Protein AF-A0A7S0GJZ2-F1 (afdb_monomer_lite)

Structure (mmCIF, N/CA/C/O backbone):
data_AF-A0A7S0GJZ2-F1
#
_entry.id   AF-A0A7S0GJZ2-F1
#
loop_
_atom_site.group_PDB
_atom_site.id
_atom_site.type_symbol
_atom_site.label_atom_id
_atom_site.label_alt_id
_atom_site.label_comp_id
_atom_site.label_asym_id
_atom_site.label_entity_id
_atom_site.label_seq_id
_atom_site.pdbx_PDB_ins_code
_atom_site.Cartn_x
_atom_site.Cartn_y
_atom_site.Cartn_z
_atom_site.occupancy
_atom_site.B_iso_or_equiv
_atom_site.auth_seq_id
_atom_site.auth_comp_id
_atom_site.auth_asym_id
_atom_site.auth_atom_id
_atom_site.pdbx_PDB_model_num
ATOM 1 N N . ILE A 1 1 ? 11.679 -18.699 -9.864 1.00 27.39 1 ILE A N 1
ATOM 2 C CA . ILE A 1 1 ? 11.528 -19.003 -11.312 1.00 27.39 1 ILE A CA 1
ATOM 3 C C . ILE A 1 1 ? 11.348 -17.720 -12.129 1.00 27.39 1 ILE A C 1
ATOM 5 O O . ILE A 1 1 ? 12.250 -17.417 -12.893 1.00 27.39 1 ILE A O 1
ATOM 9 N N . ALA A 1 2 ? 10.296 -16.912 -11.924 1.00 28.22 2 ALA A N 1
ATOM 10 C CA . ALA A 1 2 ? 10.096 -15.659 -12.678 1.00 28.22 2 ALA A CA 1
ATOM 11 C C . ALA A 1 2 ? 11.229 -14.620 -12.501 1.00 28.22 2 ALA A C 1
ATOM 13 O O . ALA A 1 2 ? 11.722 -14.099 -13.492 1.00 28.22 2 ALA A O 1
ATOM 14 N N . SER A 1 3 ? 11.705 -14.381 -11.270 1.00 40.72 3 SER A N 1
ATOM 15 C CA . SER A 1 3 ? 12.833 -13.460 -11.005 1.00 40.72 3 SER A CA 1
ATOM 16 C C . SER A 1 3 ? 14.144 -13.915 -11.678 1.00 40.72 3 SER A C 1
ATOM 18 O O . SER A 1 3 ? 14.825 -13.123 -12.326 1.00 40.72 3 SER A O 1
ATOM 20 N N . CYS A 1 4 ? 14.447 -15.220 -11.635 1.00 43.69 4 CYS A N 1
ATOM 21 C CA . CYS A 1 4 ? 15.608 -15.805 -12.319 1.00 43.69 4 CYS A CA 1
ATOM 22 C C . CYS A 1 4 ? 15.482 -15.740 -13.853 1.00 43.69 4 CYS A C 1
ATOM 24 O O . CYS A 1 4 ? 16.463 -15.453 -14.529 1.00 43.69 4 CYS A O 1
ATOM 26 N N . LEU A 1 5 ? 14.279 -15.959 -14.402 1.00 47.44 5 LEU A N 1
ATOM 27 C CA . LEU A 1 5 ? 14.010 -15.838 -15.840 1.00 47.44 5 LEU A CA 1
ATOM 28 C C . LEU A 1 5 ? 14.144 -14.386 -16.319 1.00 47.44 5 LEU A C 1
ATOM 30 O O . LEU A 1 5 ? 14.812 -14.137 -17.317 1.00 47.44 5 LEU A O 1
ATOM 34 N N . LEU A 1 6 ? 13.587 -13.423 -15.577 1.00 56.12 6 LEU A N 1
ATOM 35 C CA . LEU A 1 6 ? 13.753 -11.991 -15.843 1.00 56.12 6 LEU A CA 1
ATOM 36 C C . LEU A 1 6 ? 15.234 -11.598 -15.842 1.00 56.12 6 LEU A C 1
ATOM 38 O O . LEU A 1 6 ? 15.686 -10.960 -16.787 1.00 56.12 6 LEU A O 1
ATOM 42 N N . SER A 1 7 ? 16.002 -12.039 -14.840 1.00 63.12 7 SER A N 1
ATOM 43 C CA . SER A 1 7 ? 17.455 -11.831 -14.787 1.00 63.12 7 SER A CA 1
ATOM 44 C C . SER A 1 7 ? 18.175 -12.436 -16.003 1.00 63.12 7 SER A C 1
ATOM 46 O O . SER A 1 7 ? 18.986 -11.751 -16.621 1.00 63.12 7 SER A O 1
ATOM 48 N N . SER A 1 8 ? 17.813 -13.658 -16.417 1.00 69.19 8 SER A N 1
ATOM 49 C CA . SER A 1 8 ? 18.418 -14.323 -17.582 1.00 69.19 8 SER A CA 1
ATOM 50 C C . SER A 1 8 ? 18.108 -13.649 -18.925 1.00 69.19 8 SER A C 1
ATOM 52 O O . SER A 1 8 ? 18.917 -13.709 -19.847 1.00 69.19 8 SER A O 1
ATOM 54 N N . THR A 1 9 ? 16.966 -12.962 -19.045 1.00 79.56 9 THR A N 1
ATOM 55 C CA . THR A 1 9 ? 16.623 -12.201 -20.256 1.00 79.56 9 THR A CA 1
ATOM 56 C C . THR A 1 9 ? 17.532 -10.985 -20.420 1.00 79.56 9 THR A C 1
ATOM 58 O O . THR A 1 9 ? 18.008 -10.719 -21.521 1.00 79.56 9 THR A O 1
ATOM 61 N N . TYR A 1 10 ? 17.818 -10.261 -19.333 1.00 80.81 10 TYR A N 1
ATOM 62 C CA . TYR A 1 10 ? 18.692 -9.082 -19.376 1.00 80.81 10 TYR A CA 1
ATOM 63 C C . TYR A 1 10 ? 20.159 -9.427 -19.655 1.00 80.81 10 TYR A C 1
ATOM 65 O O . TYR A 1 10 ? 20.909 -8.578 -20.138 1.00 80.81 10 TYR A O 1
ATOM 73 N N . THR A 1 11 ? 20.562 -10.668 -19.380 1.00 79.00 11 THR A N 1
ATOM 74 C CA . THR A 1 11 ? 21.920 -11.172 -19.612 1.00 79.00 11 THR A CA 1
ATOM 75 C C . THR A 1 11 ? 22.045 -12.031 -20.871 1.00 79.00 11 THR A C 1
ATOM 77 O O . THR A 1 11 ? 23.131 -12.545 -21.137 1.00 79.00 11 THR A O 1
ATOM 80 N N . LEU A 1 12 ? 20.981 -12.166 -21.679 1.00 86.00 12 LEU A N 1
ATOM 81 C CA . LEU A 1 12 ? 21.013 -12.968 -22.901 1.00 86.00 12 LEU A CA 1
ATOM 82 C C . LEU A 1 12 ? 22.071 -12.418 -23.885 1.00 86.00 12 LEU A C 1
ATOM 84 O O . LEU A 1 12 ? 21.949 -11.266 -24.322 1.00 86.00 12 LEU A O 1
ATOM 88 N N . PRO A 1 13 ? 23.082 -13.219 -24.281 1.00 84.44 13 PRO A N 1
ATOM 89 C CA . PRO A 1 13 ? 24.155 -12.747 -25.153 1.00 84.44 13 PRO A CA 1
ATOM 90 C C . PRO A 1 13 ? 23.635 -12.207 -26.490 1.00 84.44 13 PRO A C 1
ATOM 92 O O . PRO A 1 13 ? 22.809 -12.842 -27.150 1.00 84.44 13 PRO A O 1
ATOM 95 N N . GLY A 1 14 ? 24.125 -11.040 -26.914 1.00 89.25 14 GLY A N 1
ATOM 96 C CA . GLY A 1 14 ? 23.752 -10.432 -28.194 1.00 89.25 14 GLY A CA 1
ATOM 97 C C . GLY A 1 14 ? 22.392 -9.723 -28.204 1.00 89.25 14 GLY A C 1
ATOM 98 O O . GLY A 1 14 ? 22.043 -9.102 -29.213 1.00 89.25 14 GLY A O 1
ATOM 99 N N . LEU A 1 15 ? 21.578 -9.840 -27.144 1.00 92.88 15 LEU A N 1
ATOM 100 C CA . LEU A 1 15 ? 20.251 -9.219 -27.100 1.00 92.88 15 LEU A CA 1
ATOM 101 C C . LEU A 1 15 ? 20.345 -7.715 -26.843 1.00 92.88 15 LEU A C 1
ATOM 103 O O . LEU A 1 15 ? 19.700 -6.935 -27.545 1.00 92.88 15 LEU A O 1
ATOM 107 N N . PHE A 1 16 ? 21.151 -7.302 -25.863 1.00 93.88 16 PHE A N 1
ATOM 108 C CA . PHE A 1 16 ? 21.280 -5.887 -25.532 1.00 93.88 16 PHE A CA 1
ATOM 109 C C . PHE A 1 16 ? 21.906 -5.091 -26.679 1.00 93.88 16 PHE A C 1
ATOM 111 O O . PHE A 1 16 ? 21.451 -3.990 -26.952 1.00 93.88 16 PHE A O 1
ATOM 118 N N . GLU A 1 17 ? 22.863 -5.655 -27.417 1.00 95.12 17 GLU A N 1
ATOM 119 C CA . GLU A 1 17 ? 23.469 -5.012 -28.587 1.00 95.12 17 GLU A CA 1
ATOM 120 C C . GLU A 1 17 ? 22.424 -4.704 -29.667 1.00 95.12 17 GLU A C 1
ATOM 122 O O . GLU A 1 17 ? 22.461 -3.644 -30.291 1.00 95.12 17 GLU A O 1
ATOM 127 N N . LYS A 1 18 ? 21.443 -5.596 -29.861 1.00 95.94 18 LYS A N 1
ATOM 128 C CA . LYS A 1 18 ? 20.320 -5.363 -30.782 1.00 95.94 18 LYS A CA 1
ATOM 129 C C . LYS A 1 18 ? 19.383 -4.275 -30.263 1.00 95.94 18 LYS A C 1
ATOM 131 O O . LYS A 1 18 ? 18.969 -3.415 -31.035 1.00 95.94 18 LYS A O 1
ATOM 136 N N . ILE A 1 19 ? 19.056 -4.302 -28.970 1.00 95.44 19 ILE A N 1
ATOM 137 C CA . ILE A 1 19 ? 18.199 -3.290 -28.332 1.00 95.44 19 ILE A CA 1
ATOM 138 C C . ILE A 1 19 ? 18.867 -1.913 -28.381 1.00 95.44 19 ILE A C 1
ATOM 140 O O . ILE A 1 19 ? 18.214 -0.930 -28.725 1.00 95.44 19 ILE A O 1
ATOM 144 N N . ASP A 1 20 ? 20.165 -1.836 -28.088 1.00 96.31 20 ASP A N 1
ATOM 145 C CA . ASP A 1 20 ? 20.947 -0.608 -28.177 1.00 96.31 20 ASP A CA 1
ATOM 146 C C . ASP A 1 20 ? 21.003 -0.106 -29.620 1.00 96.31 20 ASP A C 1
ATOM 148 O O . ASP A 1 20 ? 20.694 1.056 -29.857 1.00 96.31 20 ASP A O 1
ATOM 152 N N . ALA A 1 21 ? 21.252 -0.975 -30.605 1.00 96.06 21 ALA A N 1
ATOM 153 C CA . ALA A 1 21 ? 21.222 -0.585 -32.014 1.00 96.06 21 ALA A CA 1
ATOM 154 C C . ALA A 1 21 ? 19.867 0.016 -32.434 1.00 96.06 21 ALA A C 1
ATOM 156 O O . ALA A 1 21 ? 19.842 1.062 -33.086 1.00 96.06 21 ALA A O 1
ATOM 157 N N . VAL A 1 22 ? 18.741 -0.590 -32.035 1.00 95.56 22 VAL A N 1
ATOM 158 C CA . VAL A 1 22 ? 17.398 -0.033 -32.291 1.00 95.56 22 VAL A CA 1
ATOM 159 C C . VAL A 1 22 ? 17.226 1.310 -31.582 1.00 95.56 22 VAL A C 1
ATOM 161 O O . VAL A 1 22 ? 16.775 2.279 -32.193 1.00 95.56 22 VAL A O 1
ATOM 164 N N . HIS A 1 23 ? 17.639 1.406 -30.318 1.00 96.69 23 HIS A N 1
ATOM 165 C CA . HIS A 1 23 ? 17.558 2.640 -29.547 1.00 96.69 23 HIS A CA 1
ATOM 166 C C . HIS A 1 23 ? 18.382 3.775 -30.171 1.00 96.69 23 HIS A C 1
ATOM 168 O O . HIS A 1 23 ? 17.850 4.871 -30.344 1.00 96.69 23 HIS A O 1
ATOM 174 N N . GLN A 1 24 ? 19.636 3.542 -30.572 1.00 96.00 24 GLN A N 1
ATOM 175 C CA . GLN A 1 24 ? 20.480 4.563 -31.208 1.00 96.00 24 GLN A CA 1
ATOM 176 C C . GLN A 1 24 ? 19.895 5.055 -32.540 1.00 96.00 24 GLN A C 1
ATOM 178 O O . GLN A 1 24 ? 20.015 6.232 -32.876 1.00 96.00 24 GLN A O 1
ATOM 183 N N . ASN A 1 25 ? 19.213 4.177 -33.280 1.00 95.50 25 ASN A N 1
ATOM 184 C CA . ASN A 1 25 ? 18.658 4.484 -34.598 1.00 95.50 25 ASN A CA 1
ATOM 185 C C . ASN A 1 25 ? 17.196 4.962 -34.578 1.00 95.50 25 ASN A C 1
ATOM 187 O O . ASN A 1 25 ? 16.652 5.280 -35.636 1.00 95.50 25 ASN A O 1
ATOM 191 N N . ARG A 1 26 ? 16.550 5.061 -33.408 1.00 95.25 26 ARG A N 1
ATOM 192 C CA . ARG A 1 26 ? 15.098 5.319 -33.279 1.00 95.25 26 ARG A CA 1
ATOM 193 C C . ARG A 1 26 ? 14.591 6.632 -33.896 1.00 95.25 26 ARG A C 1
ATOM 195 O O . ARG A 1 26 ? 13.393 6.777 -34.101 1.00 95.25 26 ARG A O 1
ATOM 202 N N . HIS A 1 27 ? 15.479 7.586 -34.182 1.00 93.62 27 HIS A N 1
ATOM 203 C CA . HIS A 1 27 ? 15.147 8.887 -34.786 1.00 93.62 27 HIS A CA 1
ATOM 204 C C . HIS A 1 27 ? 15.766 9.106 -36.177 1.00 93.62 27 HIS A C 1
ATOM 206 O O . HIS A 1 27 ? 15.764 10.231 -36.677 1.00 93.62 27 HIS A O 1
ATOM 212 N N . ASN A 1 28 ? 16.339 8.071 -36.798 1.00 93.75 28 ASN A N 1
ATOM 213 C CA . ASN A 1 28 ? 16.921 8.199 -38.133 1.00 93.75 28 ASN A CA 1
ATOM 214 C C . ASN A 1 28 ? 15.828 8.295 -39.224 1.00 93.75 28 ASN A C 1
ATOM 216 O O . ASN A 1 28 ? 14.640 8.091 -38.967 1.00 93.75 28 ASN A O 1
ATOM 220 N N . SER A 1 29 ? 16.224 8.611 -40.462 1.00 86.88 29 SER A N 1
ATOM 221 C CA . SER A 1 29 ? 15.281 8.774 -41.580 1.00 86.88 29 SER A CA 1
ATOM 222 C C . SER A 1 29 ? 14.486 7.502 -41.894 1.00 86.88 29 SER A C 1
ATOM 224 O O . SER A 1 29 ? 13.317 7.593 -42.265 1.00 86.88 29 SER A O 1
ATOM 226 N N . GLU A 1 30 ? 15.090 6.326 -41.710 1.00 87.50 30 GLU A N 1
ATOM 227 C CA . GLU A 1 30 ? 14.461 5.020 -41.951 1.00 87.50 30 GLU A CA 1
ATOM 228 C C . GLU A 1 30 ? 13.364 4.704 -40.919 1.00 87.50 30 GLU A C 1
ATOM 230 O O . GLU A 1 30 ? 12.332 4.131 -41.263 1.00 87.50 30 GLU A O 1
ATOM 235 N N . ASN A 1 31 ? 13.526 5.171 -39.678 1.00 89.50 31 ASN A N 1
ATOM 236 C CA . ASN A 1 31 ? 12.592 4.976 -38.566 1.00 89.50 31 ASN A CA 1
ATOM 237 C C . ASN A 1 31 ? 11.628 6.155 -38.355 1.00 89.50 31 ASN A C 1
ATOM 239 O O . ASN A 1 31 ? 10.929 6.223 -37.347 1.00 89.50 31 ASN A O 1
ATOM 243 N N . SER A 1 32 ? 11.532 7.071 -39.323 1.00 88.31 32 SER A N 1
ATOM 244 C CA . SER A 1 32 ? 10.600 8.211 -39.276 1.00 88.31 32 SER A CA 1
ATOM 245 C C . SER A 1 32 ? 9.115 7.811 -39.276 1.00 88.31 32 SER A C 1
ATOM 247 O O . SER A 1 32 ? 8.258 8.637 -38.967 1.00 88.31 32 SER A O 1
ATOM 249 N N . HIS A 1 33 ? 8.813 6.549 -39.596 1.00 92.88 33 HIS A N 1
ATOM 250 C CA . HIS A 1 33 ? 7.471 5.970 -39.566 1.00 92.88 33 HIS A CA 1
ATOM 251 C C . HIS A 1 33 ? 7.019 5.525 -38.164 1.00 92.88 33 HIS A C 1
ATOM 253 O O . HIS A 1 33 ? 5.828 5.274 -37.979 1.00 92.88 33 HIS A O 1
ATOM 259 N N . LEU A 1 34 ? 7.938 5.425 -37.192 1.00 94.19 34 LEU A N 1
ATOM 260 C CA . LEU A 1 34 ? 7.604 5.014 -35.831 1.00 94.19 34 LEU A CA 1
ATOM 261 C C . LEU A 1 34 ? 6.692 6.043 -35.159 1.00 94.19 34 LEU A C 1
ATOM 263 O O . LEU A 1 34 ? 6.930 7.254 -35.170 1.00 94.19 34 LEU A O 1
ATOM 267 N N . THR A 1 35 ? 5.650 5.544 -34.513 1.00 94.38 35 THR A N 1
ATOM 268 C CA . THR A 1 35 ? 4.758 6.337 -33.677 1.00 94.38 35 THR A CA 1
ATOM 269 C C . THR A 1 35 ? 5.446 6.759 -32.376 1.00 94.38 35 THR A C 1
ATOM 271 O O . THR A 1 35 ? 6.449 6.193 -31.939 1.00 94.38 35 THR A O 1
ATOM 274 N N . LYS A 1 36 ? 4.865 7.750 -31.688 1.00 94.94 36 LYS A N 1
ATOM 275 C CA . LYS A 1 36 ? 5.356 8.189 -30.370 1.00 94.94 36 LYS A CA 1
ATOM 276 C C . LYS A 1 36 ? 5.325 7.067 -29.325 1.00 94.94 36 LYS A C 1
ATOM 278 O O . LYS A 1 36 ? 6.192 7.032 -28.458 1.00 94.94 36 LYS A O 1
ATOM 283 N N . GLU A 1 37 ? 4.332 6.181 -29.401 1.00 93.94 37 GLU A N 1
ATOM 284 C CA . GLU A 1 37 ? 4.198 5.025 -28.507 1.00 93.94 37 GLU A CA 1
ATOM 285 C C . GLU A 1 37 ? 5.334 4.021 -28.738 1.00 93.94 37 GLU A C 1
ATOM 287 O O . GLU A 1 37 ? 5.993 3.617 -27.784 1.00 93.94 37 GLU A O 1
ATOM 292 N N . GLU A 1 38 ? 5.637 3.698 -29.997 1.00 94.12 38 GLU A N 1
ATOM 293 C CA . GLU A 1 38 ? 6.728 2.780 -30.355 1.00 94.12 38 GLU A CA 1
ATOM 294 C C . GLU A 1 38 ? 8.100 3.337 -29.959 1.00 94.12 38 GLU A C 1
ATOM 296 O O . GLU A 1 38 ? 8.909 2.625 -29.366 1.00 94.12 38 GLU A O 1
ATOM 301 N N . VAL A 1 39 ? 8.350 4.629 -30.197 1.00 96.06 39 VAL A N 1
ATOM 302 C CA . VAL A 1 39 ? 9.581 5.291 -29.731 1.00 96.06 39 VAL A CA 1
ATOM 303 C C . VAL A 1 39 ? 9.689 5.219 -28.208 1.00 96.06 39 VAL A C 1
ATOM 305 O O . VAL A 1 39 ? 10.748 4.878 -27.677 1.00 96.06 39 VAL A O 1
ATOM 308 N N . ARG A 1 40 ? 8.592 5.488 -27.488 1.00 95.31 40 ARG A N 1
ATOM 309 C CA . ARG A 1 40 ? 8.582 5.413 -26.025 1.00 95.31 40 ARG A CA 1
ATOM 310 C C . ARG A 1 40 ? 8.833 3.990 -25.524 1.00 95.31 40 ARG A C 1
ATOM 312 O O . ARG A 1 40 ? 9.531 3.832 -24.524 1.00 95.31 40 ARG A O 1
ATOM 319 N N . LEU A 1 41 ? 8.297 2.975 -26.202 1.00 94.81 41 LEU A N 1
ATOM 320 C CA . LEU A 1 41 ? 8.551 1.569 -25.891 1.00 94.81 41 LEU A CA 1
ATOM 321 C C . LEU A 1 41 ? 10.038 1.228 -26.056 1.00 94.81 41 LEU A C 1
ATOM 323 O O . LEU A 1 41 ? 10.617 0.628 -25.155 1.00 94.81 41 LEU A O 1
ATOM 327 N N . ILE A 1 42 ? 10.672 1.669 -27.147 1.00 95.56 42 ILE A N 1
ATOM 328 C CA . ILE A 1 42 ? 12.114 1.478 -27.377 1.00 95.56 42 ILE A CA 1
ATOM 329 C C . ILE A 1 42 ? 12.932 2.096 -26.236 1.00 95.56 42 ILE A C 1
ATOM 331 O O . ILE A 1 42 ? 13.804 1.440 -25.668 1.00 95.56 42 ILE A O 1
ATOM 335 N N . GLU A 1 43 ? 12.634 3.341 -25.861 1.00 95.56 43 GLU A N 1
ATOM 336 C CA . GLU A 1 43 ? 13.314 4.028 -24.755 1.00 95.56 43 GLU A CA 1
ATOM 337 C C . GLU A 1 43 ? 13.090 3.337 -23.408 1.00 95.56 43 GLU A C 1
ATOM 339 O O . GLU A 1 43 ? 14.014 3.246 -22.599 1.00 95.56 43 GLU A O 1
ATOM 344 N N . ARG A 1 44 ? 11.871 2.840 -23.162 1.00 95.31 44 ARG A N 1
ATOM 345 C CA . ARG A 1 44 ? 11.531 2.109 -21.939 1.00 95.31 44 ARG A CA 1
ATOM 346 C C . ARG A 1 44 ? 12.320 0.809 -21.840 1.00 95.31 44 ARG A C 1
ATOM 348 O O . ARG A 1 44 ? 13.001 0.607 -20.841 1.00 95.31 44 ARG A O 1
ATOM 355 N N . VAL A 1 45 ? 12.274 -0.022 -22.881 1.00 94.12 45 VAL A N 1
ATOM 356 C CA . VAL A 1 45 ? 12.980 -1.310 -22.917 1.00 94.12 45 VAL A CA 1
ATOM 357 C C . VAL A 1 45 ? 14.486 -1.093 -22.775 1.00 94.12 45 VAL A C 1
ATOM 359 O O . VAL A 1 45 ? 15.127 -1.750 -21.962 1.00 94.12 45 VAL A O 1
ATOM 362 N N . TRP A 1 46 ? 15.066 -0.128 -23.492 1.00 95.94 46 TRP A N 1
ATOM 363 C CA . TRP A 1 46 ? 16.492 0.181 -23.364 1.00 95.94 46 TRP A CA 1
ATOM 364 C C . TRP A 1 46 ? 16.882 0.634 -21.946 1.00 95.94 46 TRP A C 1
ATOM 366 O O . TRP A 1 46 ? 17.913 0.205 -21.413 1.00 95.94 46 TRP A O 1
ATOM 376 N N . MET A 1 47 ? 16.049 1.468 -21.310 1.00 94.69 47 MET A N 1
ATOM 377 C CA . MET A 1 47 ? 16.245 1.903 -19.924 1.00 94.69 47 MET A CA 1
ATOM 378 C C . MET A 1 47 ? 16.164 0.722 -18.950 1.00 94.69 47 MET A C 1
ATOM 380 O O . MET A 1 47 ? 17.001 0.628 -18.054 1.00 94.69 47 MET A O 1
ATOM 384 N N . ASP A 1 48 ? 15.208 -0.190 -19.139 1.00 93.31 48 ASP A N 1
ATOM 385 C CA . ASP A 1 48 ? 15.056 -1.388 -18.308 1.00 93.31 48 ASP A CA 1
ATOM 386 C C . ASP A 1 48 ? 16.298 -2.275 -18.382 1.00 93.31 48 ASP A C 1
ATOM 388 O O . ASP A 1 48 ? 16.877 -2.599 -17.349 1.00 93.31 48 ASP A O 1
ATOM 392 N N . PHE A 1 49 ? 16.796 -2.570 -19.585 1.00 94.12 49 PHE A N 1
ATOM 393 C CA . PHE A 1 49 ? 18.043 -3.324 -19.748 1.00 94.12 49 PHE A CA 1
ATOM 394 C C . PHE A 1 49 ? 19.237 -2.614 -19.101 1.00 94.12 49 PHE A C 1
ATOM 396 O O . PHE A 1 49 ? 20.035 -3.239 -18.400 1.00 94.12 49 PHE A O 1
ATOM 403 N N . THR A 1 50 ? 19.353 -1.299 -19.290 1.00 93.50 50 THR A N 1
ATOM 404 C CA . THR A 1 50 ? 20.457 -0.518 -18.720 1.00 93.50 50 THR A CA 1
ATOM 405 C C . THR A 1 50 ? 20.435 -0.530 -17.190 1.00 93.50 50 THR A C 1
ATOM 407 O O . THR A 1 50 ? 21.481 -0.730 -16.576 1.00 93.50 50 THR A O 1
ATOM 410 N N . ARG A 1 51 ? 19.259 -0.364 -16.570 1.00 93.00 51 ARG A N 1
ATOM 411 C CA . ARG A 1 51 ? 19.075 -0.398 -15.106 1.00 93.00 51 ARG A CA 1
ATOM 412 C C . ARG A 1 51 ? 19.272 -1.786 -14.497 1.00 93.00 51 ARG A C 1
ATOM 414 O O . ARG A 1 51 ? 19.510 -1.882 -13.298 1.00 93.00 51 ARG A O 1
ATOM 421 N N . GLN A 1 52 ? 19.157 -2.828 -15.314 1.00 91.94 52 GLN A N 1
ATOM 422 C CA . GLN A 1 52 ? 19.405 -4.218 -14.935 1.00 91.94 52 GLN A CA 1
ATOM 423 C C . GLN A 1 52 ? 20.853 -4.647 -15.222 1.00 91.94 52 GLN A C 1
ATOM 425 O O . GLN A 1 52 ? 21.165 -5.834 -15.182 1.00 91.94 52 GLN A O 1
ATOM 430 N N . GLY A 1 53 ? 21.742 -3.693 -15.522 1.00 91.44 53 GLY A N 1
ATOM 431 C CA . GLY A 1 53 ? 23.168 -3.953 -15.679 1.00 91.44 53 GLY A CA 1
ATOM 432 C C . GLY A 1 53 ? 23.582 -4.512 -17.040 1.00 91.44 53 GLY A C 1
ATOM 433 O O . GLY A 1 53 ? 24.701 -5.001 -17.177 1.00 91.44 53 GLY A O 1
ATOM 434 N N . ALA A 1 54 ? 22.749 -4.426 -18.085 1.00 92.00 54 ALA A N 1
ATOM 435 C CA . ALA A 1 54 ? 23.095 -4.974 -19.405 1.00 92.00 54 ALA A CA 1
ATOM 436 C C . ALA A 1 54 ? 24.395 -4.383 -19.996 1.00 92.00 54 ALA A C 1
ATOM 438 O O . ALA A 1 54 ? 25.104 -5.059 -20.745 1.00 92.00 54 ALA A O 1
ATOM 439 N N . ARG A 1 55 ? 24.740 -3.148 -19.599 1.00 90.31 55 ARG A N 1
ATOM 440 C CA . ARG A 1 55 ? 25.962 -2.421 -19.995 1.00 90.31 55 ARG A CA 1
ATOM 441 C C . ARG A 1 55 ? 27.215 -2.804 -19.202 1.00 90.31 55 ARG A C 1
ATOM 443 O O . ARG A 1 55 ? 28.297 -2.315 -19.517 1.00 90.31 55 ARG A O 1
ATOM 450 N N . PHE A 1 56 ? 27.076 -3.606 -18.154 1.00 93.00 56 PHE A N 1
ATOM 451 C CA . PHE A 1 56 ? 28.199 -4.029 -17.331 1.00 93.00 56 PHE A CA 1
ATOM 452 C C . PHE A 1 56 ? 29.078 -5.048 -18.062 1.00 93.00 56 PHE A C 1
ATOM 454 O O . PHE A 1 56 ? 28.616 -5.779 -18.942 1.00 93.00 56 PHE A O 1
ATOM 461 N N . ASN A 1 57 ? 30.357 -5.092 -17.684 1.00 91.56 57 ASN A N 1
ATOM 462 C CA . ASN A 1 57 ? 31.235 -6.196 -18.063 1.00 91.56 57 ASN A CA 1
ATOM 463 C C . ASN A 1 57 ? 30.843 -7.472 -17.296 1.00 91.56 57 ASN A C 1
ATOM 465 O O . ASN A 1 57 ? 30.087 -7.406 -16.326 1.00 91.56 57 ASN A O 1
ATOM 469 N N . ASP A 1 58 ? 31.364 -8.621 -17.719 1.00 89.44 58 ASP A N 1
ATOM 470 C CA . ASP A 1 58 ? 30.933 -9.922 -17.195 1.00 89.44 58 ASP A CA 1
ATOM 471 C C . ASP A 1 58 ? 31.139 -10.063 -15.679 1.00 89.44 58 ASP A C 1
ATOM 473 O O . ASP A 1 58 ? 30.236 -10.526 -14.986 1.00 89.44 58 ASP A O 1
ATOM 477 N N . ALA A 1 59 ? 32.260 -9.568 -15.142 1.00 91.81 59 ALA A N 1
ATOM 478 C CA . ALA A 1 59 ? 32.538 -9.617 -13.705 1.00 91.81 59 ALA A CA 1
ATOM 479 C C . ALA A 1 59 ? 31.524 -8.800 -12.883 1.00 91.81 59 ALA A C 1
ATOM 481 O O . ALA A 1 59 ? 31.050 -9.244 -11.840 1.00 91.81 59 ALA A O 1
ATOM 482 N N . VAL A 1 60 ? 31.151 -7.610 -13.364 1.00 94.00 60 VAL A N 1
ATOM 483 C CA . VAL A 1 60 ? 30.154 -6.767 -12.690 1.00 94.00 60 VAL A CA 1
ATOM 484 C C . VAL A 1 60 ? 28.736 -7.325 -12.867 1.00 94.00 60 VAL A C 1
ATOM 486 O O . VAL A 1 60 ? 27.906 -7.163 -11.975 1.00 94.00 60 VAL A O 1
ATOM 489 N N . LYS A 1 61 ? 28.438 -8.007 -13.982 1.00 89.62 61 LYS A N 1
ATOM 490 C CA . LYS A 1 61 ? 27.154 -8.706 -14.174 1.00 89.62 61 LYS A CA 1
ATOM 491 C C . LYS A 1 61 ? 26.970 -9.843 -13.172 1.00 89.62 61 LYS A C 1
ATOM 493 O O . LYS A 1 61 ? 25.872 -9.978 -12.639 1.00 89.62 61 LYS A O 1
ATOM 498 N N . GLU A 1 62 ? 28.019 -10.623 -12.916 1.00 90.38 62 GLU A N 1
ATOM 499 C CA . GLU A 1 62 ? 28.010 -11.695 -11.913 1.00 90.38 62 GLU A CA 1
ATOM 500 C C . GLU A 1 62 ? 27.760 -11.128 -10.509 1.00 90.38 62 GLU A C 1
ATOM 502 O O . GLU A 1 62 ? 26.786 -11.507 -9.860 1.00 90.38 62 GLU A O 1
ATOM 507 N N . GLU A 1 63 ? 28.530 -10.110 -10.103 1.00 94.00 63 GLU A N 1
ATOM 508 C CA . GLU A 1 63 ? 28.327 -9.425 -8.818 1.00 94.00 63 GLU A CA 1
ATOM 509 C C . GLU A 1 63 ? 26.902 -8.857 -8.685 1.00 94.00 63 GLU A C 1
ATOM 511 O O . GLU A 1 63 ? 26.249 -8.990 -7.648 1.00 94.00 63 GLU A O 1
ATOM 516 N N . TYR A 1 64 ? 26.394 -8.219 -9.742 1.00 93.00 64 TYR A N 1
ATOM 517 C CA . TYR A 1 64 ? 25.052 -7.649 -9.741 1.00 93.00 64 TYR A CA 1
ATOM 518 C C . TYR A 1 64 ? 23.969 -8.729 -9.608 1.00 93.00 64 TYR A C 1
ATOM 520 O O . TYR A 1 64 ? 22.993 -8.524 -8.885 1.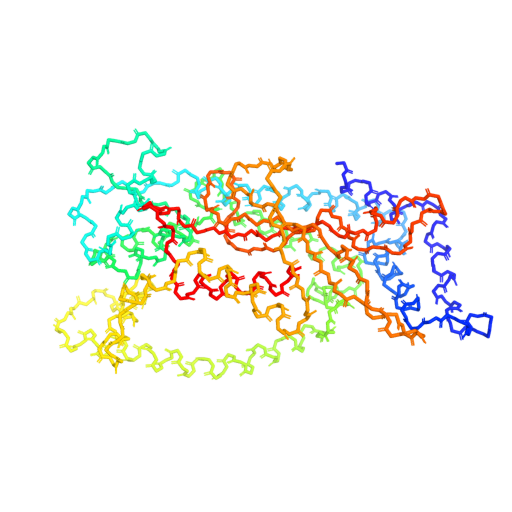00 93.00 64 TYR A O 1
ATOM 528 N N . ALA A 1 65 ? 24.132 -9.882 -10.261 1.00 90.19 65 ALA A N 1
ATOM 529 C CA . ALA A 1 65 ? 23.196 -10.998 -10.153 1.00 90.19 65 ALA A CA 1
ATOM 530 C C . ALA A 1 65 ? 23.127 -11.551 -8.719 1.00 90.19 65 ALA A C 1
ATOM 532 O O . ALA A 1 65 ? 22.022 -11.743 -8.201 1.00 90.19 65 ALA A O 1
ATOM 533 N N . ASP A 1 66 ? 24.277 -11.716 -8.059 1.00 92.31 66 ASP A N 1
ATOM 534 C CA . ASP A 1 66 ? 24.355 -12.165 -6.664 1.00 92.31 66 ASP A CA 1
ATOM 535 C C . ASP A 1 66 ? 23.665 -11.178 -5.714 1.00 92.31 66 ASP A C 1
ATOM 537 O O . ASP A 1 66 ? 22.823 -11.571 -4.901 1.00 92.31 66 ASP A O 1
ATOM 541 N N . ILE A 1 67 ? 23.929 -9.875 -5.882 1.00 94.94 67 ILE A N 1
ATOM 542 C CA . ILE A 1 67 ? 23.271 -8.810 -5.108 1.00 94.94 67 ILE A CA 1
ATOM 543 C C . ILE A 1 67 ? 21.750 -8.861 -5.279 1.00 94.94 67 ILE A C 1
ATOM 545 O O . ILE A 1 67 ? 21.007 -8.724 -4.304 1.00 94.94 67 ILE A O 1
ATOM 549 N N . MET A 1 68 ? 21.262 -9.037 -6.510 1.00 91.56 68 MET A N 1
ATOM 550 C CA . MET A 1 68 ? 19.825 -9.089 -6.786 1.00 91.56 68 MET A CA 1
ATOM 551 C C . MET A 1 68 ? 19.172 -10.342 -6.190 1.00 91.56 68 MET A C 1
ATOM 553 O O . MET A 1 68 ? 18.053 -10.252 -5.673 1.00 91.56 68 MET A O 1
ATOM 557 N N . ALA A 1 69 ? 19.861 -11.486 -6.213 1.00 91.44 69 ALA A N 1
ATOM 558 C CA . ALA A 1 69 ? 19.392 -12.721 -5.591 1.00 91.44 69 ALA A CA 1
ATOM 559 C C . ALA A 1 69 ? 19.296 -12.583 -4.062 1.00 91.44 69 ALA A C 1
ATOM 561 O O . ALA A 1 69 ? 18.247 -12.883 -3.480 1.00 91.44 69 ALA A O 1
ATOM 562 N N . GLU A 1 70 ? 20.343 -12.058 -3.420 1.00 95.62 70 GLU A N 1
ATOM 563 C CA . GLU A 1 70 ? 20.356 -11.800 -1.977 1.00 95.62 70 GLU A CA 1
ATOM 564 C C . GLU A 1 70 ? 19.264 -10.794 -1.588 1.00 95.62 70 GLU A C 1
ATOM 566 O O . GLU A 1 70 ? 18.453 -11.059 -0.699 1.00 95.62 70 GLU A O 1
ATOM 571 N N . MET A 1 71 ? 19.164 -9.672 -2.310 1.00 95.50 71 MET A N 1
ATOM 572 C CA . MET A 1 71 ? 18.156 -8.646 -2.049 1.00 95.50 71 MET A CA 1
ATOM 573 C C . MET A 1 71 ? 16.729 -9.197 -2.183 1.00 95.50 71 MET A C 1
ATOM 575 O O . MET A 1 71 ? 15.876 -8.867 -1.359 1.00 95.50 71 MET A O 1
ATOM 579 N N . SER A 1 72 ? 16.460 -10.049 -3.180 1.00 93.56 72 SER A N 1
ATOM 580 C CA . SER A 1 72 ? 15.152 -10.697 -3.355 1.00 93.56 72 SER A CA 1
ATOM 581 C C . SER A 1 72 ? 14.806 -11.620 -2.182 1.00 93.56 72 SER A C 1
ATOM 583 O O . SER A 1 72 ? 13.654 -11.640 -1.740 1.00 93.56 72 SER A O 1
ATOM 585 N N . SER A 1 73 ? 15.784 -12.377 -1.677 1.00 95.44 73 SER A N 1
ATOM 586 C CA . SER A 1 73 ? 15.610 -13.250 -0.511 1.00 95.44 73 SER A CA 1
ATOM 587 C C . SER A 1 73 ? 15.286 -12.431 0.743 1.00 95.44 73 SER A C 1
ATOM 589 O O . SER A 1 73 ? 14.258 -12.649 1.386 1.00 95.44 73 SER A O 1
ATOM 591 N N . LEU A 1 74 ? 16.091 -11.400 1.020 1.00 96.75 74 LEU A N 1
ATOM 592 C CA . LEU A 1 74 ? 15.924 -10.525 2.182 1.00 96.75 74 LEU A CA 1
ATOM 593 C C . LEU A 1 74 ? 14.600 -9.751 2.157 1.00 96.75 74 LEU A C 1
ATOM 595 O O . LEU A 1 74 ? 13.952 -9.612 3.190 1.00 96.75 74 LEU A O 1
ATOM 599 N N . GLN A 1 75 ? 14.160 -9.263 0.992 1.00 96.00 75 GLN A N 1
ATOM 600 C CA . GLN A 1 75 ? 12.861 -8.587 0.856 1.00 96.00 75 GLN A CA 1
ATOM 601 C C . GLN A 1 75 ? 11.687 -9.533 1.126 1.00 96.00 75 GLN A C 1
ATOM 603 O O . GLN A 1 75 ? 10.721 -9.137 1.780 1.00 96.00 75 GLN A O 1
ATOM 608 N N . THR A 1 76 ? 11.786 -10.780 0.658 1.00 94.69 76 THR A N 1
ATOM 609 C CA . THR A 1 76 ? 10.777 -11.815 0.925 1.00 94.69 76 THR A CA 1
ATOM 610 C C . THR A 1 76 ? 10.705 -12.111 2.421 1.00 94.69 76 THR A C 1
ATOM 612 O O . THR A 1 76 ? 9.619 -12.085 2.998 1.00 94.69 76 THR A O 1
ATOM 615 N N . GLN A 1 77 ? 11.859 -12.308 3.067 1.00 95.81 77 GLN A N 1
ATOM 616 C CA . GLN A 1 77 ? 11.937 -12.534 4.510 1.00 95.81 77 GLN A CA 1
ATOM 617 C C . GLN A 1 77 ? 11.385 -11.343 5.306 1.00 95.81 77 GLN A C 1
ATOM 619 O O . GLN A 1 77 ? 10.603 -11.535 6.233 1.00 95.81 77 GLN A O 1
ATOM 624 N N . PHE A 1 78 ? 11.717 -10.111 4.908 1.00 96.38 78 PHE A N 1
ATOM 625 C CA . PHE A 1 78 ? 11.216 -8.894 5.548 1.00 96.38 78 PHE A CA 1
ATOM 626 C C . PHE A 1 78 ? 9.682 -8.859 5.573 1.00 96.38 78 PHE A C 1
ATOM 628 O O . PHE A 1 78 ? 9.079 -8.612 6.620 1.00 96.38 78 PHE A O 1
ATOM 635 N N . GLN A 1 79 ? 9.039 -9.125 4.430 1.00 93.19 79 GLN A N 1
ATOM 636 C CA . GLN A 1 79 ? 7.576 -9.159 4.329 1.00 93.19 79 GLN A CA 1
ATOM 637 C C . GLN A 1 79 ? 6.968 -10.317 5.126 1.00 93.19 79 GLN A C 1
ATOM 639 O O . GLN A 1 79 ? 5.957 -10.130 5.800 1.00 93.19 79 GLN A O 1
ATOM 644 N N . GLN A 1 80 ? 7.588 -11.499 5.085 1.00 93.06 80 GLN A N 1
ATOM 645 C CA . GLN A 1 80 ? 7.140 -12.661 5.854 1.00 93.06 80 GLN A CA 1
ATOM 646 C C . GLN A 1 80 ? 7.181 -12.404 7.363 1.00 93.06 80 GLN A C 1
ATOM 648 O O . GLN A 1 80 ? 6.223 -12.754 8.047 1.00 93.06 80 GLN A O 1
ATOM 653 N N . ASN A 1 81 ? 8.222 -11.739 7.870 1.00 94.88 81 ASN A N 1
ATOM 654 C CA . ASN A 1 81 ? 8.325 -11.365 9.282 1.00 94.88 81 ASN A CA 1
ATOM 655 C C . ASN A 1 81 ? 7.180 -10.433 9.709 1.00 94.88 81 ASN A C 1
ATOM 657 O O . ASN A 1 81 ? 6.527 -10.693 10.718 1.00 94.88 81 ASN A O 1
ATOM 661 N N . VAL A 1 82 ? 6.876 -9.400 8.908 1.00 92.94 82 VAL A N 1
ATOM 662 C CA . VAL A 1 82 ? 5.744 -8.489 9.176 1.00 92.94 82 VAL A CA 1
ATOM 663 C C . VAL A 1 82 ? 4.418 -9.250 9.185 1.00 92.94 82 VAL A C 1
ATOM 665 O O . VAL A 1 82 ? 3.642 -9.108 10.127 1.00 92.94 82 VAL A O 1
ATOM 668 N N . MET A 1 83 ? 4.165 -10.087 8.172 1.00 89.56 83 MET A N 1
ATOM 669 C CA . MET A 1 83 ? 2.933 -10.882 8.100 1.00 89.56 83 MET A CA 1
ATOM 670 C C . MET A 1 83 ? 2.817 -11.865 9.266 1.00 89.56 83 MET A C 1
ATOM 672 O O . MET A 1 83 ? 1.722 -12.079 9.780 1.00 89.56 83 MET A O 1
ATOM 676 N N . LYS A 1 84 ? 3.933 -12.458 9.706 1.00 91.12 84 LYS A N 1
ATOM 677 C CA . LYS A 1 84 ? 3.931 -13.404 10.821 1.00 91.12 84 LYS A CA 1
ATOM 678 C C . LYS A 1 84 ? 3.614 -12.723 12.145 1.00 91.12 84 LYS A C 1
ATOM 680 O O . LYS A 1 84 ? 2.854 -13.273 12.938 1.00 91.12 84 LYS A O 1
ATOM 685 N N . ASP A 1 85 ? 4.141 -11.525 12.366 1.00 92.56 85 ASP A N 1
ATOM 686 C CA . ASP A 1 85 ? 3.791 -10.708 13.528 1.00 92.56 85 ASP A CA 1
ATOM 687 C C . ASP A 1 85 ? 2.319 -10.274 13.499 1.00 92.56 85 ASP A C 1
ATOM 689 O O . ASP A 1 85 ? 1.646 -10.333 14.526 1.00 92.56 85 ASP A O 1
ATOM 693 N N . GLU A 1 86 ? 1.781 -9.914 12.328 1.00 89.00 86 GLU A N 1
ATOM 694 C CA . GLU A 1 86 ? 0.345 -9.632 12.177 1.00 89.00 86 GLU A CA 1
ATOM 695 C C . GLU A 1 86 ? -0.547 -10.850 12.451 1.00 89.00 86 GLU A C 1
ATOM 697 O O . GLU A 1 86 ? -1.619 -10.705 13.038 1.00 89.00 86 GLU A O 1
ATOM 702 N N . GLU A 1 87 ? -0.112 -12.039 12.030 1.00 85.75 87 GLU A N 1
ATOM 703 C CA . GLU A 1 87 ? -0.848 -13.291 12.209 1.00 85.75 87 GLU A CA 1
ATOM 704 C C . GLU A 1 87 ? -0.852 -13.758 13.673 1.00 85.75 87 GLU A C 1
ATOM 706 O O . GLU A 1 87 ? -1.890 -14.198 14.170 1.00 85.75 87 GLU A O 1
ATOM 711 N N . THR A 1 88 ? 0.307 -13.691 14.337 1.00 89.88 88 THR A N 1
ATOM 712 C CA . THR A 1 88 ? 0.551 -14.312 15.653 1.00 89.88 88 THR A CA 1
ATOM 713 C C . THR A 1 88 ? 0.213 -13.424 16.838 1.00 89.88 88 THR A C 1
ATOM 715 O O . THR A 1 88 ? -0.050 -13.948 17.918 1.00 89.88 88 THR A O 1
ATOM 718 N N . TYR A 1 89 ? 0.216 -12.102 16.669 1.00 94.00 89 TYR A N 1
ATOM 719 C CA . TYR A 1 89 ? -0.181 -11.210 17.746 1.00 94.00 89 TYR A CA 1
ATOM 720 C C . TYR A 1 89 ? -1.688 -11.302 18.005 1.00 94.00 89 TYR A C 1
ATOM 722 O O . TYR A 1 89 ? -2.511 -11.116 17.102 1.00 94.00 89 TYR A O 1
ATOM 730 N N . GLU A 1 90 ? -2.041 -11.497 19.270 1.00 95.12 90 GLU A N 1
ATOM 731 C CA . GLU A 1 90 ? -3.406 -11.420 19.769 1.00 95.12 90 GLU A CA 1
ATOM 732 C C . GLU A 1 90 ? -3.438 -10.647 21.089 1.00 95.12 90 GLU A C 1
ATOM 734 O O . GLU A 1 90 ? -2.672 -10.920 22.013 1.00 95.12 90 GLU A O 1
ATOM 739 N N . MET A 1 91 ? -4.339 -9.673 21.178 1.00 97.56 91 MET A N 1
ATOM 740 C CA . MET A 1 91 ? -4.754 -9.069 22.438 1.00 97.56 91 MET A CA 1
ATOM 741 C C . MET A 1 91 ? -6.152 -9.597 22.748 1.00 97.56 91 MET A C 1
ATOM 743 O O . MET A 1 91 ? -7.124 -9.179 22.118 1.00 97.56 91 MET A O 1
ATOM 747 N N . VAL A 1 92 ? -6.217 -10.567 23.661 1.00 97.94 92 VAL A N 1
ATOM 748 C CA . VAL A 1 92 ? -7.464 -11.195 24.114 1.00 97.94 92 VAL A CA 1
ATOM 749 C C . VAL A 1 92 ? -8.073 -10.324 25.207 1.00 97.94 92 VAL A C 1
ATOM 751 O O . VAL A 1 92 ? -7.408 -10.044 26.201 1.00 97.94 92 VAL A O 1
ATOM 754 N N . LEU A 1 93 ? -9.314 -9.897 25.004 1.00 98.38 93 LEU A N 1
ATOM 755 C CA . LEU A 1 93 ? -10.033 -8.947 25.844 1.00 98.38 93 LEU A CA 1
ATOM 756 C C . LEU A 1 93 ? -11.398 -9.506 26.246 1.00 98.38 93 LEU A C 1
ATOM 758 O O . LEU A 1 93 ? -12.018 -10.272 25.508 1.00 98.38 93 LEU A O 1
ATOM 762 N N . SER A 1 94 ? -11.884 -9.073 27.400 1.00 97.69 94 SER A N 1
ATOM 763 C CA . SER A 1 94 ? -13.282 -9.195 27.819 1.00 97.69 94 SER A CA 1
ATOM 764 C C . SER A 1 94 ? -14.154 -8.087 27.208 1.00 97.69 94 SER A C 1
ATOM 766 O O . SER A 1 94 ? -13.651 -7.092 26.681 1.00 97.69 94 SER A O 1
ATOM 768 N N . LEU A 1 95 ? -15.483 -8.214 27.313 1.00 96.19 95 LEU A N 1
ATOM 769 C CA . LEU A 1 95 ? -16.403 -7.159 26.862 1.00 96.19 95 LEU A CA 1
ATOM 770 C C . LEU A 1 95 ? -16.201 -5.834 27.621 1.00 96.19 95 LEU A C 1
ATOM 772 O O . LEU A 1 95 ? -16.329 -4.766 27.030 1.00 96.19 95 LEU A O 1
ATOM 776 N N . GLU A 1 96 ? -15.868 -5.887 28.914 1.00 97.25 96 GLU A N 1
ATOM 777 C CA . GLU A 1 96 ? -15.609 -4.689 29.727 1.00 97.25 96 GLU A CA 1
ATOM 778 C C . GLU A 1 96 ? -14.377 -3.920 29.222 1.00 97.25 96 GLU A C 1
ATOM 780 O O . GLU A 1 96 ? -14.374 -2.691 29.156 1.00 97.25 96 GLU A O 1
ATOM 785 N N . GLU A 1 97 ? -13.344 -4.639 28.786 1.00 97.94 97 GLU A N 1
ATOM 786 C CA . GLU A 1 97 ? -12.127 -4.052 28.215 1.00 97.94 97 GLU A CA 1
ATOM 787 C C . GLU A 1 97 ? -12.342 -3.438 26.824 1.00 97.94 97 GLU A C 1
ATOM 789 O O . GLU A 1 97 ? -11.535 -2.620 26.378 1.00 97.94 97 GLU A O 1
ATOM 794 N N . MET A 1 98 ? -13.461 -3.760 26.169 1.00 97.06 98 MET A N 1
ATOM 795 C CA . MET A 1 98 ? -13.902 -3.156 24.909 1.00 97.06 98 MET A CA 1
ATOM 796 C C . MET A 1 98 ? -14.698 -1.851 25.113 1.00 97.06 98 MET A C 1
ATOM 798 O O . MET A 1 98 ? -15.314 -1.358 24.168 1.00 97.06 98 MET A O 1
ATOM 802 N N . ALA A 1 99 ? -14.687 -1.258 26.313 1.00 97.19 99 ALA A N 1
ATOM 803 C CA . ALA A 1 99 ? -15.361 0.010 26.602 1.00 97.19 99 ALA A CA 1
ATOM 804 C C . ALA A 1 99 ? -15.045 1.112 25.566 1.00 97.19 99 ALA A C 1
ATOM 806 O O . ALA A 1 99 ? -13.899 1.289 25.143 1.00 97.19 99 ALA A O 1
ATOM 807 N N . GLY A 1 100 ? -16.083 1.836 25.140 1.00 94.19 100 GLY A N 1
ATOM 808 C CA . GLY A 1 100 ? -16.008 2.894 24.123 1.00 94.19 100 GLY A CA 1
ATOM 809 C C . GLY A 1 100 ? -16.003 2.395 22.673 1.00 94.19 100 GLY A C 1
ATOM 810 O O . GLY A 1 100 ? -16.315 3.164 21.760 1.00 94.19 100 GLY A O 1
ATOM 811 N N . CYS A 1 101 ? -15.718 1.110 22.434 1.00 94.56 101 CYS A N 1
ATOM 812 C CA . CYS A 1 101 ? -15.705 0.540 21.090 1.00 94.56 101 CYS A CA 1
ATOM 813 C C . CYS A 1 101 ? -17.129 0.437 20.508 1.00 94.56 101 CYS A C 1
ATOM 815 O O . CYS A 1 101 ? -18.035 -0.030 21.196 1.00 94.56 101 CYS A O 1
ATOM 817 N N . PRO A 1 102 ? -17.347 0.812 19.233 1.00 90.62 102 PRO A N 1
ATOM 818 C CA . PRO A 1 102 ? -18.649 0.657 18.587 1.00 90.62 102 PRO A CA 1
ATOM 819 C C . PRO A 1 102 ? -18.963 -0.820 18.318 1.00 90.62 102 PRO A C 1
ATOM 821 O O . PRO A 1 102 ? -18.047 -1.602 18.057 1.00 90.62 102 PRO A O 1
ATOM 824 N N . ASP A 1 103 ? -20.249 -1.176 18.239 1.00 87.88 103 ASP A N 1
ATOM 825 C CA . ASP A 1 103 ? -20.718 -2.555 17.996 1.00 87.88 103 ASP A CA 1
ATOM 826 C C . ASP A 1 103 ? -20.022 -3.221 16.803 1.00 87.88 103 ASP A C 1
ATOM 828 O O . ASP A 1 103 ? -19.564 -4.354 16.889 1.00 87.88 103 ASP A O 1
ATOM 832 N N . SER A 1 104 ? -19.816 -2.476 15.712 1.00 84.44 104 SER A N 1
ATOM 833 C CA . SER A 1 104 ? -19.119 -3.003 14.530 1.00 84.44 104 SER A CA 1
ATOM 834 C C . SER A 1 104 ? -17.673 -3.456 14.794 1.00 84.44 104 SER A C 1
ATOM 836 O O . SER A 1 104 ? -17.178 -4.338 14.097 1.00 84.44 104 SER A O 1
ATOM 838 N N . LEU A 1 105 ? -16.980 -2.848 15.764 1.00 89.88 105 LEU A N 1
ATOM 839 C CA . LEU A 1 105 ? -15.647 -3.280 16.190 1.00 89.88 105 LEU A CA 1
ATOM 840 C C . LEU A 1 105 ? -15.744 -4.473 17.144 1.00 89.88 105 LEU A C 1
ATOM 842 O O . LEU A 1 105 ? -14.935 -5.389 17.037 1.00 89.88 105 LEU A O 1
ATOM 846 N N . ILE A 1 106 ? -16.738 -4.482 18.035 1.00 92.81 106 ILE A N 1
ATOM 847 C CA . ILE A 1 106 ? -17.009 -5.610 18.936 1.00 92.81 106 ILE A CA 1
ATOM 848 C C . ILE A 1 106 ? -17.286 -6.880 18.120 1.00 92.81 106 ILE A C 1
ATOM 850 O O . ILE A 1 106 ? -16.679 -7.918 18.375 1.00 92.81 106 ILE A O 1
ATOM 854 N N . ASP A 1 107 ? -18.126 -6.792 17.090 1.00 89.69 107 ASP A N 1
ATOM 855 C CA . ASP A 1 107 ? -18.446 -7.917 16.208 1.00 89.69 107 ASP A CA 1
ATOM 856 C C . ASP A 1 107 ? -17.220 -8.405 15.427 1.00 89.69 107 ASP A C 1
ATOM 858 O O . ASP A 1 107 ? -16.967 -9.609 15.359 1.00 89.69 107 ASP A O 1
ATOM 862 N N . ALA A 1 108 ? -16.411 -7.482 14.893 1.00 87.94 108 ALA A N 1
ATOM 863 C CA . ALA A 1 108 ? -15.172 -7.833 14.202 1.00 87.94 108 ALA A CA 1
ATOM 864 C C . ALA A 1 108 ? -14.155 -8.504 15.144 1.00 87.94 108 ALA A C 1
ATOM 866 O O . ALA A 1 108 ? -13.497 -9.470 14.756 1.00 87.94 108 ALA A O 1
ATOM 867 N N . ALA A 1 109 ? -14.039 -8.026 16.385 1.00 92.94 109 ALA A N 1
ATOM 868 C CA . ALA A 1 109 ? -13.159 -8.607 17.393 1.00 92.94 109 ALA A CA 1
ATOM 869 C C . ALA A 1 109 ? -13.655 -9.985 17.868 1.00 92.94 109 ALA A C 1
ATOM 871 O O . ALA A 1 109 ? -12.836 -10.874 18.100 1.00 92.94 109 ALA A O 1
ATOM 872 N N . ARG A 1 110 ? -14.977 -10.192 17.951 1.00 92.81 110 ARG A N 1
ATOM 873 C CA . ARG A 1 110 ? -15.590 -11.502 18.229 1.00 92.81 110 ARG A CA 1
ATOM 874 C C . ARG A 1 110 ? -15.311 -12.492 17.101 1.00 92.81 110 ARG A C 1
ATOM 876 O O . ARG A 1 110 ? -14.901 -13.617 17.358 1.00 92.81 110 ARG A O 1
ATOM 883 N N . GLN A 1 111 ? -15.464 -12.072 15.844 1.00 89.19 111 GLN A N 1
ATOM 884 C CA . GLN A 1 111 ? -15.120 -12.920 14.702 1.00 89.19 111 GLN A CA 1
ATOM 885 C C . GLN A 1 111 ? -13.629 -13.289 14.714 1.00 89.19 111 GLN A C 1
ATOM 887 O O . GLN A 1 111 ? -13.282 -14.454 14.530 1.00 89.19 111 GLN A O 1
ATOM 892 N N . ALA A 1 112 ? -12.745 -12.324 14.979 1.00 89.31 112 ALA A N 1
ATOM 893 C CA . ALA A 1 112 ? -11.310 -12.579 15.071 1.00 89.31 112 ALA A CA 1
ATOM 894 C C . ALA A 1 112 ? -10.942 -13.547 16.210 1.00 89.31 112 ALA A C 1
ATOM 896 O O . ALA A 1 112 ? -9.957 -14.280 16.072 1.00 89.31 112 ALA A O 1
ATOM 897 N N . ALA A 1 113 ? -11.715 -13.546 17.302 1.00 92.88 113 ALA A N 1
ATOM 898 C CA . ALA A 1 113 ? -11.603 -14.489 18.412 1.00 92.88 113 ALA A CA 1
ATOM 899 C C . ALA A 1 113 ? -12.046 -15.902 17.995 1.00 92.88 113 ALA A C 1
ATOM 901 O O . ALA A 1 113 ? -11.296 -16.856 18.194 1.00 92.88 113 ALA A O 1
ATOM 902 N N . ALA A 1 114 ? -13.193 -16.023 17.320 1.00 90.81 114 ALA A N 1
ATOM 903 C CA . ALA A 1 114 ? -13.700 -17.294 16.799 1.00 90.81 114 ALA A CA 1
ATOM 904 C C . ALA A 1 114 ? -12.749 -17.929 15.763 1.00 90.81 114 ALA A C 1
ATOM 906 O O . ALA A 1 11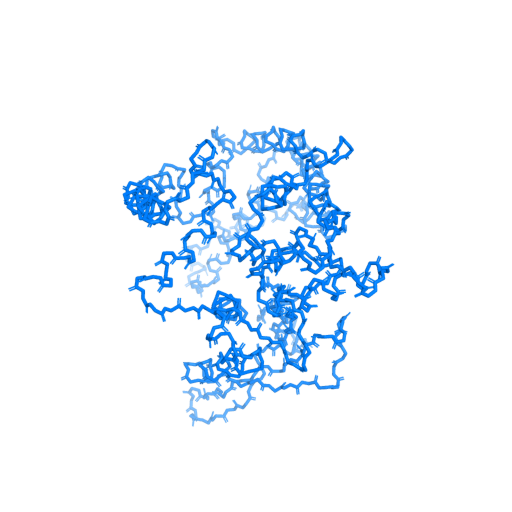4 ? -12.460 -19.121 15.828 1.00 90.81 114 ALA A O 1
ATOM 907 N N . GLU A 1 115 ? -12.180 -17.131 14.851 1.00 88.19 115 GLU A N 1
ATOM 908 C CA . GLU A 1 115 ? -11.153 -17.577 13.887 1.00 88.19 115 GLU A CA 1
ATOM 909 C C . GLU A 1 115 ? -9.861 -18.083 14.557 1.00 88.19 115 GLU A C 1
ATOM 911 O O . GLU A 1 115 ? -9.043 -18.744 13.914 1.00 88.19 115 GLU A O 1
ATOM 916 N N . ARG A 1 116 ? -9.664 -17.747 15.836 1.00 90.00 116 ARG A N 1
ATOM 917 C CA . ARG A 1 116 ? -8.523 -18.139 16.676 1.00 90.00 116 ARG A CA 1
ATOM 918 C C . ARG A 1 116 ? -8.910 -19.127 17.771 1.00 90.00 116 ARG A C 1
ATOM 920 O O . ARG A 1 116 ? -8.140 -19.302 18.712 1.00 90.00 116 ARG A O 1
ATOM 927 N N . GLU A 1 117 ? -10.077 -19.757 17.642 1.00 93.88 117 GLU A N 1
ATOM 928 C CA . GLU A 1 117 ? -10.544 -20.808 18.551 1.00 93.88 117 GLU A CA 1
ATOM 929 C C . GLU A 1 117 ? -10.595 -20.339 20.019 1.00 93.88 117 GLU A C 1
ATOM 931 O O . GLU A 1 117 ? -10.280 -21.092 20.940 1.00 93.88 117 GLU A O 1
ATOM 936 N N . LYS A 1 118 ? -10.953 -19.067 20.245 1.00 94.62 118 LYS A N 1
ATOM 937 C CA . LYS A 1 118 ? -11.241 -18.529 21.582 1.00 94.62 118 LYS A CA 1
ATOM 938 C C . LYS A 1 118 ? -12.716 -18.731 21.927 1.00 94.62 118 LYS A C 1
ATOM 940 O O . LYS A 1 118 ? -13.557 -18.759 21.030 1.00 94.62 118 LYS A O 1
ATOM 945 N N . ASP A 1 119 ? -13.015 -18.819 23.221 1.00 94.00 119 ASP A N 1
ATOM 946 C CA . ASP A 1 119 ? -14.392 -18.908 23.713 1.00 94.00 119 ASP A CA 1
ATOM 947 C C . ASP A 1 119 ? -15.198 -17.637 23.384 1.00 94.00 119 ASP A C 1
ATOM 949 O O . ASP A 1 119 ? -14.644 -16.538 23.308 1.00 94.00 119 ASP A O 1
ATOM 953 N N . ASP A 1 120 ? -16.519 -17.782 23.237 1.00 91.00 120 ASP A N 1
ATOM 954 C CA . ASP A 1 120 ? -17.445 -16.719 22.798 1.00 91.00 120 ASP A CA 1
ATOM 955 C C . ASP A 1 120 ? -17.497 -15.489 23.731 1.00 91.00 120 ASP A C 1
ATOM 957 O O . ASP A 1 120 ? -18.035 -14.441 23.360 1.00 91.00 120 ASP A O 1
ATOM 961 N N . GLU A 1 121 ? -16.958 -15.601 24.948 1.00 94.25 121 GLU A N 1
ATOM 962 C CA . GLU A 1 121 ? -16.849 -14.497 25.909 1.00 94.25 121 GLU A CA 1
ATOM 963 C C . GLU A 1 121 ? -15.668 -13.550 25.633 1.00 94.25 121 GLU A C 1
ATOM 965 O O . GLU A 1 121 ? -15.624 -12.443 26.181 1.00 94.25 121 GLU A O 1
ATOM 970 N N . TYR A 1 122 ? -14.739 -13.959 24.763 1.00 96.75 122 TYR A N 1
ATOM 971 C CA . TYR A 1 122 ? -13.532 -13.212 24.439 1.00 96.75 122 TYR A CA 1
ATOM 972 C C . TYR A 1 122 ? -13.609 -12.479 23.098 1.00 96.75 122 TYR A C 1
ATOM 974 O O . TYR A 1 122 ? -14.260 -12.885 22.136 1.00 96.75 122 TYR A O 1
ATOM 982 N N . TYR A 1 123 ? -12.846 -11.395 23.029 1.00 96.81 123 TYR A N 1
ATOM 983 C CA . TYR A 1 123 ? -12.678 -10.537 21.866 1.00 96.81 123 TYR A CA 1
ATOM 984 C C . TYR A 1 123 ? -11.192 -10.451 21.544 1.00 96.81 123 TYR A C 1
ATOM 986 O O . TYR A 1 123 ? -10.369 -10.368 22.453 1.00 96.81 123 TYR A O 1
ATOM 994 N N . VAL A 1 124 ? -10.821 -10.466 20.262 1.00 96.25 124 VAL A N 1
ATOM 995 C CA . VAL A 1 124 ? -9.410 -10.390 19.867 1.00 96.25 124 VAL A CA 1
ATOM 996 C C . VAL A 1 124 ? -9.143 -9.165 19.009 1.00 96.25 124 VAL A C 1
ATOM 998 O O . VAL A 1 124 ? -9.674 -9.022 17.906 1.00 96.25 124 VAL A O 1
ATOM 1001 N N . ILE A 1 125 ? -8.231 -8.317 19.486 1.00 96.25 125 ILE A N 1
ATOM 1002 C CA . ILE A 1 125 ? -7.604 -7.276 18.674 1.00 96.25 125 ILE A CA 1
ATOM 1003 C C . ILE A 1 125 ? -6.291 -7.825 18.112 1.00 96.25 125 ILE A C 1
ATOM 1005 O O . ILE A 1 125 ? -5.376 -8.205 18.841 1.00 96.25 125 ILE A O 1
ATOM 1009 N N . THR A 1 126 ? -6.214 -7.885 16.785 1.00 93.19 126 THR A N 1
ATOM 1010 C CA . THR A 1 126 ? -5.014 -8.292 16.033 1.00 93.19 126 THR A CA 1
ATOM 1011 C C . THR A 1 126 ? -4.266 -7.058 15.549 1.00 93.19 126 THR A C 1
ATOM 1013 O O . THR A 1 126 ? -4.773 -5.949 15.682 1.00 93.19 126 THR A O 1
ATOM 1016 N N . LEU A 1 127 ? -3.106 -7.228 14.905 1.00 92.62 127 LEU A N 1
ATOM 1017 C CA . LEU A 1 127 ? -2.374 -6.107 14.298 1.00 92.62 127 LEU A CA 1
ATOM 1018 C C . LEU A 1 127 ? -2.830 -5.740 12.877 1.00 92.62 127 LEU A C 1
ATOM 1020 O O . LEU A 1 127 ? -2.192 -4.910 12.213 1.00 92.62 127 LEU A O 1
ATOM 1024 N N . SER A 1 128 ? -3.927 -6.340 12.406 1.00 87.12 128 SER A N 1
ATOM 1025 C CA . SER A 1 128 ? -4.570 -5.928 11.160 1.00 87.12 128 SER A CA 1
ATOM 1026 C C . SER A 1 128 ? -5.096 -4.498 11.286 1.00 87.12 128 SER A C 1
ATOM 1028 O O . SER A 1 128 ? -5.630 -4.082 12.318 1.00 87.12 128 SER A O 1
ATOM 1030 N N . ARG A 1 129 ? -4.954 -3.720 10.210 1.00 86.44 129 ARG A N 1
ATOM 1031 C CA . ARG A 1 129 ? -5.342 -2.304 10.202 1.00 86.44 129 ARG A CA 1
ATOM 1032 C C . ARG A 1 129 ? -6.831 -2.105 10.517 1.00 86.44 129 ARG A C 1
ATOM 1034 O O . ARG A 1 129 ? -7.177 -1.143 11.195 1.00 86.44 129 ARG A O 1
ATOM 1041 N N . SER A 1 130 ? -7.674 -3.041 10.080 1.00 83.75 130 SER A N 1
ATOM 1042 C CA . SER A 1 130 ? -9.124 -3.058 10.299 1.00 83.75 130 SER A CA 1
ATOM 1043 C C . SER A 1 130 ? -9.543 -3.240 11.761 1.00 83.75 130 SER A C 1
ATOM 1045 O O . SER A 1 130 ? -10.684 -2.930 12.086 1.00 83.75 130 SER A O 1
ATOM 1047 N N . LEU A 1 131 ? -8.653 -3.726 12.636 1.00 89.69 131 LEU A N 1
ATOM 1048 C CA . LEU A 1 131 ? -8.911 -3.871 14.074 1.00 89.69 131 LEU A CA 1
ATOM 1049 C C . LEU A 1 131 ? -8.134 -2.840 14.901 1.00 89.69 131 LEU A C 1
ATOM 1051 O O . LEU A 1 131 ? -8.732 -2.171 15.742 1.00 89.69 131 LEU A O 1
ATOM 1055 N N . VAL A 1 132 ? -6.836 -2.641 14.628 1.00 93.56 132 VAL A N 1
ATOM 1056 C CA . VAL A 1 132 ? -6.014 -1.695 15.407 1.00 93.56 132 VAL A CA 1
ATOM 1057 C C . VAL A 1 132 ? -6.488 -0.256 15.250 1.00 93.56 132 VAL A C 1
ATOM 1059 O O . VAL A 1 132 ? -6.612 0.447 16.248 1.00 93.56 132 VAL A O 1
ATOM 1062 N N . GLU A 1 133 ? -6.741 0.224 14.027 1.00 92.75 133 GLU A N 1
ATOM 1063 C CA . GLU A 1 133 ? -7.088 1.639 13.850 1.00 92.75 133 GLU A CA 1
ATOM 1064 C C . GLU A 1 133 ? -8.414 2.016 14.526 1.00 92.75 133 GLU A C 1
ATOM 1066 O O . GLU A 1 133 ? -8.427 3.036 15.224 1.00 92.75 133 GLU A O 1
ATOM 1071 N N . PRO A 1 134 ? -9.506 1.231 14.401 1.00 91.81 134 PRO A N 1
ATOM 1072 C CA . PRO A 1 134 ? -10.721 1.495 15.162 1.00 91.81 134 PRO A CA 1
ATOM 1073 C C . PRO A 1 134 ? -10.509 1.376 16.673 1.00 91.81 134 PRO A C 1
ATOM 1075 O O . PRO A 1 134 ? -11.001 2.225 17.409 1.00 91.81 134 PRO A O 1
ATOM 1078 N N . PHE A 1 135 ? -9.732 0.399 17.149 1.00 96.69 135 PHE A N 1
ATOM 1079 C CA . PHE A 1 135 ? -9.458 0.264 18.582 1.00 96.69 135 PHE A CA 1
ATOM 1080 C C . PHE A 1 135 ? -8.715 1.485 19.145 1.00 96.69 135 PHE A C 1
ATOM 1082 O O . PHE A 1 135 ? -9.119 2.036 20.165 1.00 96.69 135 PHE A O 1
ATOM 1089 N N . LEU A 1 136 ? -7.701 1.993 18.432 1.00 97.56 136 LEU A N 1
ATOM 1090 C CA . LEU A 1 136 ? -6.995 3.230 18.796 1.00 97.56 136 LEU A CA 1
ATOM 1091 C C . LEU A 1 136 ? -7.873 4.488 18.702 1.00 97.56 136 LEU A C 1
ATOM 1093 O O . LEU A 1 136 ? -7.557 5.500 19.322 1.00 97.56 136 LEU A O 1
ATOM 1097 N N . THR A 1 137 ? -8.937 4.448 17.900 1.00 95.50 137 THR A N 1
ATOM 1098 C CA . THR A 1 137 ? -9.881 5.562 17.735 1.00 95.50 137 THR A CA 1
ATOM 1099 C C . THR A 1 137 ? -10.947 5.580 18.831 1.00 95.50 137 THR A C 1
ATOM 1101 O O . THR A 1 137 ? -11.320 6.656 19.286 1.00 95.50 137 THR A O 1
ATOM 1104 N N . TYR A 1 138 ? -11.441 4.415 19.263 1.00 95.62 138 TYR A N 1
ATOM 1105 C CA . TYR A 1 138 ? -12.664 4.335 20.071 1.00 95.62 138 TYR A CA 1
ATOM 1106 C C . TYR A 1 138 ? -12.493 3.747 21.472 1.00 95.62 138 TYR A C 1
ATOM 1108 O O . TYR A 1 138 ? -13.301 4.069 22.335 1.00 95.62 138 TYR A O 1
ATOM 1116 N N . SER A 1 139 ? -11.480 2.911 21.725 1.00 97.62 139 SER A N 1
ATOM 1117 C CA . SER A 1 139 ? -11.313 2.293 23.046 1.00 97.62 139 SER A CA 1
ATOM 1118 C C . SER A 1 139 ? -11.065 3.360 24.109 1.00 97.62 139 SER A C 1
ATOM 1120 O O . SER A 1 139 ? -10.128 4.149 23.979 1.00 97.62 139 SER A O 1
ATOM 1122 N N . ASP A 1 140 ? -11.856 3.360 25.181 1.00 96.94 140 ASP A N 1
ATOM 1123 C CA . ASP A 1 140 ? -11.668 4.264 26.321 1.00 96.94 140 ASP A CA 1
ATOM 1124 C C . ASP A 1 140 ? -10.448 3.848 27.179 1.00 96.94 140 ASP A C 1
ATOM 1126 O O . ASP A 1 140 ? -9.924 4.640 27.965 1.00 96.94 140 ASP A O 1
ATOM 1130 N N . ARG A 1 141 ? -9.921 2.628 26.989 1.00 97.38 141 ARG A N 1
ATOM 1131 C CA . ARG A 1 141 ? -8.784 2.064 27.735 1.00 97.38 141 ARG A CA 1
ATOM 1132 C C . ARG A 1 141 ? -7.434 2.518 27.177 1.00 97.38 141 ARG A C 1
ATOM 1134 O O . ARG A 1 141 ? -6.848 1.869 26.309 1.00 97.38 141 ARG A O 1
ATOM 1141 N N . ARG A 1 142 ? -6.913 3.637 27.700 1.00 97.31 142 ARG A N 1
ATOM 1142 C CA . ARG A 1 142 ? -5.613 4.220 27.295 1.00 97.31 142 ARG A CA 1
ATOM 1143 C C . ARG A 1 142 ? -4.449 3.230 27.388 1.00 97.31 142 ARG A C 1
ATOM 1145 O O . ARG A 1 142 ? -3.613 3.203 26.491 1.00 97.31 142 ARG A O 1
ATOM 1152 N N . ASP A 1 143 ? -4.419 2.415 28.436 1.00 97.44 143 ASP A N 1
ATOM 1153 C CA . ASP A 1 143 ? -3.404 1.384 28.662 1.00 97.44 143 ASP A CA 1
ATOM 1154 C C . ASP A 1 143 ? -3.397 0.322 27.549 1.00 97.44 143 ASP A C 1
ATOM 1156 O O . ASP A 1 143 ? -2.341 -0.033 27.020 1.00 97.44 143 ASP A O 1
ATOM 1160 N N . LEU A 1 144 ? -4.581 -0.115 27.113 1.00 98.31 144 LEU A N 1
ATOM 1161 C CA . LEU A 1 144 ? -4.714 -1.068 26.011 1.00 98.31 144 LEU A CA 1
ATOM 1162 C C . LEU A 1 144 ? -4.394 -0.419 24.660 1.00 98.31 144 LEU A C 1
ATOM 1164 O O . LEU A 1 144 ? -3.746 -1.045 23.815 1.00 98.31 144 LEU A O 1
ATOM 1168 N N . ARG A 1 145 ? -4.785 0.851 24.452 1.00 98.25 145 ARG A N 1
ATOM 1169 C CA . ARG A 1 145 ? -4.381 1.616 23.259 1.00 98.25 145 ARG A CA 1
ATOM 1170 C C . ARG A 1 145 ? -2.860 1.701 23.157 1.00 98.25 145 ARG A C 1
ATOM 1172 O O . ARG A 1 145 ? -2.312 1.456 22.084 1.00 98.25 145 ARG A O 1
ATOM 1179 N N . GLU A 1 146 ? -2.171 2.001 24.255 1.00 98.06 146 GLU A N 1
ATOM 1180 C CA . GLU A 1 146 ? -0.709 2.023 24.295 1.00 98.06 146 GLU A CA 1
ATOM 1181 C C . GLU A 1 146 ? -0.119 0.661 23.906 1.00 98.06 146 GLU A C 1
ATOM 1183 O O . GLU A 1 146 ? 0.732 0.587 23.012 1.00 98.06 146 GLU A O 1
ATOM 1188 N N . GLN A 1 147 ? -0.595 -0.420 24.530 1.00 98.06 147 GLN A N 1
ATOM 1189 C CA . GLN A 1 147 ? -0.086 -1.770 24.292 1.00 98.06 147 GLN A CA 1
ATOM 1190 C C . GLN A 1 147 ? -0.220 -2.188 22.820 1.00 98.06 147 GLN A C 1
ATOM 1192 O O . GLN A 1 147 ? 0.770 -2.612 22.212 1.00 98.06 147 GLN A O 1
ATOM 1197 N N . VAL A 1 148 ? -1.409 -2.036 22.222 1.00 97.44 148 VAL A N 1
ATOM 1198 C CA . VAL A 1 148 ? -1.619 -2.421 20.818 1.00 97.44 148 VAL A CA 1
ATOM 1199 C C . VAL A 1 148 ? -0.865 -1.495 19.870 1.00 97.44 148 VAL A C 1
ATOM 1201 O O . VAL A 1 148 ? -0.296 -1.957 18.884 1.00 97.44 148 VAL A O 1
ATOM 1204 N N . CYS A 1 149 ? -0.787 -0.195 20.173 1.00 97.50 149 CYS A N 1
ATOM 1205 C CA . CYS A 1 149 ? -0.087 0.756 19.322 1.00 97.50 149 CYS A CA 1
ATOM 1206 C C . CYS A 1 149 ? 1.411 0.450 19.241 1.00 97.50 149 CYS A C 1
ATOM 1208 O O . CYS A 1 149 ? 1.998 0.466 18.156 1.00 97.50 149 CYS A O 1
ATOM 1210 N N . ARG A 1 150 ? 2.035 0.137 20.383 1.00 97.06 150 ARG A N 1
ATOM 1211 C CA . ARG A 1 150 ? 3.451 -0.245 20.439 1.00 97.06 150 ARG A CA 1
ATOM 1212 C C . ARG A 1 150 ? 3.712 -1.532 19.666 1.00 97.06 150 ARG A C 1
ATOM 1214 O O . ARG A 1 150 ? 4.684 -1.588 18.917 1.00 97.06 150 ARG A O 1
ATOM 1221 N N . ALA A 1 151 ? 2.843 -2.532 19.805 1.00 96.25 151 ALA A N 1
ATOM 1222 C CA . ALA A 1 151 ? 2.943 -3.765 19.029 1.00 96.25 151 ALA A CA 1
ATOM 1223 C C . ALA A 1 151 ? 2.782 -3.501 17.520 1.00 96.25 151 ALA A C 1
ATOM 1225 O O . ALA A 1 151 ? 3.553 -4.006 16.708 1.00 96.25 151 ALA A O 1
ATOM 1226 N N . TRP A 1 152 ? 1.843 -2.633 17.138 1.00 95.12 152 TRP A N 1
ATOM 1227 C CA . TRP A 1 152 ? 1.583 -2.282 15.743 1.00 95.12 152 TRP A CA 1
ATOM 1228 C C . TRP A 1 152 ? 2.761 -1.570 15.066 1.00 95.12 152 TRP A C 1
ATOM 1230 O O . TRP A 1 152 ? 3.074 -1.855 13.906 1.00 95.12 152 TRP A O 1
ATOM 1240 N N . MET A 1 153 ? 3.443 -0.681 15.796 1.00 94.75 153 MET A N 1
ATOM 1241 C CA . MET A 1 153 ? 4.650 0.017 15.333 1.00 94.75 153 MET A CA 1
ATOM 1242 C C . MET A 1 153 ? 5.880 -0.894 15.244 1.00 94.75 153 MET A C 1
ATOM 1244 O O . MET A 1 153 ? 6.775 -0.607 14.458 1.00 94.75 153 MET A O 1
ATOM 1248 N N . LYS A 1 154 ? 5.917 -1.981 16.023 1.00 94.88 154 LYS A N 1
ATOM 1249 C CA . LYS A 1 154 ? 7.024 -2.948 16.080 1.00 94.88 154 LYS A CA 1
ATOM 1250 C C . LYS A 1 154 ? 6.786 -4.211 15.247 1.00 94.88 154 LYS A C 1
ATOM 1252 O O . LYS A 1 154 ? 7.414 -5.236 15.486 1.00 94.88 154 LYS A O 1
ATOM 1257 N N . ARG A 1 155 ? 5.864 -4.183 14.283 1.00 94.38 155 ARG A N 1
ATOM 1258 C CA . ARG A 1 155 ? 5.663 -5.325 13.378 1.00 94.38 155 ARG A CA 1
ATOM 1259 C C . ARG A 1 155 ? 6.913 -5.590 12.547 1.00 94.38 155 ARG A C 1
ATOM 1261 O O . ARG A 1 155 ? 7.442 -4.683 11.909 1.00 94.38 155 ARG A O 1
ATOM 1268 N N . GLY A 1 156 ? 7.318 -6.851 12.503 1.00 94.50 156 GLY A N 1
ATOM 1269 C CA . GLY A 1 156 ? 8.611 -7.267 11.982 1.00 94.50 156 GLY A CA 1
ATOM 1270 C C . GLY A 1 156 ? 9.748 -7.056 12.980 1.00 94.50 156 GLY A C 1
ATOM 1271 O O . GLY A 1 156 ? 10.892 -7.075 12.554 1.00 94.50 156 GLY A O 1
ATOM 1272 N N . GLU A 1 157 ? 9.451 -6.801 14.256 1.00 95.00 157 GLU A N 1
ATOM 1273 C CA . GLU A 1 157 ? 10.412 -6.671 15.361 1.00 95.00 157 GLU A CA 1
ATOM 1274 C C . GLU A 1 157 ? 9.845 -7.249 16.681 1.00 95.00 157 GLU A C 1
ATOM 1276 O O . GLU A 1 157 ? 10.380 -6.981 17.761 1.00 95.00 157 GLU A O 1
ATOM 1281 N N . LEU A 1 158 ? 8.741 -8.017 16.649 1.00 92.69 158 LEU A N 1
ATOM 1282 C CA . LEU A 1 158 ? 8.101 -8.515 17.881 1.00 92.69 158 LEU A CA 1
ATOM 1283 C C . LEU A 1 158 ? 8.855 -9.678 18.537 1.00 92.69 158 LEU A C 1
ATOM 1285 O O . LEU A 1 158 ? 8.591 -10.001 19.697 1.00 92.69 158 LEU A O 1
ATOM 1289 N N . SER A 1 159 ? 9.789 -10.310 17.827 1.00 89.38 159 SER A N 1
ATOM 1290 C CA . SER A 1 159 ? 10.634 -11.374 18.365 1.00 89.38 159 SER A CA 1
ATOM 1291 C C . SER A 1 159 ? 12.029 -11.361 17.738 1.00 89.38 159 SER A C 1
ATOM 1293 O O . SER A 1 159 ? 12.227 -10.864 16.633 1.00 89.38 159 SER A O 1
ATOM 1295 N N . ALA A 1 160 ? 13.020 -11.921 18.441 1.00 85.50 160 ALA A N 1
ATOM 1296 C CA . ALA A 1 160 ? 14.415 -11.908 17.987 1.00 85.50 160 ALA A CA 1
ATOM 1297 C C . ALA A 1 160 ? 14.648 -12.715 16.693 1.00 85.50 160 ALA A C 1
ATOM 1299 O O . ALA A 1 160 ? 15.548 -12.401 15.921 1.00 85.50 160 ALA A O 1
ATOM 1300 N N . ASP A 1 161 ? 13.835 -13.746 16.441 1.00 89.06 161 ASP A N 1
ATOM 1301 C CA . ASP A 1 161 ? 13.821 -14.520 15.192 1.00 89.06 161 ASP A CA 1
ATOM 1302 C C . ASP A 1 161 ? 13.166 -13.767 14.020 1.00 89.06 161 ASP A C 1
ATOM 1304 O O . ASP A 1 161 ? 13.303 -14.184 12.869 1.00 89.06 161 ASP A O 1
ATOM 1308 N N . ARG A 1 162 ? 12.481 -12.651 14.298 1.00 89.56 162 ARG A N 1
ATOM 1309 C CA . ARG A 1 162 ? 11.762 -11.818 13.328 1.00 89.56 162 ARG A CA 1
ATOM 1310 C C . ARG A 1 162 ? 12.115 -10.349 13.532 1.00 89.56 162 ARG A C 1
ATOM 1312 O O . ARG A 1 162 ? 11.227 -9.531 13.718 1.00 89.56 162 ARG A O 1
ATOM 1319 N N . ASP A 1 163 ? 13.410 -10.035 13.517 1.00 93.94 163 ASP A N 1
ATOM 1320 C CA . ASP A 1 163 ? 13.924 -8.665 13.622 1.00 93.94 163 ASP A CA 1
ATOM 1321 C C . ASP A 1 163 ? 14.341 -8.116 12.246 1.00 93.94 163 ASP A C 1
ATOM 1323 O O . ASP A 1 163 ? 15.399 -8.427 11.687 1.00 93.94 163 ASP A O 1
ATOM 1327 N N . ASN A 1 164 ? 13.487 -7.261 11.696 1.00 96.94 164 ASN A N 1
ATOM 1328 C CA . ASN A 1 164 ? 13.675 -6.608 10.413 1.00 96.94 164 ASN A CA 1
ATOM 1329 C C . ASN A 1 164 ? 14.679 -5.455 10.459 1.00 96.94 164 ASN A C 1
ATOM 1331 O O . ASN A 1 164 ? 15.114 -5.020 9.390 1.00 96.94 164 ASN A O 1
ATOM 1335 N N . SER A 1 165 ? 15.096 -4.973 11.634 1.00 95.19 165 SER A N 1
ATOM 1336 C CA . SER A 1 165 ? 16.113 -3.920 11.730 1.00 95.19 165 SER A CA 1
ATOM 1337 C C . SER A 1 165 ? 17.453 -4.396 11.149 1.00 95.19 165 SER A C 1
ATOM 1339 O O . SER A 1 165 ? 18.116 -3.667 10.402 1.00 95.19 165 SER A O 1
ATOM 1341 N N . VAL A 1 166 ? 17.801 -5.668 11.375 1.00 94.50 166 VAL A N 1
ATOM 1342 C CA . VAL A 1 166 ? 19.004 -6.309 10.825 1.00 94.50 166 VAL A CA 1
ATOM 1343 C C . VAL A 1 166 ? 18.897 -6.460 9.306 1.00 94.50 166 VAL A C 1
ATOM 1345 O O . VAL A 1 166 ? 19.819 -6.074 8.577 1.00 94.50 166 VAL A O 1
ATOM 1348 N N . LEU A 1 167 ? 17.754 -6.954 8.814 1.00 96.31 167 LEU A N 1
ATOM 1349 C CA . LEU A 1 167 ? 17.502 -7.111 7.377 1.00 96.31 167 LEU A CA 1
ATOM 1350 C C . LEU A 1 167 ? 17.508 -5.754 6.659 1.00 96.31 167 LEU A C 1
ATOM 1352 O O . LEU A 1 167 ? 18.057 -5.630 5.566 1.00 96.31 167 LEU A O 1
ATOM 1356 N N . ALA A 1 168 ? 16.957 -4.707 7.280 1.00 97.19 168 ALA A N 1
ATOM 1357 C CA . ALA A 1 168 ? 16.947 -3.355 6.730 1.00 97.19 168 ALA A CA 1
ATOM 1358 C C . ALA A 1 168 ? 18.369 -2.821 6.508 1.00 97.19 168 ALA A C 1
ATOM 1360 O O . ALA A 1 168 ? 18.661 -2.270 5.444 1.00 97.19 168 ALA A O 1
ATOM 1361 N N . VAL A 1 169 ? 19.280 -3.023 7.466 1.00 97.56 169 VAL A N 1
ATOM 1362 C CA . VAL A 1 169 ? 20.689 -2.618 7.326 1.00 97.56 169 VAL A CA 1
ATOM 1363 C C . VAL A 1 169 ? 21.374 -3.371 6.182 1.00 97.56 169 VAL A C 1
ATOM 1365 O O . VAL A 1 169 ? 22.109 -2.758 5.404 1.00 97.56 169 VAL A O 1
ATOM 1368 N N . GLN A 1 170 ? 21.127 -4.676 6.040 1.00 97.69 170 GLN A N 1
ATOM 1369 C CA . GLN A 1 170 ? 21.660 -5.473 4.926 1.00 97.69 170 GLN A CA 1
ATOM 1370 C C . GLN A 1 170 ? 21.122 -4.977 3.576 1.00 97.69 170 GLN A C 1
ATOM 1372 O O . GLN A 1 170 ? 21.900 -4.670 2.673 1.00 97.69 170 GLN A O 1
ATOM 1377 N N . LEU A 1 171 ? 19.807 -4.768 3.470 1.00 98.12 171 LEU A N 1
ATOM 1378 C CA . LEU A 1 171 ? 19.162 -4.218 2.275 1.00 98.12 171 LEU A CA 1
ATOM 1379 C C . LEU A 1 171 ? 19.713 -2.836 1.896 1.00 98.12 171 LEU A C 1
ATOM 1381 O O . LEU A 1 171 ? 19.898 -2.553 0.712 1.00 98.12 171 LEU A O 1
ATOM 1385 N N . LEU A 1 172 ? 20.003 -1.967 2.870 1.00 97.94 172 LEU A N 1
ATOM 1386 C CA . LEU A 1 172 ? 20.608 -0.655 2.614 1.00 97.94 172 LEU A CA 1
ATOM 1387 C C . LEU A 1 172 ? 22.038 -0.767 2.066 1.00 97.94 172 LEU A C 1
ATOM 1389 O O . LEU A 1 172 ? 22.395 -0.003 1.167 1.00 97.94 172 LEU A O 1
ATOM 1393 N N . LYS A 1 173 ? 22.840 -1.725 2.551 1.00 98.25 173 LYS A N 1
ATOM 1394 C CA . LYS A 1 173 ? 24.185 -1.996 2.012 1.00 98.25 173 LYS A CA 1
ATOM 1395 C C . LYS A 1 173 ? 24.118 -2.476 0.562 1.00 98.25 173 LYS A C 1
ATOM 1397 O O . LYS A 1 173 ? 24.822 -1.924 -0.281 1.00 98.25 173 LYS A O 1
ATOM 1402 N N . LEU A 1 174 ? 23.223 -3.420 0.260 1.00 98.19 174 LEU A N 1
ATOM 1403 C CA . LEU A 1 174 ? 23.008 -3.913 -1.106 1.00 98.19 174 LEU A CA 1
ATOM 1404 C C . LEU A 1 174 ? 22.543 -2.787 -2.039 1.00 98.19 174 LEU A C 1
ATOM 1406 O O . LEU A 1 174 ? 23.108 -2.588 -3.110 1.00 98.19 174 LEU A O 1
ATOM 1410 N N . ARG A 1 175 ? 21.582 -1.965 -1.603 1.00 98.06 175 ARG A N 1
ATOM 1411 C CA . ARG A 1 175 ? 21.112 -0.785 -2.352 1.00 98.06 175 ARG A CA 1
ATOM 1412 C C . ARG A 1 175 ? 22.222 0.228 -2.620 1.00 98.06 175 ARG A C 1
ATOM 1414 O O . ARG A 1 175 ? 22.297 0.774 -3.720 1.00 98.06 175 ARG A O 1
ATOM 1421 N N . LYS A 1 176 ? 23.093 0.482 -1.640 1.00 98.25 176 LYS A N 1
ATOM 1422 C CA . LYS A 1 176 ? 24.271 1.335 -1.838 1.00 98.25 176 LYS A CA 1
ATOM 1423 C C . LYS A 1 176 ? 25.182 0.749 -2.918 1.00 98.25 176 LYS A C 1
ATOM 1425 O O . LYS A 1 176 ? 25.564 1.477 -3.829 1.00 98.25 176 LYS A O 1
ATOM 1430 N N . ARG A 1 177 ? 25.460 -0.557 -2.864 1.00 97.75 177 ARG A N 1
ATOM 1431 C CA . ARG A 1 177 ? 26.308 -1.219 -3.858 1.00 97.75 177 ARG A CA 1
ATOM 1432 C C . ARG A 1 177 ? 25.708 -1.172 -5.266 1.00 97.75 177 ARG A C 1
ATOM 1434 O O . ARG A 1 177 ? 26.418 -0.841 -6.207 1.00 97.75 177 ARG A O 1
ATOM 1441 N N . ILE A 1 178 ? 24.395 -1.382 -5.406 1.00 96.50 178 ILE A N 1
ATOM 1442 C CA . ILE A 1 178 ? 23.675 -1.214 -6.684 1.00 96.50 178 ILE A CA 1
ATOM 1443 C C . ILE A 1 178 ? 23.908 0.183 -7.271 1.00 96.50 178 ILE A C 1
ATOM 1445 O O . ILE A 1 178 ? 24.152 0.307 -8.471 1.00 96.50 178 ILE A O 1
ATOM 1449 N N . ALA A 1 179 ? 23.838 1.231 -6.446 1.00 97.50 179 ALA A N 1
ATOM 1450 C CA . ALA A 1 179 ? 24.066 2.598 -6.900 1.00 97.50 179 ALA A CA 1
ATOM 1451 C C . ALA A 1 179 ? 25.507 2.812 -7.387 1.00 97.50 179 ALA A C 1
ATOM 1453 O O . ALA A 1 179 ? 25.699 3.363 -8.469 1.00 97.50 179 ALA A O 1
ATOM 1454 N N . GLU A 1 180 ? 26.496 2.321 -6.634 1.00 97.56 180 GLU A N 1
ATOM 1455 C CA . GLU A 1 180 ? 27.916 2.403 -6.998 1.00 97.56 180 GLU A CA 1
ATOM 1456 C C . GLU A 1 180 ? 28.202 1.719 -8.341 1.00 97.56 180 GLU A C 1
ATOM 1458 O O . GLU A 1 180 ? 28.871 2.305 -9.191 1.00 97.56 180 GLU A O 1
ATOM 1463 N N . LEU A 1 181 ? 27.647 0.520 -8.567 1.00 96.62 181 LEU A N 1
ATOM 1464 C CA . LEU A 1 181 ? 27.798 -0.205 -9.836 1.00 96.62 181 LEU A CA 1
ATOM 1465 C C . LEU A 1 181 ? 27.233 0.584 -11.028 1.00 96.62 181 LEU A C 1
ATOM 1467 O O . LEU A 1 181 ? 27.782 0.532 -12.125 1.00 96.62 181 LEU A O 1
ATOM 1471 N N . HIS A 1 182 ? 26.175 1.367 -10.808 1.00 95.94 182 HIS A N 1
ATOM 1472 C CA . HIS A 1 182 ? 25.568 2.237 -11.819 1.00 95.94 182 HIS A CA 1
ATOM 1473 C C . HIS A 1 182 ? 26.188 3.643 -11.886 1.00 95.94 182 HIS A C 1
ATOM 1475 O O . HIS A 1 182 ? 25.651 4.511 -12.576 1.00 95.94 182 HIS A O 1
ATOM 1481 N N . GLY A 1 183 ? 27.286 3.903 -11.167 1.00 96.19 183 GLY A N 1
ATOM 1482 C CA . GLY A 1 183 ? 27.931 5.219 -11.131 1.00 96.19 183 GLY A CA 1
ATOM 1483 C C . GLY A 1 183 ? 27.090 6.318 -10.468 1.00 96.19 183 GLY A C 1
ATOM 1484 O O . GLY A 1 183 ? 27.336 7.497 -10.703 1.00 96.19 183 GLY A O 1
ATOM 1485 N N . CYS A 1 184 ? 26.093 5.948 -9.661 1.00 97.06 184 CYS A N 1
ATOM 1486 C CA . CYS A 1 184 ? 25.256 6.873 -8.899 1.00 97.06 184 CYS A CA 1
ATOM 1487 C C . CYS A 1 184 ? 25.848 7.102 -7.500 1.00 97.06 184 CYS A C 1
ATOM 1489 O O . CYS A 1 184 ? 26.346 6.175 -6.862 1.00 97.06 184 CYS A O 1
ATOM 1491 N N . SER A 1 185 ? 25.728 8.320 -6.970 1.00 96.75 185 SER A N 1
ATOM 1492 C CA . SER A 1 185 ? 26.205 8.679 -5.624 1.00 96.75 185 SER A CA 1
ATOM 1493 C C . SER A 1 185 ? 25.371 8.059 -4.496 1.00 96.75 185 SER A C 1
ATOM 1495 O O . SER A 1 185 ? 25.831 7.929 -3.361 1.00 96.75 185 SER A O 1
ATOM 1497 N N . SER A 1 186 ? 24.123 7.687 -4.791 1.00 97.50 186 SER A N 1
ATOM 1498 C CA . SER A 1 186 ? 23.190 7.098 -3.834 1.00 97.50 186 SER A CA 1
ATOM 1499 C C . SER A 1 186 ? 22.135 6.241 -4.525 1.00 97.50 186 SER A C 1
ATOM 1501 O O . SER A 1 186 ? 21.826 6.419 -5.706 1.00 97.50 186 SER A O 1
ATOM 1503 N N . PHE A 1 187 ? 21.501 5.346 -3.764 1.00 97.44 187 PHE A N 1
ATOM 1504 C CA . PHE A 1 187 ? 20.370 4.574 -4.280 1.00 97.44 187 PHE A CA 1
ATOM 1505 C C . PHE A 1 187 ? 19.175 5.463 -4.649 1.00 97.44 187 PHE A C 1
ATOM 1507 O O . PHE A 1 187 ? 18.430 5.139 -5.567 1.00 97.44 187 PHE A O 1
ATOM 1514 N N . ALA A 1 188 ? 19.003 6.609 -3.982 1.00 97.44 188 ALA A N 1
ATOM 1515 C CA . ALA A 1 188 ? 17.970 7.574 -4.343 1.00 97.44 188 ALA A CA 1
ATOM 1516 C C . ALA A 1 188 ? 18.204 8.153 -5.747 1.00 97.44 188 ALA A C 1
ATOM 1518 O O . ALA A 1 188 ? 17.255 8.273 -6.521 1.00 97.44 188 ALA A O 1
ATOM 1519 N N . GLU A 1 189 ? 19.454 8.467 -6.097 1.00 97.50 189 GLU A N 1
ATOM 1520 C CA . GLU A 1 189 ? 19.816 8.934 -7.439 1.00 97.50 189 GLU A CA 1
ATOM 1521 C C . GLU A 1 189 ? 19.552 7.853 -8.492 1.00 97.50 189 GLU A C 1
ATOM 1523 O O . GLU A 1 189 ? 18.850 8.117 -9.469 1.00 97.50 189 GLU A O 1
ATOM 1528 N N . PHE A 1 190 ? 19.984 6.614 -8.233 1.00 96.62 190 PHE A N 1
ATOM 1529 C CA . PHE A 1 190 ? 19.684 5.467 -9.096 1.00 96.62 190 PHE A CA 1
ATOM 1530 C C . PHE A 1 190 ? 18.170 5.275 -9.308 1.00 96.62 190 PHE A C 1
ATOM 1532 O O . PHE A 1 190 ? 17.690 5.080 -10.431 1.00 96.62 190 PHE A O 1
ATOM 1539 N N . GLN A 1 191 ? 17.378 5.377 -8.238 1.00 95.88 191 GLN A N 1
ATOM 1540 C CA . GLN A 1 191 ? 15.924 5.284 -8.338 1.00 95.88 191 GLN A CA 1
ATOM 1541 C C . GLN A 1 191 ? 15.340 6.425 -9.171 1.00 95.88 191 GLN A C 1
ATOM 1543 O O . GLN A 1 191 ? 14.437 6.174 -9.964 1.00 95.88 191 GLN A O 1
ATOM 1548 N N . CYS A 1 192 ? 15.873 7.643 -9.057 1.00 96.31 192 CYS A N 1
ATOM 1549 C CA . CYS A 1 192 ? 15.373 8.811 -9.779 1.00 96.31 192 CYS A CA 1
ATOM 1550 C C . CYS A 1 192 ? 15.634 8.792 -11.294 1.00 96.31 192 CYS A C 1
ATOM 1552 O O . CYS A 1 192 ? 14.922 9.499 -12.011 1.00 96.31 192 CYS A O 1
ATOM 1554 N N . LEU A 1 193 ? 16.553 7.951 -11.793 1.00 92.88 193 LEU A N 1
ATOM 1555 C CA . LEU A 1 193 ? 16.816 7.797 -13.235 1.00 92.88 193 LEU A CA 1
ATOM 1556 C C . LEU A 1 193 ? 15.542 7.500 -14.048 1.00 92.88 193 LEU A C 1
ATOM 1558 O O . LEU A 1 193 ? 15.404 7.963 -15.178 1.00 92.88 193 LEU A O 1
ATOM 1562 N N . ASP A 1 194 ? 14.590 6.770 -13.457 1.00 92.81 194 ASP A N 1
ATOM 1563 C CA . ASP A 1 194 ? 13.309 6.398 -14.076 1.00 92.81 194 ASP A CA 1
ATOM 1564 C C . ASP A 1 194 ? 12.098 7.001 -13.335 1.00 92.81 194 ASP A C 1
ATOM 1566 O O . ASP A 1 194 ? 10.998 6.449 -13.320 1.00 92.81 194 ASP A O 1
ATOM 1570 N N . LYS A 1 195 ? 12.279 8.145 -12.661 1.00 94.31 195 LYS A N 1
ATOM 1571 C CA . LYS A 1 195 ? 11.179 8.864 -11.997 1.00 94.31 195 LYS A CA 1
ATOM 1572 C C . LYS A 1 195 ? 10.984 10.244 -12.599 1.00 94.31 195 LYS A C 1
ATOM 1574 O O . LYS A 1 195 ? 11.915 10.880 -13.088 1.00 94.31 195 LYS A O 1
ATOM 1579 N N . MET A 1 196 ? 9.752 10.743 -12.510 1.00 94.94 196 MET A N 1
ATOM 1580 C CA . MET A 1 196 ? 9.407 12.097 -12.954 1.00 94.94 196 MET A CA 1
ATOM 1581 C C . MET A 1 196 ? 10.169 13.178 -12.185 1.00 94.94 196 MET A C 1
ATOM 1583 O O . MET A 1 196 ? 10.470 14.218 -12.757 1.00 94.94 196 MET A O 1
ATOM 1587 N N . ALA A 1 197 ? 10.532 12.911 -10.926 1.00 94.81 197 ALA A N 1
ATOM 1588 C CA . ALA A 1 197 ? 11.305 13.835 -10.102 1.00 94.81 197 ALA A CA 1
ATOM 1589 C C . ALA A 1 197 ? 12.743 14.055 -10.607 1.00 94.81 197 ALA A C 1
ATOM 1591 O O . ALA A 1 197 ? 13.320 15.092 -10.306 1.00 94.81 197 ALA A O 1
ATOM 1592 N N . LYS A 1 198 ? 13.308 13.130 -11.400 1.00 93.62 198 LYS A N 1
ATOM 1593 C CA . LYS A 1 198 ? 14.664 13.159 -11.993 1.00 93.62 198 LYS A CA 1
ATOM 1594 C C . LYS A 1 198 ? 15.842 13.160 -11.019 1.00 93.62 198 LYS A C 1
ATOM 1596 O O . LYS A 1 198 ? 16.826 12.485 -11.296 1.00 93.62 198 LYS A O 1
ATOM 1601 N N . THR A 1 199 ? 15.761 13.858 -9.891 1.00 96.62 199 THR A N 1
ATOM 1602 C CA . THR A 1 199 ? 16.833 13.947 -8.895 1.00 96.62 199 THR A CA 1
ATOM 1603 C C . THR A 1 199 ? 16.278 13.802 -7.475 1.00 96.62 199 THR A C 1
ATOM 1605 O O . THR A 1 199 ? 15.134 14.188 -7.218 1.00 96.62 199 THR A O 1
ATOM 1608 N N . PRO A 1 200 ? 17.084 13.304 -6.519 1.00 97.25 200 PRO A N 1
ATOM 1609 C CA . PRO A 1 200 ? 16.703 13.289 -5.108 1.00 97.25 200 PRO A CA 1
ATOM 1610 C C . PRO A 1 200 ? 16.424 14.687 -4.542 1.00 97.25 200 PRO A C 1
ATOM 1612 O O . PRO A 1 200 ? 15.531 14.834 -3.714 1.00 97.25 200 PRO A O 1
ATOM 1615 N N . ALA A 1 201 ? 17.139 15.715 -5.013 1.00 97.62 201 ALA A N 1
ATOM 1616 C CA . ALA A 1 201 ? 16.931 17.099 -4.585 1.00 97.62 201 ALA A CA 1
ATOM 1617 C C . ALA A 1 201 ? 15.501 17.576 -4.881 1.00 97.62 201 ALA A C 1
ATOM 1619 O O . ALA A 1 201 ? 14.819 18.037 -3.975 1.00 97.62 201 ALA A O 1
ATOM 1620 N N . ASN A 1 202 ? 14.994 17.331 -6.096 1.00 97.69 202 ASN A N 1
ATOM 1621 C CA . ASN A 1 202 ? 13.616 17.681 -6.458 1.00 97.69 202 ASN A CA 1
ATOM 1622 C C . ASN A 1 202 ? 12.574 16.953 -5.587 1.00 97.69 202 ASN A C 1
ATOM 1624 O O . ASN A 1 202 ? 11.502 17.495 -5.320 1.00 97.69 202 ASN A O 1
ATOM 1628 N N . VAL A 1 203 ? 12.871 15.721 -5.148 1.00 96.88 203 VAL A N 1
ATOM 1629 C CA . VAL A 1 203 ? 12.009 14.981 -4.212 1.00 96.88 203 VAL A CA 1
ATOM 1630 C C . VAL A 1 203 ? 11.993 15.671 -2.848 1.00 96.88 203 VAL A C 1
ATOM 1632 O O . VAL A 1 203 ? 10.915 15.921 -2.314 1.00 96.88 203 VAL A O 1
ATOM 1635 N N . ILE A 1 204 ? 13.164 16.001 -2.298 1.00 97.75 204 ILE A N 1
ATOM 1636 C CA . ILE A 1 204 ? 13.277 16.677 -0.998 1.00 97.75 204 ILE A CA 1
ATOM 1637 C C . ILE A 1 204 ? 12.628 18.060 -1.037 1.00 97.75 204 ILE A C 1
ATOM 1639 O O . ILE A 1 204 ? 11.859 18.375 -0.136 1.00 97.75 204 ILE A O 1
ATOM 1643 N N . ASP A 1 205 ? 12.838 18.842 -2.095 1.00 97.62 205 ASP A N 1
ATOM 1644 C CA . ASP A 1 205 ? 12.239 20.172 -2.242 1.00 97.62 205 ASP A CA 1
ATOM 1645 C C . ASP A 1 205 ? 10.705 20.113 -2.221 1.00 97.62 205 ASP A C 1
ATOM 1647 O O . ASP A 1 205 ? 10.045 20.926 -1.564 1.00 97.62 205 ASP A O 1
ATOM 1651 N N . LEU A 1 206 ? 10.119 19.120 -2.901 1.00 96.31 206 LEU A N 1
ATOM 1652 C CA . LEU A 1 206 ? 8.678 18.884 -2.860 1.00 96.31 206 LEU A CA 1
ATOM 1653 C C . LEU A 1 206 ? 8.217 18.506 -1.444 1.00 96.31 206 LEU A C 1
ATOM 1655 O O . LEU A 1 206 ? 7.238 19.073 -0.949 1.00 96.31 206 LEU A O 1
ATOM 1659 N N . LEU A 1 207 ? 8.911 17.568 -0.792 1.00 97.06 207 LEU A N 1
ATOM 1660 C CA . LEU A 1 207 ? 8.557 17.095 0.548 1.00 97.06 207 LEU A CA 1
ATOM 1661 C C . LEU A 1 207 ? 8.681 18.201 1.602 1.00 97.06 207 LEU A C 1
ATOM 1663 O O . LEU A 1 207 ? 7.765 18.355 2.404 1.00 97.06 207 LEU A O 1
ATOM 1667 N N . GLU A 1 208 ? 9.738 19.012 1.573 1.00 97.44 208 GLU A N 1
ATOM 1668 C CA . GLU A 1 208 ? 9.950 20.130 2.503 1.00 97.44 208 GLU A CA 1
ATOM 1669 C C . GLU A 1 208 ? 8.913 21.247 2.314 1.00 97.44 208 GLU A C 1
ATOM 1671 O O . GLU A 1 208 ? 8.404 21.813 3.288 1.00 97.44 208 GLU A O 1
ATOM 1676 N N . ASN A 1 209 ? 8.509 21.529 1.069 1.00 95.56 209 ASN A N 1
ATOM 1677 C CA . ASN A 1 209 ? 7.437 22.490 0.792 1.00 95.56 209 ASN A CA 1
ATOM 1678 C C . ASN A 1 209 ? 6.104 22.041 1.412 1.00 95.56 209 ASN A C 1
ATOM 1680 O O . ASN A 1 209 ? 5.402 22.837 2.049 1.00 95.56 209 ASN A O 1
ATOM 1684 N N . VAL A 1 210 ? 5.774 20.753 1.270 1.00 97.00 210 VAL A N 1
ATOM 1685 C CA . VAL A 1 210 ? 4.588 20.158 1.897 1.00 97.00 210 VAL A CA 1
ATOM 1686 C C . VAL A 1 210 ? 4.738 20.142 3.420 1.00 97.00 210 VAL A C 1
ATOM 1688 O O . VAL A 1 210 ? 3.829 20.587 4.123 1.00 97.00 210 VAL A O 1
ATOM 1691 N N . TRP A 1 211 ? 5.891 19.712 3.936 1.00 97.19 211 TRP A N 1
ATOM 1692 C CA . TRP A 1 211 ? 6.193 19.594 5.363 1.00 97.19 211 TRP A CA 1
ATOM 1693 C C . TRP A 1 211 ? 6.017 20.916 6.109 1.00 97.19 211 TRP A C 1
ATOM 1695 O O . TRP A 1 211 ? 5.330 20.965 7.132 1.00 97.19 211 TRP A O 1
ATOM 1705 N N . ALA A 1 212 ? 6.546 22.017 5.569 1.00 95.31 212 ALA A N 1
ATOM 1706 C CA . ALA A 1 212 ? 6.442 23.333 6.194 1.00 95.31 212 ALA A CA 1
ATOM 1707 C C . ALA A 1 212 ? 4.982 23.773 6.425 1.00 95.31 212 ALA A C 1
ATOM 1709 O O . ALA A 1 212 ? 4.679 24.445 7.419 1.00 95.31 212 ALA A O 1
ATOM 1710 N N . ARG A 1 213 ? 4.065 23.395 5.525 1.00 95.69 213 ARG A N 1
ATOM 1711 C CA . ARG A 1 213 ? 2.625 23.691 5.629 1.00 95.69 213 ARG A CA 1
ATOM 1712 C C . ARG A 1 213 ? 1.907 22.666 6.504 1.00 95.69 213 ARG A C 1
ATOM 1714 O O . ARG A 1 213 ? 1.140 23.056 7.384 1.00 95.69 213 ARG A O 1
ATOM 1721 N N . ALA A 1 214 ? 2.197 21.382 6.304 1.00 96.81 214 ALA A N 1
ATOM 1722 C CA . ALA A 1 214 ? 1.611 20.277 7.054 1.00 96.81 214 ALA A CA 1
ATOM 1723 C C . ALA A 1 214 ? 1.905 20.400 8.555 1.00 96.81 214 ALA A C 1
ATOM 1725 O O . ALA A 1 214 ? 0.984 20.321 9.362 1.00 96.81 214 ALA A O 1
ATOM 1726 N N . ARG A 1 215 ? 3.147 20.734 8.933 1.00 97.31 215 ARG A N 1
ATOM 1727 C CA . ARG A 1 215 ? 3.552 20.938 10.333 1.00 97.31 215 ARG A CA 1
ATOM 1728 C C . ARG A 1 215 ? 2.743 22.033 11.028 1.00 97.31 215 ARG A C 1
ATOM 1730 O O . ARG A 1 215 ? 2.404 21.901 12.200 1.00 97.31 215 ARG A O 1
ATOM 1737 N N . LYS A 1 216 ? 2.394 23.113 10.315 1.00 96.88 216 LYS A N 1
ATOM 1738 C CA . LYS A 1 216 ? 1.522 24.165 10.867 1.00 96.88 216 LYS A CA 1
ATOM 1739 C C . LYS A 1 216 ? 0.116 23.634 11.146 1.00 96.88 216 LYS A C 1
ATOM 1741 O O . LYS A 1 216 ? -0.454 23.996 12.169 1.00 96.88 216 LYS A O 1
ATOM 1746 N N . SER A 1 217 ? -0.440 22.789 10.272 1.00 96.44 217 SER A N 1
ATOM 1747 C CA . SER A 1 217 ? -1.744 22.161 10.529 1.00 96.44 217 SER A CA 1
ATOM 1748 C C . SER A 1 217 ? -1.675 21.175 11.688 1.00 96.44 217 SER A C 1
ATOM 1750 O O . SER A 1 217 ? -2.439 21.328 12.634 1.00 96.44 217 SER A O 1
ATOM 1752 N N . ALA A 1 218 ? -0.688 20.276 11.678 1.00 95.50 218 ALA A N 1
ATOM 1753 C CA . ALA A 1 218 ? -0.485 19.283 12.729 1.00 95.50 218 ALA A CA 1
ATOM 1754 C C . ALA A 1 218 ? -0.339 19.930 14.116 1.00 95.50 218 ALA A C 1
ATOM 1756 O O . ALA A 1 218 ? -0.923 19.460 15.083 1.00 95.50 218 ALA A O 1
ATOM 1757 N N . ASN A 1 219 ? 0.361 21.066 14.226 1.00 96.12 219 ASN A N 1
ATOM 1758 C CA . ASN A 1 219 ? 0.465 21.793 15.495 1.00 96.12 219 ASN A CA 1
ATOM 1759 C C . ASN A 1 219 ? -0.863 22.417 15.953 1.00 96.12 219 ASN A C 1
ATOM 1761 O O . ASN A 1 219 ? -1.118 22.468 17.154 1.00 96.12 219 ASN A O 1
ATOM 1765 N N . ARG A 1 220 ? -1.712 22.889 15.027 1.00 96.88 220 ARG A N 1
ATOM 1766 C CA . ARG A 1 220 ? -3.063 23.373 15.370 1.00 96.88 220 ARG A CA 1
ATOM 1767 C C . ARG A 1 220 ? -3.973 22.231 15.806 1.00 96.88 220 ARG A C 1
ATOM 1769 O O . ARG A 1 220 ? -4.788 22.423 16.699 1.00 96.88 220 ARG A O 1
ATOM 1776 N N . GLU A 1 221 ? -3.841 21.071 15.171 1.00 96.44 221 GLU A N 1
ATOM 1777 C CA . GLU A 1 221 ? -4.563 19.856 15.546 1.00 96.44 221 GLU A CA 1
ATOM 1778 C C . GLU A 1 221 ? -4.119 19.383 16.930 1.00 96.44 221 GLU A C 1
ATOM 1780 O O . GLU A 1 221 ? -4.973 19.227 17.791 1.00 96.44 221 GLU A O 1
ATOM 1785 N N . ARG A 1 222 ? -2.808 19.303 17.196 1.00 96.00 222 ARG A N 1
ATOM 1786 C CA . ARG A 1 222 ? -2.259 18.988 18.525 1.00 96.00 222 ARG A CA 1
ATOM 1787 C C . ARG A 1 222 ? -2.825 19.906 19.609 1.00 96.00 222 ARG A C 1
ATOM 1789 O O . ARG A 1 222 ? -3.333 19.408 20.603 1.00 96.00 222 ARG A O 1
ATOM 1796 N N . LEU A 1 223 ? -2.820 21.223 19.377 1.00 96.62 223 LEU A N 1
ATOM 1797 C CA . LEU A 1 223 ? -3.398 22.190 20.316 1.00 96.62 223 LEU A CA 1
ATOM 1798 C C . LEU A 1 223 ? -4.901 21.959 20.531 1.00 96.62 223 LEU A C 1
ATOM 1800 O O . LEU A 1 223 ? -5.392 22.109 21.642 1.00 96.62 223 LEU A O 1
ATOM 1804 N N . ALA A 1 224 ? -5.642 21.590 19.483 1.00 97.06 224 ALA A N 1
ATOM 1805 C CA . ALA A 1 224 ? -7.057 21.257 19.612 1.00 97.06 224 ALA A CA 1
ATOM 1806 C C . ALA A 1 224 ? -7.287 20.011 20.478 1.00 97.06 224 ALA A C 1
ATOM 1808 O O . ALA A 1 224 ? -8.266 19.979 21.219 1.00 97.06 224 ALA A O 1
ATOM 1809 N N . LEU A 1 225 ? -6.404 19.010 20.383 1.00 97.12 225 LEU A N 1
ATOM 1810 C CA . LEU A 1 225 ? -6.456 17.829 21.243 1.00 97.12 225 LEU A CA 1
ATOM 1811 C C . LEU A 1 225 ? -6.139 18.206 22.697 1.00 97.12 225 LEU A C 1
ATOM 1813 O O . LEU A 1 225 ? -6.904 17.853 23.587 1.00 97.12 225 LEU A O 1
ATOM 1817 N N . GLU A 1 226 ? -5.064 18.969 22.927 1.00 96.00 226 GLU A N 1
ATOM 1818 C CA . GLU A 1 226 ? -4.649 19.441 24.260 1.00 96.00 226 GLU A CA 1
ATOM 1819 C C . GLU A 1 226 ? -5.778 20.231 24.940 1.00 96.00 226 GLU A C 1
ATOM 1821 O O . GLU A 1 226 ? -6.181 19.908 26.053 1.00 96.00 226 GLU A O 1
ATOM 1826 N N . GLN A 1 227 ? -6.380 21.188 24.227 1.00 96.19 227 GLN A N 1
ATOM 1827 C CA . GLN A 1 227 ? -7.515 21.973 24.726 1.00 96.19 227 GLN A CA 1
ATOM 1828 C C . GLN A 1 227 ? -8.744 21.117 25.042 1.00 96.19 227 GLN A C 1
ATOM 1830 O O . GLN A 1 227 ? -9.491 21.428 25.968 1.00 96.19 227 GLN A O 1
ATOM 1835 N N . TYR A 1 228 ? -8.987 20.058 24.266 1.00 96.50 228 TYR A N 1
ATOM 1836 C CA . TYR A 1 228 ? -10.098 19.155 24.536 1.00 96.50 228 TYR A CA 1
ATOM 1837 C C . TYR A 1 228 ? -9.869 18.368 25.828 1.00 96.50 228 TYR A C 1
ATOM 1839 O O . TYR A 1 228 ? -10.760 18.352 26.673 1.00 96.50 228 TYR A O 1
ATOM 1847 N N . VAL A 1 229 ? -8.676 17.794 26.011 1.00 96.38 229 VAL A N 1
ATOM 1848 C CA . VAL A 1 229 ? -8.281 17.094 27.248 1.00 96.38 229 VAL A CA 1
ATOM 1849 C C . VAL A 1 229 ? -8.399 18.021 28.461 1.00 96.38 229 VAL A C 1
ATOM 1851 O O . VAL A 1 229 ? -9.008 17.662 29.465 1.00 96.38 229 VAL A O 1
ATOM 1854 N N . GLU A 1 230 ? -7.900 19.254 28.354 1.00 94.88 230 GLU A N 1
ATOM 1855 C CA . GLU A 1 230 ? -8.031 20.250 29.424 1.00 94.88 230 GLU A CA 1
ATOM 1856 C C . GLU A 1 230 ? -9.503 20.546 29.755 1.00 94.88 230 GLU A C 1
ATOM 1858 O O . GLU A 1 230 ? -9.871 20.663 30.924 1.00 94.88 230 GLU A O 1
ATOM 1863 N N . SER A 1 231 ? -10.368 20.627 28.737 1.00 95.75 231 SER A N 1
ATOM 1864 C CA . SER A 1 231 ? -11.791 20.930 28.921 1.00 95.75 231 SER A CA 1
ATOM 1865 C C . SER A 1 231 ? -12.591 19.818 29.609 1.00 95.75 231 SER A C 1
ATOM 1867 O O . SER A 1 231 ? -13.622 20.110 30.216 1.00 95.75 231 SER A O 1
ATOM 1869 N N . THR A 1 232 ? -12.137 18.562 29.541 1.00 94.44 232 THR A N 1
ATOM 1870 C CA . THR A 1 232 ? -12.777 17.431 30.234 1.00 94.44 232 THR A CA 1
ATOM 1871 C C . THR A 1 232 ? -12.287 17.271 31.673 1.00 94.44 232 THR A C 1
ATOM 1873 O O . THR A 1 232 ? -12.884 16.513 32.436 1.00 94.44 232 THR A O 1
ATOM 1876 N N . GLY A 1 233 ? -11.222 17.984 32.060 1.00 93.38 233 GLY A N 1
ATOM 1877 C CA . GLY A 1 233 ? -10.551 17.819 33.350 1.00 93.38 233 GLY A CA 1
ATOM 1878 C C . GLY A 1 233 ? -9.742 16.522 33.461 1.00 93.38 233 GLY A C 1
ATOM 1879 O O . GLY A 1 233 ? -9.325 16.157 34.560 1.00 93.38 233 GLY A O 1
ATOM 1880 N N . GLU A 1 234 ? -9.534 15.8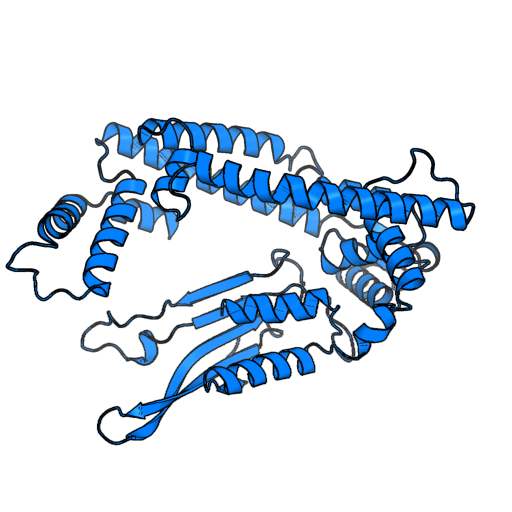16 32.348 1.00 93.69 234 GLU A N 1
ATOM 1881 C CA . GLU A 1 234 ? -8.715 14.609 32.298 1.00 93.69 234 GLU A CA 1
ATOM 1882 C C . GLU A 1 234 ? -7.226 14.967 32.425 1.00 93.69 234 GLU A C 1
ATOM 1884 O O . GLU A 1 234 ? -6.748 15.940 31.843 1.00 93.69 234 GLU A O 1
ATOM 1889 N N . VAL A 1 235 ? -6.476 14.170 33.190 1.00 91.38 235 VAL A N 1
ATOM 1890 C CA . VAL A 1 235 ? -5.029 14.347 33.367 1.00 91.38 235 VAL A CA 1
ATOM 1891 C C . VAL A 1 235 ? -4.313 13.160 32.743 1.00 91.38 235 VAL A C 1
ATOM 1893 O O . VAL A 1 235 ? -4.421 12.034 33.226 1.00 91.38 235 VAL A O 1
ATOM 1896 N N . LEU A 1 236 ? -3.563 13.425 31.676 1.00 93.25 236 LEU A N 1
ATOM 1897 C CA . LEU A 1 236 ? -2.758 12.423 30.987 1.00 93.25 236 LEU A CA 1
ATOM 1898 C C . LEU A 1 236 ? -1.322 12.463 31.488 1.00 93.25 236 LEU A C 1
ATOM 1900 O O . LEU A 1 236 ? -0.617 13.454 31.287 1.00 93.25 236 LEU A O 1
ATOM 1904 N N . ASP A 1 237 ? -0.873 11.369 32.100 1.00 88.62 237 ASP A N 1
ATOM 1905 C CA . ASP A 1 237 ? 0.543 11.204 32.419 1.00 88.62 237 ASP A CA 1
ATOM 1906 C C . ASP A 1 237 ? 1.370 11.216 31.123 1.00 88.62 237 ASP A C 1
ATOM 1908 O O . ASP A 1 237 ? 1.030 10.523 30.155 1.00 88.62 237 ASP A O 1
ATOM 1912 N N . GLY A 1 238 ? 2.406 12.058 31.097 1.00 91.12 238 GLY A N 1
ATOM 1913 C CA . GLY A 1 238 ? 3.224 12.350 29.913 1.00 91.12 238 GLY A CA 1
ATOM 1914 C C . GLY A 1 238 ? 2.594 13.292 28.873 1.00 91.12 238 GLY A C 1
ATOM 1915 O O . GLY A 1 238 ? 3.273 13.684 27.928 1.00 91.12 238 GLY A O 1
ATOM 1916 N N . GLY A 1 239 ? 1.338 13.717 29.047 1.00 93.12 239 GLY A N 1
ATOM 1917 C CA . GLY A 1 239 ? 0.597 14.471 28.033 1.00 93.12 239 GLY A CA 1
ATOM 1918 C C . GLY A 1 239 ? 0.056 13.582 26.906 1.00 93.12 239 GLY A C 1
ATOM 1919 O O . GLY A 1 239 ? -0.120 12.376 27.075 1.00 93.12 239 GLY A O 1
ATOM 1920 N N . ILE A 1 240 ? -0.262 14.191 25.759 1.00 94.75 240 ILE A N 1
ATOM 1921 C CA . ILE A 1 240 ? -0.789 13.464 24.595 1.00 94.75 240 ILE A CA 1
ATOM 1922 C C . ILE A 1 240 ? 0.334 12.690 23.913 1.00 94.75 240 ILE A C 1
ATOM 1924 O O . ILE A 1 240 ? 1.278 13.282 23.390 1.00 94.75 240 ILE A O 1
ATOM 1928 N N . GLU A 1 241 ? 0.159 11.375 23.840 1.00 96.12 241 GLU A N 1
ATOM 1929 C CA . GLU A 1 241 ? 1.087 10.454 23.193 1.00 96.12 241 GLU A CA 1
ATOM 1930 C C . GLU A 1 241 ? 0.540 9.926 21.858 1.00 96.12 241 GLU A C 1
ATOM 1932 O O . GLU A 1 241 ? -0.607 10.164 21.467 1.00 96.12 241 GLU A O 1
ATOM 1937 N N . PHE A 1 242 ? 1.362 9.182 21.114 1.00 94.12 242 PHE A N 1
ATOM 1938 C CA . PHE A 1 242 ? 0.980 8.689 19.784 1.00 94.12 242 PHE A CA 1
ATOM 1939 C C . PHE A 1 242 ? -0.272 7.782 19.807 1.00 94.12 242 PHE A C 1
ATOM 1941 O O . PHE A 1 242 ? -1.091 7.840 18.889 1.00 94.12 242 PHE A O 1
ATOM 1948 N N . TRP A 1 243 ? -0.467 6.991 20.869 1.00 97.00 243 TRP A N 1
ATOM 1949 C CA . TRP A 1 243 ? -1.656 6.140 21.060 1.00 97.00 243 TRP A CA 1
ATOM 1950 C C . TRP A 1 243 ? -2.912 6.907 21.506 1.00 97.00 243 TRP A C 1
ATOM 1952 O O . TRP A 1 243 ? -4.003 6.337 21.542 1.00 97.00 243 TRP A O 1
ATOM 1962 N N . ASP A 1 244 ? -2.779 8.196 21.821 1.00 97.50 244 ASP A N 1
ATOM 1963 C CA . ASP A 1 244 ? -3.885 9.072 22.212 1.00 97.50 244 ASP A CA 1
ATOM 1964 C C . ASP A 1 244 ? -4.419 9.894 21.031 1.00 97.50 244 ASP A C 1
ATOM 1966 O O . ASP A 1 244 ? -5.569 10.336 21.046 1.00 97.50 244 ASP A O 1
ATOM 1970 N N . TRP A 1 245 ? -3.612 10.078 19.978 1.00 96.88 245 TRP A N 1
ATOM 1971 C CA . TRP A 1 245 ? -3.933 10.991 18.879 1.00 96.88 245 TRP A CA 1
ATOM 1972 C C . TRP A 1 245 ? -5.270 10.675 18.205 1.00 96.88 245 TRP A C 1
ATOM 1974 O O . TRP A 1 245 ? -6.099 11.565 18.035 1.00 96.88 245 TRP A O 1
ATOM 1984 N N . ARG A 1 246 ? -5.496 9.413 17.812 1.00 95.69 246 ARG A N 1
ATOM 1985 C CA . ARG A 1 246 ? -6.729 8.999 17.114 1.00 95.69 246 ARG A CA 1
ATOM 1986 C C . ARG A 1 246 ? -7.955 9.147 18.006 1.00 95.69 246 ARG A C 1
ATOM 1988 O O . ARG A 1 246 ? -8.961 9.686 17.554 1.00 95.69 246 ARG A O 1
ATOM 1995 N N . TYR A 1 247 ? -7.829 8.734 19.263 1.00 96.75 247 TYR A N 1
ATOM 1996 C CA . TYR A 1 247 ? -8.884 8.837 20.259 1.00 96.75 247 TYR A CA 1
ATOM 1997 C C . TYR A 1 247 ? -9.331 10.288 20.463 1.00 96.75 247 TYR A C 1
ATOM 1999 O O . TYR A 1 247 ? -10.498 10.612 20.252 1.00 96.75 247 TYR A O 1
ATOM 2007 N N . TYR A 1 248 ? -8.412 11.209 20.771 1.00 97.12 248 TYR A N 1
ATOM 2008 C CA . TYR A 1 248 ? -8.800 12.608 20.975 1.00 97.12 248 TYR A CA 1
ATOM 2009 C C . TYR A 1 248 ? -9.161 13.335 19.685 1.00 97.12 248 TYR A C 1
ATOM 2011 O O . TYR A 1 248 ? -10.014 14.220 19.723 1.00 97.12 248 TYR A O 1
ATOM 2019 N N . ALA A 1 249 ? -8.578 12.969 18.540 1.00 95.81 249 ALA A N 1
ATOM 2020 C CA . ALA A 1 249 ? -9.006 13.517 17.255 1.00 95.81 249 ALA A CA 1
ATOM 2021 C C . ALA A 1 249 ? -10.484 13.210 16.991 1.00 95.81 249 ALA A C 1
ATOM 2023 O O . ALA A 1 249 ? -11.211 14.091 16.526 1.00 95.81 249 ALA A O 1
ATOM 2024 N N . GLU A 1 250 ? -10.946 12.011 17.355 1.00 93.44 250 GLU A N 1
ATOM 2025 C CA . GLU A 1 250 ? -12.354 11.641 17.255 1.00 93.44 250 GLU A CA 1
ATOM 2026 C C . GLU A 1 250 ? -13.237 12.464 18.190 1.00 93.44 250 GLU A C 1
ATOM 2028 O O . GLU A 1 250 ? -14.244 13.036 17.766 1.00 93.44 250 GLU A O 1
ATOM 2033 N N . LYS A 1 251 ? -12.829 12.603 19.454 1.00 94.38 251 LYS A N 1
ATOM 2034 C CA . LYS A 1 251 ? -13.585 13.396 20.429 1.00 94.38 251 LYS A CA 1
ATOM 2035 C C . LYS A 1 251 ? -13.664 14.877 20.029 1.00 94.38 251 LYS A C 1
ATOM 2037 O O . LYS A 1 251 ? -14.733 15.481 20.113 1.00 94.38 251 LYS A O 1
ATOM 2042 N N . VAL A 1 252 ? -12.571 15.447 19.512 1.00 95.38 252 VAL A N 1
ATOM 2043 C CA . VAL A 1 252 ? -12.532 16.811 18.959 1.00 95.38 252 VAL A CA 1
ATOM 2044 C C . VAL A 1 252 ? -13.422 16.936 17.727 1.00 95.38 252 VAL A C 1
ATOM 2046 O O . VAL A 1 252 ? -14.136 17.932 17.601 1.00 95.38 252 VAL A O 1
ATOM 2049 N N . ARG A 1 253 ? -13.406 15.953 16.818 1.00 92.75 253 ARG A N 1
ATOM 2050 C CA . ARG A 1 253 ? -14.269 15.947 15.629 1.00 92.75 253 ARG A CA 1
ATOM 2051 C C . ARG A 1 253 ? -15.740 15.981 16.032 1.00 92.75 253 ARG A C 1
ATOM 2053 O O . ARG A 1 253 ? -16.466 16.854 15.556 1.00 92.75 253 ARG A O 1
ATOM 2060 N N . LYS A 1 254 ? -16.141 15.105 16.955 1.00 91.38 254 LYS A N 1
ATOM 2061 C CA . LYS A 1 254 ? -17.500 15.059 17.496 1.00 91.38 254 LYS A CA 1
ATOM 2062 C C . LYS A 1 254 ? -17.886 16.381 18.158 1.00 91.38 254 LYS A C 1
ATOM 2064 O O . LYS A 1 254 ? -18.916 16.949 17.820 1.00 91.38 254 LYS A O 1
ATOM 2069 N N . ALA A 1 255 ? -17.028 16.930 19.018 1.00 92.00 255 ALA A N 1
ATOM 2070 C CA . ALA A 1 255 ? -17.303 18.187 19.715 1.00 92.00 255 ALA A CA 1
ATOM 2071 C C . ALA A 1 255 ? -17.407 19.408 18.781 1.00 92.00 255 ALA A C 1
ATOM 2073 O O . ALA A 1 255 ? -18.174 20.327 19.055 1.00 92.00 255 ALA A O 1
ATOM 2074 N N . ARG A 1 256 ? -16.630 19.451 17.689 1.00 92.69 256 ARG A N 1
ATOM 2075 C CA . ARG A 1 256 ? -16.597 20.605 16.772 1.00 92.69 256 ARG A CA 1
ATOM 2076 C C . ARG A 1 256 ? -17.652 20.563 15.677 1.00 92.69 256 ARG A C 1
ATOM 2078 O O . ARG A 1 256 ? -18.101 21.624 15.251 1.00 92.69 256 ARG A O 1
ATOM 2085 N N . TYR A 1 257 ? -17.978 19.376 15.181 1.00 91.12 257 TYR A N 1
ATOM 2086 C CA . TYR A 1 257 ? -18.803 19.220 13.982 1.00 91.12 257 TYR A CA 1
ATOM 2087 C C . TYR A 1 257 ? -20.117 18.484 14.235 1.00 91.12 257 TYR A C 1
ATOM 2089 O O . TYR A 1 257 ? -20.881 18.326 13.289 1.00 91.12 257 TYR A O 1
ATOM 2097 N N . ASP A 1 258 ? -20.355 18.013 15.466 1.00 88.50 258 ASP A N 1
ATOM 2098 C CA . ASP A 1 258 ? -21.461 17.105 15.801 1.00 88.50 258 ASP A CA 1
ATOM 2099 C C . ASP A 1 258 ? -21.514 15.889 14.854 1.00 88.50 258 ASP A C 1
ATOM 2101 O O . ASP A 1 258 ? -22.566 15.380 14.477 1.00 88.50 258 ASP A O 1
ATOM 2105 N N . LEU A 1 259 ? -20.328 15.457 14.409 1.00 83.50 259 LEU A N 1
ATOM 2106 C CA . LEU A 1 259 ? -20.149 14.376 13.453 1.00 83.50 259 LEU A CA 1
ATOM 2107 C C . LEU A 1 259 ? -19.460 13.207 14.140 1.00 83.50 259 LEU A C 1
ATOM 2109 O O . LEU A 1 259 ? -18.290 13.292 14.514 1.00 83.50 259 LEU A O 1
ATOM 2113 N N . ASP A 1 260 ? -20.199 12.112 14.237 1.00 80.12 260 ASP A N 1
ATOM 2114 C CA . ASP A 1 260 ? -19.734 10.827 14.735 1.00 80.12 260 ASP A CA 1
ATOM 2115 C C . ASP A 1 260 ? -19.733 9.831 13.569 1.00 80.12 260 ASP A C 1
ATOM 2117 O O . ASP A 1 260 ? -20.760 9.599 12.924 1.00 80.12 260 ASP A O 1
ATOM 2121 N N . GLU A 1 261 ? -18.576 9.256 13.245 1.00 76.81 261 GLU A N 1
ATOM 2122 C CA . GLU A 1 261 ? -18.479 8.334 12.107 1.00 76.81 261 GLU A CA 1
ATOM 2123 C C . GLU A 1 261 ? -19.206 7.016 12.342 1.00 76.81 261 GLU A C 1
ATOM 2125 O O . GLU A 1 261 ? -19.613 6.368 11.376 1.00 76.81 261 GLU A O 1
ATOM 2130 N N . SER A 1 262 ? -19.469 6.650 13.598 1.00 75.94 262 SER A N 1
ATOM 2131 C CA . SER A 1 262 ? -20.353 5.522 13.886 1.00 75.94 262 SER A CA 1
ATOM 2132 C C . SER A 1 262 ? -21.781 5.766 13.379 1.00 75.94 262 SER A C 1
ATOM 2134 O O . SER A 1 262 ? -22.443 4.811 12.979 1.00 75.94 262 SER A O 1
ATOM 2136 N N . LEU A 1 263 ? -22.231 7.029 13.289 1.00 81.06 263 LEU A N 1
ATOM 2137 C CA . LEU A 1 263 ? -23.560 7.387 12.778 1.00 81.06 263 LEU A CA 1
ATOM 2138 C C . LEU A 1 263 ? -23.640 7.368 11.249 1.00 81.06 263 LEU A C 1
ATOM 2140 O O . LEU A 1 263 ? -24.714 7.124 10.702 1.00 81.06 263 LEU A O 1
ATOM 2144 N N . ILE A 1 264 ? -22.529 7.614 10.544 1.00 84.12 264 ILE A N 1
ATOM 2145 C CA . ILE A 1 264 ? -22.515 7.602 9.070 1.00 84.12 264 ILE A CA 1
ATOM 2146 C C . ILE A 1 264 ? -22.200 6.215 8.501 1.00 84.12 264 ILE A C 1
ATOM 2148 O O . ILE A 1 264 ? -22.636 5.894 7.398 1.00 84.12 264 ILE A O 1
ATOM 2152 N N . LYS A 1 265 ? -21.467 5.375 9.242 1.00 83.81 265 LYS A N 1
ATOM 2153 C CA . LYS A 1 265 ? -21.047 4.032 8.815 1.00 83.81 265 LYS A CA 1
ATOM 2154 C C . LYS A 1 265 ? -22.199 3.136 8.309 1.00 83.81 265 LYS A C 1
ATOM 2156 O O . LYS A 1 265 ? -21.997 2.469 7.294 1.00 83.81 265 LYS A O 1
ATOM 2161 N N . PRO A 1 266 ? -23.415 3.146 8.898 1.00 87.81 266 PRO A N 1
ATOM 2162 C CA . PRO A 1 266 ? -24.557 2.386 8.374 1.00 87.81 266 PRO A CA 1
ATOM 2163 C C . PRO A 1 266 ? -24.972 2.749 6.940 1.00 87.81 266 PRO A C 1
ATOM 2165 O O . PRO A 1 266 ? -25.563 1.921 6.253 1.00 87.81 266 PRO A O 1
ATOM 2168 N N . TYR A 1 267 ? -24.645 3.955 6.465 1.00 89.62 267 TYR A N 1
ATOM 2169 C CA . TYR A 1 267 ? -24.960 4.403 5.104 1.00 89.62 267 TYR A CA 1
ATOM 2170 C C . TYR A 1 267 ? -23.930 3.941 4.060 1.00 89.62 267 TYR A C 1
ATOM 2172 O O . TYR A 1 267 ? -24.160 4.093 2.861 1.00 89.62 267 TYR A O 1
ATOM 2180 N N . PHE A 1 268 ? -22.808 3.357 4.489 1.00 93.00 268 PHE A N 1
ATOM 2181 C CA . PHE A 1 268 ? -21.720 2.908 3.622 1.00 93.00 268 PHE A CA 1
ATOM 2182 C C . PHE A 1 268 ? -21.622 1.380 3.600 1.00 93.00 268 PHE A C 1
ATOM 2184 O O . PHE A 1 268 ? -20.623 0.797 4.017 1.00 93.00 268 PHE A O 1
ATOM 2191 N N . SER A 1 269 ? -22.653 0.696 3.099 1.00 94.31 269 SER A N 1
ATOM 2192 C CA . SER A 1 269 ? -22.537 -0.748 2.854 1.00 94.31 269 SER A CA 1
ATOM 2193 C C . SER A 1 269 ? -21.537 -1.024 1.721 1.00 94.31 269 SER A C 1
ATOM 2195 O O . SER A 1 269 ? -21.508 -0.293 0.727 1.00 94.31 269 SER A O 1
ATOM 2197 N N . LEU A 1 270 ? -20.733 -2.088 1.834 1.00 95.00 270 LEU A N 1
ATOM 2198 C CA . LEU A 1 270 ? -19.779 -2.481 0.787 1.00 95.00 270 LEU A CA 1
ATOM 2199 C C . LEU A 1 270 ? -20.470 -2.626 -0.575 1.00 95.00 270 LEU A C 1
ATOM 2201 O O . LEU A 1 270 ? -19.944 -2.162 -1.584 1.00 95.00 270 LEU A O 1
ATOM 2205 N N . GLN A 1 271 ? -21.666 -3.218 -0.594 1.00 94.38 271 GLN A N 1
ATOM 2206 C CA . GLN A 1 271 ? -22.462 -3.361 -1.808 1.00 94.38 271 GLN A CA 1
ATOM 2207 C C . GLN A 1 271 ? -22.815 -1.994 -2.410 1.00 94.38 271 GLN A C 1
ATOM 2209 O O . GLN A 1 271 ? -22.502 -1.745 -3.570 1.00 94.38 271 GLN A O 1
ATOM 2214 N N . SER A 1 272 ? -23.403 -1.087 -1.627 1.00 95.50 272 SER A N 1
ATOM 2215 C CA . SER A 1 272 ? -23.828 0.229 -2.122 1.00 95.50 272 SER A CA 1
ATOM 2216 C C . SER A 1 272 ? -22.648 1.085 -2.585 1.00 95.50 272 SER A C 1
ATOM 2218 O O . SER A 1 272 ? -22.749 1.778 -3.593 1.00 95.50 272 SER A O 1
ATOM 2220 N N . VAL A 1 273 ? -21.509 1.024 -1.888 1.00 96.44 273 VAL A N 1
ATOM 2221 C CA . VAL A 1 273 ? -20.291 1.748 -2.287 1.00 96.44 273 VAL A CA 1
ATOM 2222 C C . VAL A 1 273 ? -19.692 1.153 -3.568 1.00 96.44 273 VAL A C 1
ATOM 2224 O O . VAL A 1 273 ? -19.254 1.902 -4.442 1.00 96.44 273 VAL A O 1
ATOM 2227 N N . THR A 1 274 ? -19.737 -0.174 -3.726 1.00 95.88 274 THR A N 1
ATOM 2228 C CA . THR A 1 274 ? -19.327 -0.860 -4.964 1.00 95.88 274 THR A CA 1
ATOM 2229 C C . THR A 1 274 ? -20.212 -0.449 -6.143 1.00 95.88 274 THR A C 1
ATOM 2231 O O . THR A 1 274 ? -19.713 -0.071 -7.202 1.00 95.88 274 THR A O 1
ATOM 2234 N N . GLU A 1 275 ? -21.532 -0.456 -5.957 1.00 95.94 275 GLU A N 1
ATOM 2235 C CA . GLU A 1 275 ? -22.488 -0.005 -6.970 1.00 95.94 275 GLU A CA 1
ATOM 2236 C C . GLU A 1 275 ? -22.269 1.473 -7.327 1.00 95.94 275 GLU A C 1
ATOM 2238 O O . GLU A 1 275 ? -22.294 1.835 -8.505 1.00 95.94 275 GLU A O 1
ATOM 2243 N N . ALA A 1 276 ? -21.983 2.322 -6.335 1.00 96.88 276 ALA A N 1
ATOM 2244 C CA . ALA A 1 276 ? -21.703 3.738 -6.546 1.00 96.88 276 ALA A CA 1
ATOM 2245 C C . ALA A 1 276 ? -20.443 3.963 -7.394 1.00 96.88 276 ALA A C 1
ATOM 2247 O O . ALA A 1 276 ? -20.495 4.729 -8.359 1.00 96.88 276 ALA A O 1
ATOM 2248 N N . VAL A 1 277 ? -19.325 3.292 -7.091 1.00 95.81 277 VAL A N 1
ATOM 2249 C CA . VAL A 1 277 ? -18.093 3.465 -7.878 1.00 95.81 277 VAL A CA 1
ATOM 2250 C C . VAL A 1 277 ? -18.255 2.936 -9.307 1.00 95.81 277 VAL A C 1
ATOM 2252 O O . VAL A 1 277 ? -17.826 3.588 -10.260 1.00 95.81 277 VAL A O 1
ATOM 2255 N N . MET A 1 278 ? -18.964 1.816 -9.487 1.00 95.88 278 MET A N 1
ATOM 2256 C CA . MET A 1 278 ? -19.274 1.274 -10.813 1.00 95.88 278 MET A CA 1
ATOM 2257 C C . MET A 1 278 ? -20.203 2.203 -11.603 1.00 95.88 278 MET A C 1
ATOM 2259 O O . MET A 1 278 ? -20.024 2.373 -12.809 1.00 95.88 278 MET A O 1
ATOM 2263 N N . ALA A 1 279 ? -21.168 2.852 -10.945 1.00 96.75 279 ALA A N 1
ATOM 2264 C CA . ALA A 1 279 ? -22.035 3.844 -11.575 1.00 96.75 279 ALA A CA 1
ATOM 2265 C C . ALA A 1 279 ? -21.264 5.105 -11.998 1.00 96.75 279 ALA A C 1
ATOM 2267 O O . ALA A 1 279 ? -21.493 5.625 -13.092 1.00 96.75 279 ALA A O 1
ATOM 2268 N N . VAL A 1 280 ? -20.325 5.581 -11.174 1.00 96.75 280 VAL A N 1
ATOM 2269 C CA . VAL A 1 280 ? -19.424 6.688 -11.537 1.00 96.75 280 VAL A CA 1
ATOM 2270 C C . VAL A 1 280 ? -18.571 6.309 -12.748 1.00 96.75 280 VAL A C 1
ATOM 2272 O O . VAL A 1 280 ? -18.533 7.065 -13.717 1.00 96.75 280 VAL A O 1
ATOM 2275 N N . SER A 1 281 ? -17.965 5.119 -12.740 1.00 95.00 281 SER A N 1
ATOM 2276 C CA . SER A 1 281 ? -17.179 4.590 -13.863 1.00 95.00 281 SER A CA 1
ATOM 2277 C C . SER A 1 281 ? -18.006 4.486 -15.151 1.00 95.00 281 SER A C 1
ATOM 2279 O O . SER A 1 281 ? -17.588 4.952 -16.211 1.00 95.00 281 SER A O 1
ATOM 2281 N N . LYS A 1 282 ? -19.249 4.002 -15.057 1.00 94.31 282 LYS A N 1
ATOM 2282 C CA . LYS A 1 282 ? -20.194 3.991 -16.179 1.00 94.31 282 LYS A CA 1
ATOM 2283 C C . LYS A 1 282 ? -20.473 5.389 -16.728 1.00 94.31 282 LYS A C 1
ATOM 2285 O O . LYS A 1 282 ? -20.506 5.569 -17.941 1.00 94.31 282 LYS A O 1
ATOM 2290 N N . ASN A 1 283 ? -20.706 6.371 -15.862 1.00 94.88 283 ASN A N 1
ATOM 2291 C CA . ASN A 1 283 ? -21.070 7.723 -16.289 1.00 94.88 283 ASN A CA 1
ATOM 2292 C C . ASN A 1 283 ? -19.886 8.496 -16.885 1.00 94.88 283 ASN A C 1
ATOM 2294 O O . ASN A 1 283 ? -20.087 9.291 -17.800 1.00 94.88 283 ASN A O 1
ATOM 2298 N N . LEU A 1 284 ? -18.673 8.277 -16.374 1.00 94.06 284 LEU A N 1
ATOM 2299 C CA . LEU A 1 284 ? -17.466 8.952 -16.856 1.00 94.06 284 LEU A CA 1
ATOM 2300 C C . LEU A 1 284 ? -16.855 8.267 -18.082 1.00 94.06 284 LEU A C 1
ATOM 2302 O O . LEU A 1 284 ? -16.377 8.952 -18.983 1.00 94.06 284 LEU A O 1
ATOM 2306 N N . PHE A 1 285 ? -16.870 6.934 -18.112 1.00 91.50 285 PHE A N 1
ATOM 2307 C CA . PHE A 1 285 ? -16.095 6.129 -19.061 1.00 91.50 285 PHE A CA 1
ATOM 2308 C C . PHE A 1 285 ? -16.946 5.144 -19.872 1.00 91.50 285 PHE A C 1
ATOM 2310 O O . PHE A 1 285 ? -16.419 4.422 -20.704 1.00 91.50 285 PHE A O 1
ATOM 2317 N N . GLY A 1 286 ? -18.258 5.062 -19.637 1.00 92.81 286 GLY A N 1
ATOM 2318 C CA . GLY A 1 286 ? -19.134 4.132 -20.360 1.00 92.81 286 GLY A CA 1
ATOM 2319 C C . GLY A 1 286 ? -18.959 2.656 -19.978 1.00 92.81 286 GLY A C 1
ATOM 2320 O O . GLY A 1 286 ? -19.554 1.792 -20.629 1.00 92.81 286 GLY A O 1
ATOM 2321 N N . LEU A 1 287 ? -18.183 2.357 -18.931 1.00 95.38 287 LEU A N 1
ATOM 2322 C CA . LEU A 1 287 ? -17.893 0.993 -18.493 1.00 95.38 287 LEU A CA 1
ATOM 2323 C C . LEU A 1 287 ? -19.097 0.333 -17.811 1.00 95.38 287 LEU A C 1
ATOM 2325 O O . LEU A 1 287 ? -19.852 0.951 -17.060 1.00 95.38 287 LEU A O 1
ATOM 2329 N N . ARG A 1 288 ? -19.284 -0.959 -18.067 1.00 95.56 288 ARG A N 1
ATOM 2330 C CA . ARG A 1 288 ? -20.337 -1.793 -17.484 1.00 95.56 288 ARG A CA 1
ATOM 2331 C C . ARG A 1 288 ? -19.714 -3.037 -16.878 1.00 95.56 288 ARG A C 1
ATOM 2333 O O . ARG A 1 288 ? -18.952 -3.724 -17.546 1.00 95.56 288 ARG A O 1
ATOM 2340 N N . TYR A 1 289 ? -20.101 -3.344 -15.649 1.00 96.69 289 TYR A N 1
ATOM 2341 C CA . TYR A 1 289 ? -19.582 -4.472 -14.887 1.00 96.69 289 TYR A CA 1
ATOM 2342 C C . TYR A 1 289 ? -20.658 -5.555 -14.828 1.00 96.69 289 TYR A C 1
ATOM 2344 O O . TYR A 1 289 ? -21.763 -5.311 -14.342 1.00 96.69 289 TYR A O 1
ATOM 2352 N N . ILE A 1 290 ? -20.362 -6.738 -15.361 1.00 96.88 290 ILE A N 1
ATOM 2353 C CA . ILE A 1 290 ? -21.272 -7.885 -15.385 1.00 96.88 290 ILE A CA 1
ATOM 2354 C C . ILE A 1 290 ? -20.666 -8.970 -14.504 1.00 96.88 290 ILE A C 1
ATOM 2356 O O . ILE A 1 290 ? -19.655 -9.567 -14.870 1.00 96.88 290 ILE A O 1
ATOM 2360 N N . ARG A 1 291 ? -21.272 -9.218 -13.338 1.00 96.81 291 ARG A N 1
ATOM 2361 C CA . ARG A 1 291 ? -20.806 -10.262 -12.418 1.00 96.81 291 ARG A CA 1
ATOM 2362 C C . ARG A 1 291 ? -20.927 -11.636 -13.078 1.00 96.81 291 ARG A C 1
ATOM 2364 O O . ARG A 1 291 ? -21.949 -11.949 -13.691 1.00 96.81 291 ARG A O 1
ATOM 2371 N N . ARG A 1 292 ? -19.881 -12.446 -12.950 1.00 96.81 292 ARG A N 1
ATOM 2372 C CA . ARG A 1 292 ? -19.786 -13.804 -13.487 1.00 96.81 292 ARG A CA 1
ATOM 2373 C C . ARG A 1 292 ? -19.781 -14.796 -12.338 1.00 96.81 292 ARG A C 1
ATOM 2375 O O . ARG A 1 292 ? -18.833 -14.857 -11.568 1.00 96.81 292 ARG A O 1
ATOM 2382 N N . HIS A 1 293 ? -20.866 -15.553 -12.228 1.00 94.25 293 HIS A N 1
ATOM 2383 C CA . HIS A 1 293 ? -21.025 -16.612 -11.226 1.00 94.25 293 HIS A CA 1
ATOM 2384 C C . HIS A 1 293 ? -20.515 -17.973 -11.718 1.00 94.25 293 HIS A C 1
ATOM 2386 O O . HIS A 1 293 ? -20.418 -18.915 -10.944 1.00 94.25 293 HIS A O 1
ATOM 2392 N N . ASP A 1 294 ? -20.223 -18.076 -13.012 1.00 95.00 294 ASP A N 1
ATOM 2393 C CA . ASP A 1 294 ? -19.732 -19.269 -13.697 1.00 95.00 294 ASP A CA 1
ATOM 2394 C C . ASP A 1 294 ? -18.198 -19.353 -13.745 1.00 95.00 294 ASP A C 1
ATOM 2396 O O . ASP A 1 294 ? -17.654 -20.347 -14.218 1.00 95.00 294 ASP A O 1
ATOM 2400 N N . VAL A 1 295 ? -17.501 -18.320 -13.259 1.00 93.75 295 VAL A N 1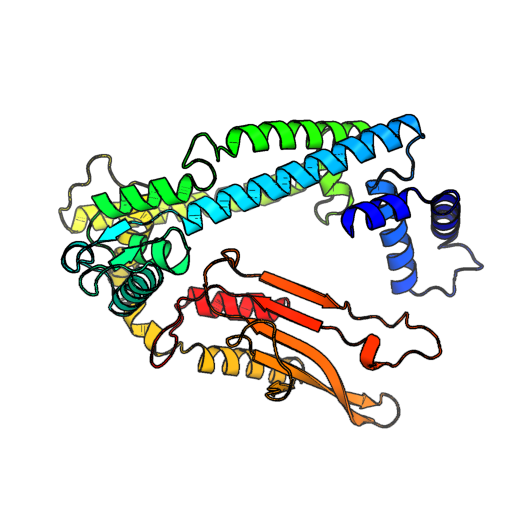
ATOM 2401 C CA . VAL A 1 295 ? -16.040 -18.287 -13.165 1.00 93.75 295 VAL A CA 1
ATOM 2402 C C . VAL A 1 295 ? -15.638 -18.472 -11.709 1.00 93.75 295 VAL A C 1
ATOM 2404 O O . VAL A 1 295 ? -15.969 -17.650 -10.857 1.00 93.75 295 VAL A O 1
ATOM 2407 N N . GLU A 1 296 ? -14.910 -19.549 -11.430 1.00 93.44 296 GLU A N 1
ATOM 2408 C CA . GLU A 1 296 ? -14.374 -19.818 -10.099 1.00 93.44 296 GLU A CA 1
ATOM 2409 C C . GLU A 1 296 ? -13.160 -18.919 -9.828 1.00 93.44 296 GLU A C 1
ATOM 2411 O O . GLU A 1 296 ? -12.170 -18.935 -10.564 1.00 93.44 296 GLU A O 1
ATOM 2416 N N . ALA A 1 297 ? -13.246 -18.108 -8.774 1.00 95.06 297 ALA A N 1
ATOM 2417 C CA . ALA A 1 297 ? -12.124 -17.318 -8.285 1.00 95.06 297 ALA A CA 1
ATOM 2418 C C . ALA A 1 297 ? -11.237 -18.143 -7.337 1.00 95.06 297 ALA A C 1
ATOM 2420 O O . ALA A 1 297 ? -11.633 -19.190 -6.834 1.00 95.06 297 ALA A O 1
ATOM 2421 N N . TYR A 1 298 ? -10.044 -17.637 -7.017 1.00 94.38 298 TYR A N 1
ATOM 2422 C CA . TYR A 1 298 ? -9.114 -18.312 -6.099 1.00 94.38 298 TYR A CA 1
ATOM 2423 C C . TYR A 1 298 ? -9.601 -18.368 -4.637 1.00 94.38 298 TYR A C 1
ATOM 2425 O O . TYR A 1 298 ? -8.972 -19.018 -3.803 1.00 94.38 298 TYR A O 1
ATOM 2433 N N . HIS A 1 299 ? -10.670 -17.647 -4.294 1.00 95.31 299 HIS A N 1
ATOM 2434 C CA . HIS A 1 299 ? -11.275 -17.642 -2.966 1.00 95.31 299 HIS A CA 1
ATOM 2435 C C . HIS A 1 299 ? -12.783 -17.339 -3.081 1.00 95.31 299 HIS A C 1
ATOM 2437 O O . HIS A 1 299 ? -13.153 -16.491 -3.894 1.00 95.31 299 HIS A O 1
ATOM 2443 N N . PRO A 1 300 ? -13.661 -17.970 -2.271 1.00 93.06 300 PRO A N 1
ATOM 2444 C CA . PRO A 1 300 ? -15.123 -17.851 -2.400 1.00 93.06 300 PRO A CA 1
ATOM 2445 C C . PRO A 1 300 ? -15.678 -16.437 -2.187 1.00 93.06 300 PRO A C 1
ATOM 2447 O O . PRO A 1 300 ? -16.760 -16.121 -2.666 1.00 93.06 300 PRO A O 1
ATOM 2450 N N . ASP A 1 301 ? -14.941 -15.586 -1.476 1.00 93.00 301 ASP A N 1
ATOM 2451 C CA . ASP A 1 301 ? -15.325 -14.186 -1.260 1.00 93.00 301 ASP A CA 1
ATOM 2452 C C . ASP A 1 301 ? -14.932 -13.237 -2.411 1.00 93.00 301 ASP A C 1
ATOM 2454 O O . ASP A 1 301 ? -15.150 -12.029 -2.309 1.00 93.00 301 ASP A O 1
ATOM 2458 N N . VAL A 1 302 ? -14.295 -13.744 -3.470 1.00 96.69 302 VAL A N 1
ATOM 2459 C CA . VAL A 1 302 ? -13.822 -12.921 -4.587 1.00 96.69 302 VAL A CA 1
ATOM 2460 C C . VAL A 1 302 ? -14.860 -12.907 -5.690 1.00 96.69 302 VAL A C 1
ATOM 2462 O O . VAL A 1 302 ? -15.196 -13.940 -6.266 1.00 96.69 302 VAL A O 1
ATOM 2465 N N . ASP A 1 303 ? -15.318 -11.707 -6.026 1.00 96.62 303 ASP A N 1
ATOM 2466 C CA . ASP A 1 303 ? -16.244 -11.514 -7.131 1.00 96.62 303 ASP A CA 1
ATOM 2467 C C . ASP A 1 303 ? -15.503 -11.322 -8.446 1.00 96.62 303 ASP A C 1
ATOM 2469 O O . ASP A 1 303 ? -14.576 -10.518 -8.530 1.00 96.62 303 ASP A O 1
ATOM 2473 N N . VAL A 1 304 ? -15.956 -12.006 -9.494 1.00 97.62 304 VAL A N 1
ATOM 2474 C CA . VAL A 1 304 ? -15.431 -11.846 -10.853 1.00 97.62 304 VAL A CA 1
ATOM 2475 C C . VAL A 1 304 ? -16.420 -11.046 -11.691 1.00 97.62 304 VAL A C 1
ATOM 2477 O O . VAL A 1 304 ? -17.613 -11.351 -11.725 1.00 97.62 304 VAL A O 1
ATOM 2480 N N . TYR A 1 305 ? -15.925 -10.037 -12.401 1.00 97.62 305 TYR A N 1
ATOM 2481 C CA . TYR A 1 305 ? -16.697 -9.204 -13.316 1.00 97.62 305 TYR A CA 1
ATOM 2482 C C . TYR A 1 305 ? -16.095 -9.248 -14.721 1.00 97.62 305 TYR A C 1
ATOM 2484 O O . TYR A 1 305 ? -14.888 -9.090 -14.899 1.00 97.62 305 TYR A O 1
ATOM 2492 N N . GLU A 1 306 ? -16.948 -9.375 -15.735 1.00 96.94 306 GLU A N 1
ATOM 2493 C CA . GLU A 1 306 ? -16.621 -8.857 -17.063 1.00 96.94 306 GLU A CA 1
ATOM 2494 C C . GLU A 1 306 ? -16.803 -7.342 -17.062 1.00 96.94 306 GLU A C 1
ATOM 2496 O O . GLU A 1 306 ? -17.872 -6.844 -16.700 1.00 96.94 306 GLU A O 1
ATOM 2501 N N . VAL A 1 307 ? -15.789 -6.611 -17.519 1.00 96.88 307 VAL A N 1
ATOM 2502 C CA . VAL A 1 307 ? -15.880 -5.168 -17.746 1.00 96.88 307 VAL A CA 1
ATOM 2503 C C . VAL A 1 307 ? -16.043 -4.925 -19.237 1.00 96.88 307 VAL A C 1
ATOM 2505 O O . VAL A 1 307 ? -15.213 -5.352 -20.042 1.00 96.88 307 VAL A O 1
ATOM 2508 N N . ARG A 1 308 ? -17.125 -4.250 -19.615 1.00 96.25 308 ARG A N 1
ATOM 2509 C CA . ARG A 1 308 ? -17.504 -4.009 -21.008 1.00 96.25 308 ARG A CA 1
ATOM 2510 C C . ARG A 1 308 ? -17.701 -2.533 -21.310 1.00 96.25 308 ARG A C 1
ATOM 2512 O O . ARG A 1 308 ? -18.201 -1.791 -20.472 1.00 96.25 308 ARG A O 1
ATOM 2519 N N . GLU A 1 309 ? -17.390 -2.136 -22.533 1.00 93.94 309 GLU A N 1
ATOM 2520 C CA . GLU A 1 309 ? -17.557 -0.776 -23.046 1.00 93.94 309 GLU A CA 1
ATOM 2521 C C . GLU A 1 309 ? -18.294 -0.810 -24.391 1.00 93.94 309 GLU A C 1
ATOM 2523 O O . GLU A 1 309 ? -18.069 -1.699 -25.213 1.00 93.94 309 GLU A O 1
ATOM 2528 N N . ASN A 1 310 ? -19.160 0.176 -24.639 1.00 87.94 310 ASN A N 1
ATOM 2529 C CA . ASN A 1 310 ? -19.725 0.387 -25.969 1.00 87.94 310 ASN A CA 1
ATOM 2530 C C . ASN A 1 310 ? -18.773 1.256 -26.796 1.00 87.94 310 ASN A C 1
ATOM 2532 O O . ASN A 1 310 ? -18.694 2.464 -26.584 1.00 87.94 310 ASN A O 1
ATOM 2536 N N . VAL A 1 311 ? -18.098 0.661 -27.775 1.00 82.88 311 VAL A N 1
ATOM 2537 C CA . VAL A 1 311 ? -17.151 1.372 -28.640 1.00 82.88 311 VAL A CA 1
ATOM 2538 C C . VAL A 1 311 ? -17.841 1.764 -29.940 1.00 82.88 311 VAL A C 1
ATOM 2540 O O . VAL A 1 311 ? -18.385 0.906 -30.642 1.00 82.88 311 VAL A O 1
ATOM 2543 N N . ALA A 1 312 ? -17.812 3.057 -30.265 1.00 79.00 312 ALA A N 1
ATOM 2544 C CA . ALA A 1 312 ? -18.261 3.564 -31.556 1.00 79.00 312 ALA A CA 1
ATOM 2545 C C . ALA A 1 312 ? -17.211 3.279 -32.632 1.00 79.00 312 ALA A C 1
ATOM 2547 O O . ALA A 1 312 ? -16.047 3.663 -32.510 1.00 79.00 312 ALA A O 1
ATOM 2548 N N . ASP A 1 313 ? -17.634 2.644 -33.717 1.00 77.00 313 ASP A N 1
ATOM 2549 C CA . ASP A 1 313 ? -16.827 2.552 -34.922 1.00 77.00 313 ASP A CA 1
ATOM 2550 C C . ASP A 1 313 ? -16.602 3.963 -35.494 1.00 77.00 313 ASP A C 1
ATOM 2552 O O . ASP A 1 313 ? -17.549 4.699 -35.781 1.00 77.00 313 ASP A O 1
ATOM 2556 N N . THR A 1 314 ? -15.338 4.350 -35.661 1.00 74.12 314 THR A N 1
ATOM 2557 C CA . THR A 1 314 ? -14.948 5.715 -36.049 1.00 74.12 314 THR A CA 1
ATOM 2558 C C . THR A 1 314 ? -15.320 6.082 -37.487 1.00 74.12 314 THR A C 1
ATOM 2560 O O . THR A 1 314 ? -15.249 7.255 -37.846 1.00 74.12 314 THR A O 1
ATOM 2563 N N . LYS A 1 315 ? -15.725 5.110 -38.316 1.00 77.25 315 LYS A N 1
ATOM 2564 C CA . LYS A 1 315 ? -16.122 5.317 -39.717 1.00 77.25 315 LYS A CA 1
ATOM 2565 C C . LYS A 1 315 ? -17.636 5.268 -39.912 1.00 77.25 315 LYS A C 1
ATOM 2567 O O . LYS A 1 315 ? -18.163 5.982 -40.757 1.00 77.25 315 LYS A O 1
ATOM 2572 N N . THR A 1 316 ? -18.329 4.416 -39.164 1.00 83.31 316 THR A N 1
ATOM 2573 C CA . THR A 1 316 ? -19.761 4.123 -39.339 1.00 83.31 316 THR A CA 1
ATOM 2574 C C . THR A 1 316 ? -20.630 4.666 -38.207 1.00 83.31 316 THR A C 1
ATOM 2576 O O . THR A 1 316 ? -21.849 4.709 -38.349 1.00 83.31 316 THR A O 1
ATOM 2579 N N . GLY A 1 317 ? -20.033 5.059 -37.077 1.00 76.81 317 GLY A N 1
ATOM 2580 C CA . GLY A 1 317 ? -20.744 5.503 -35.876 1.00 76.81 317 GLY A CA 1
ATOM 2581 C C . GLY A 1 317 ? -21.494 4.385 -35.144 1.00 76.81 317 GLY A C 1
ATOM 2582 O O . GLY A 1 317 ? -22.185 4.651 -34.162 1.00 76.81 317 GLY A O 1
ATOM 2583 N N . LYS A 1 318 ? -21.386 3.131 -35.603 1.00 80.25 318 LYS A N 1
ATOM 2584 C CA . LYS A 1 318 ? -22.081 1.992 -35.002 1.00 80.25 318 LYS A CA 1
ATOM 2585 C C . LYS A 1 318 ? -21.418 1.615 -33.679 1.00 80.25 318 LYS A C 1
ATOM 2587 O O . LYS A 1 318 ? -20.212 1.398 -33.630 1.00 80.25 318 LYS A O 1
ATOM 2592 N N . LEU A 1 319 ? -22.218 1.498 -32.622 1.00 81.56 319 LEU A N 1
ATOM 2593 C CA . LEU A 1 319 ? -21.754 0.998 -31.331 1.00 81.56 319 LEU A CA 1
ATOM 2594 C C . LEU A 1 319 ? -21.608 -0.527 -31.372 1.00 81.56 319 LEU A C 1
ATOM 2596 O O . LEU A 1 319 ? -22.486 -1.234 -31.875 1.00 81.56 319 LEU A O 1
ATOM 2600 N N . SER A 1 320 ? -20.511 -1.022 -30.813 1.00 84.94 320 SER A N 1
ATOM 2601 C CA . SER A 1 320 ? -20.268 -2.442 -30.564 1.00 84.94 320 SER A CA 1
ATOM 2602 C C . SER A 1 320 ? -19.942 -2.664 -29.093 1.00 84.94 320 SER A C 1
ATOM 2604 O O . SER A 1 320 ? -19.241 -1.858 -28.486 1.00 84.94 320 SER A O 1
ATOM 2606 N N . ASP A 1 321 ? -20.477 -3.742 -28.525 1.00 90.44 321 ASP A N 1
ATOM 2607 C CA . ASP A 1 321 ? -20.181 -4.132 -27.152 1.00 90.44 321 ASP A CA 1
ATOM 2608 C C . ASP A 1 321 ? -18.847 -4.879 -27.104 1.00 90.44 321 ASP A C 1
ATOM 2610 O O . ASP A 1 321 ? -18.698 -5.931 -27.732 1.00 90.44 321 ASP A O 1
ATOM 2614 N N . LYS A 1 322 ? -17.875 -4.329 -26.377 1.00 91.00 322 LYS A N 1
ATOM 2615 C CA . LYS A 1 322 ? -16.511 -4.845 -26.309 1.00 91.00 322 LYS A CA 1
ATOM 2616 C C . LYS A 1 322 ? -16.157 -5.217 -24.875 1.00 91.00 322 LYS A C 1
ATOM 2618 O O . LYS A 1 322 ? -16.298 -4.404 -23.967 1.00 91.00 322 LYS A O 1
ATOM 2623 N N . LEU A 1 323 ? -15.632 -6.426 -24.685 1.00 94.19 323 LEU A N 1
ATOM 2624 C CA . LEU A 1 323 ? -14.963 -6.810 -23.443 1.00 94.19 323 LEU A CA 1
ATOM 2625 C C . LEU A 1 323 ? -13.622 -6.075 -23.341 1.00 94.19 323 LEU A C 1
ATOM 2627 O O . LEU A 1 323 ? -12.799 -6.157 -24.255 1.00 94.19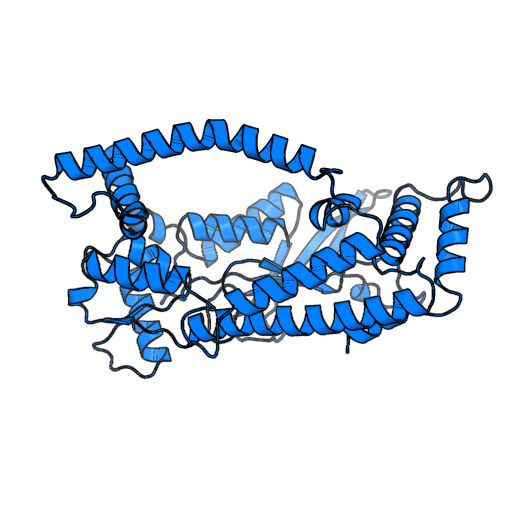 323 LEU A O 1
ATOM 2631 N N . VAL A 1 324 ? -13.415 -5.357 -22.240 1.00 94.62 324 VAL A N 1
ATOM 2632 C CA . VAL A 1 324 ? -12.209 -4.550 -22.011 1.00 94.62 324 VAL A CA 1
ATOM 2633 C C . VAL A 1 324 ? -11.364 -5.044 -20.843 1.00 94.62 324 VAL A C 1
ATOM 2635 O O . VAL A 1 324 ? -10.168 -4.787 -20.860 1.00 94.62 324 VAL A O 1
ATOM 2638 N N . ALA A 1 325 ? -11.933 -5.785 -19.886 1.00 96.19 325 ALA A N 1
ATOM 2639 C CA . ALA A 1 325 ? -11.174 -6.443 -18.821 1.00 96.19 325 ALA A CA 1
ATOM 2640 C C . ALA A 1 325 ? -11.957 -7.596 -18.175 1.00 96.19 325 ALA A C 1
ATOM 2642 O O . ALA A 1 325 ? -13.191 -7.625 -18.213 1.00 96.19 325 ALA A O 1
ATOM 2643 N N . LEU A 1 326 ? -11.232 -8.500 -17.517 1.00 96.75 326 LEU A N 1
ATOM 2644 C CA . LEU A 1 326 ? -11.760 -9.275 -16.395 1.00 96.75 326 LEU A CA 1
ATOM 2645 C C . LEU A 1 326 ? -11.270 -8.642 -15.093 1.00 96.75 326 LEU A C 1
ATOM 2647 O O . LEU A 1 326 ? -10.074 -8.397 -14.934 1.00 96.75 326 LEU A O 1
ATOM 2651 N N . PHE A 1 327 ? -12.196 -8.385 -14.175 1.00 97.38 327 PHE A N 1
ATOM 2652 C CA . PHE A 1 327 ? -11.932 -7.688 -12.922 1.00 97.38 327 PHE A CA 1
ATOM 2653 C C . PHE A 1 327 ? -12.317 -8.558 -11.727 1.00 97.38 327 PHE A C 1
ATOM 2655 O O . PHE A 1 327 ? -13.471 -8.965 -11.599 1.00 97.38 327 PHE A O 1
ATOM 2662 N N . LEU A 1 328 ? -11.348 -8.844 -10.860 1.00 97.75 328 LEU A N 1
ATOM 2663 C CA . LEU A 1 328 ? -11.533 -9.586 -9.618 1.00 97.75 328 LEU A CA 1
ATOM 2664 C C . LEU A 1 328 ? -11.610 -8.603 -8.443 1.00 97.75 328 LEU A C 1
ATOM 2666 O O . LEU A 1 328 ? -10.752 -7.739 -8.281 1.00 97.75 328 LEU A O 1
ATOM 2670 N N . HIS A 1 329 ? -12.625 -8.740 -7.599 1.00 96.81 329 HIS A N 1
ATOM 2671 C CA . HIS A 1 329 ? -12.885 -7.829 -6.491 1.00 96.81 329 HIS A CA 1
ATOM 2672 C C . HIS A 1 329 ? -12.785 -8.585 -5.159 1.00 96.81 329 HIS A C 1
ATOM 2674 O O . HIS A 1 329 ? -13.708 -9.300 -4.771 1.00 96.81 329 HIS A O 1
ATOM 2680 N N . ASP A 1 330 ? -11.647 -8.447 -4.472 1.00 96.31 330 ASP A N 1
ATOM 2681 C CA . ASP A 1 330 ? -11.303 -9.179 -3.246 1.00 96.31 330 ASP A CA 1
ATOM 2682 C C . ASP A 1 330 ? -11.241 -8.236 -2.034 1.00 96.31 330 ASP A C 1
ATOM 2684 O O . ASP A 1 330 ? -10.208 -7.627 -1.741 1.00 96.31 330 ASP A O 1
ATOM 2688 N N . ASN A 1 331 ? -12.346 -8.116 -1.299 1.00 95.06 331 ASN A N 1
ATOM 2689 C CA . ASN A 1 331 ? -12.528 -7.017 -0.348 1.00 95.06 331 ASN A CA 1
ATOM 2690 C C . ASN A 1 331 ? -12.182 -7.302 1.112 1.00 95.06 331 ASN A C 1
ATOM 2692 O O . ASN A 1 331 ? -11.990 -6.357 1.879 1.00 95.06 331 ASN A O 1
ATOM 2696 N N . TYR A 1 332 ? -12.139 -8.567 1.522 1.00 91.56 332 TYR A N 1
ATOM 2697 C CA . TYR A 1 332 ? -12.090 -8.900 2.944 1.00 91.56 332 TYR A CA 1
ATOM 2698 C C . TYR A 1 332 ? -10.682 -9.205 3.432 1.00 91.56 332 TYR A C 1
ATOM 2700 O O . TYR A 1 332 ? -9.888 -9.855 2.743 1.00 91.56 332 TYR A O 1
ATOM 2708 N N . ALA A 1 333 ? -10.412 -8.755 4.656 1.00 86.62 333 ALA A N 1
ATOM 2709 C CA . ALA A 1 333 ? -9.269 -9.202 5.432 1.00 86.62 333 ALA A CA 1
ATOM 2710 C C . ALA A 1 333 ? -9.438 -10.681 5.792 1.00 86.62 333 ALA A C 1
ATOM 2712 O O . ALA A 1 333 ? -10.532 -11.121 6.143 1.00 86.62 333 ALA A O 1
ATOM 2713 N N . ARG A 1 334 ? -8.352 -11.450 5.701 1.00 84.31 334 ARG A N 1
ATOM 2714 C CA . ARG A 1 334 ? -8.313 -12.860 6.105 1.00 84.31 334 ARG A CA 1
ATOM 2715 C C . ARG A 1 334 ? -6.886 -13.308 6.384 1.00 84.31 334 ARG A C 1
ATOM 2717 O O . ARG A 1 334 ? -5.925 -12.682 5.931 1.00 84.31 334 ARG A O 1
ATOM 2724 N N . LYS A 1 335 ? -6.752 -14.436 7.081 1.00 78.94 335 LYS A N 1
ATOM 2725 C CA . LYS A 1 335 ? -5.467 -15.107 7.299 1.00 78.94 335 LYS A CA 1
ATOM 2726 C C . LYS A 1 335 ? -4.749 -15.346 5.96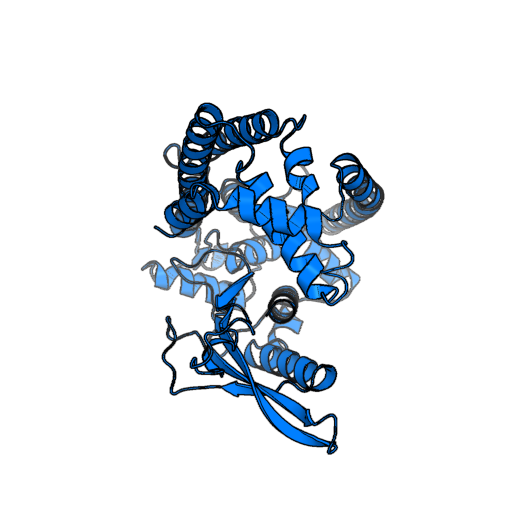2 1.00 78.94 335 LYS A C 1
ATOM 2728 O O . LYS A 1 335 ? -5.382 -15.697 4.969 1.00 78.94 335 LYS A O 1
ATOM 2733 N N . HIS A 1 336 ? -3.431 -15.156 5.948 1.00 81.00 336 HIS A N 1
ATOM 2734 C CA . HIS A 1 336 ? -2.558 -15.308 4.772 1.00 81.00 336 HIS A CA 1
ATOM 2735 C C . HIS A 1 336 ? -2.752 -14.284 3.635 1.00 81.00 336 HIS A C 1
ATOM 2737 O O . HIS A 1 336 ? -2.065 -14.388 2.620 1.00 81.00 336 HIS A O 1
ATOM 2743 N N . LYS A 1 337 ? -3.622 -13.275 3.792 1.00 84.31 337 LYS A N 1
ATOM 2744 C CA . LYS A 1 337 ? -3.683 -12.112 2.894 1.00 84.31 337 LYS A CA 1
ATOM 2745 C C . LYS A 1 337 ? -2.867 -10.961 3.486 1.00 84.31 337 LYS A C 1
ATOM 2747 O O . LYS A 1 337 ? -2.988 -10.666 4.671 1.00 84.31 337 LYS A O 1
ATOM 2752 N N . SER A 1 338 ? -2.040 -10.309 2.669 1.00 81.31 338 SER A N 1
ATOM 2753 C CA . SER A 1 338 ? -1.295 -9.118 3.093 1.00 81.31 338 SER A CA 1
ATOM 2754 C C . SER A 1 338 ? -2.243 -7.977 3.477 1.00 81.31 338 SER A C 1
ATOM 2756 O O . SER A 1 338 ? -3.288 -7.800 2.853 1.00 81.31 338 SER A O 1
ATOM 2758 N N . SER A 1 339 ? -1.872 -7.188 4.486 1.00 81.94 339 SER A N 1
ATOM 2759 C CA . SER A 1 339 ? -2.622 -6.003 4.921 1.00 81.94 339 SER A CA 1
ATOM 2760 C C . SER A 1 339 ? -2.532 -4.850 3.907 1.00 81.94 339 SER A C 1
ATOM 2762 O O . SER A 1 339 ? -1.626 -4.798 3.077 1.00 81.94 339 SER A O 1
ATOM 2764 N N . GLY A 1 340 ? -3.456 -3.891 3.998 1.00 85.69 340 GLY A N 1
ATOM 2765 C CA . GLY A 1 340 ? -3.515 -2.709 3.130 1.00 85.69 340 GLY A CA 1
ATOM 2766 C C . GLY A 1 340 ? -4.562 -2.815 2.022 1.00 85.69 340 GLY A C 1
ATOM 2767 O O . GLY A 1 340 ? -5.534 -3.556 2.145 1.00 85.69 340 GLY A O 1
ATOM 2768 N N . ALA A 1 341 ? -4.384 -2.036 0.964 1.00 91.62 341 ALA A N 1
ATOM 2769 C CA . ALA A 1 341 ? -5.195 -2.104 -0.242 1.00 91.62 341 ALA A CA 1
ATOM 2770 C C . ALA A 1 341 ? -4.284 -1.894 -1.455 1.00 91.62 341 ALA A C 1
ATOM 2772 O O . ALA A 1 341 ? -3.284 -1.176 -1.344 1.00 91.62 341 ALA A O 1
ATOM 2773 N N . TRP A 1 342 ? -4.549 -2.619 -2.540 1.00 93.88 342 TRP A N 1
ATOM 2774 C CA . TRP A 1 342 ? -3.749 -2.553 -3.759 1.00 93.88 342 TRP A CA 1
ATOM 2775 C C . TRP A 1 342 ? -4.495 -3.116 -4.972 1.00 93.88 342 TRP A C 1
ATOM 2777 O O . TRP A 1 342 ? -5.376 -3.975 -4.860 1.00 93.88 342 TRP A O 1
ATOM 2787 N N . MET A 1 343 ? -4.030 -2.720 -6.152 1.00 95.38 343 MET A N 1
ATOM 2788 C CA . MET A 1 343 ? -4.377 -3.327 -7.432 1.00 95.38 343 MET A CA 1
ATOM 2789 C C . MET A 1 343 ? -3.275 -4.304 -7.872 1.00 95.38 343 MET A C 1
ATOM 2791 O O . MET A 1 343 ? -2.085 -4.095 -7.619 1.00 95.38 343 MET A O 1
ATOM 2795 N N . SER A 1 344 ? -3.658 -5.413 -8.498 1.00 94.19 344 SER A N 1
ATOM 2796 C CA . SER A 1 344 ? -2.734 -6.346 -9.148 1.00 94.19 344 SER A CA 1
ATOM 2797 C C . SER A 1 344 ? -3.181 -6.657 -10.564 1.00 94.19 344 SER A C 1
ATOM 2799 O O . SER A 1 344 ? -4.370 -6.733 -10.857 1.00 94.19 344 SER A O 1
ATOM 2801 N N . GLU A 1 345 ? -2.205 -6.899 -11.426 1.00 93.75 345 GLU A N 1
ATOM 2802 C CA . GLU A 1 345 ? -2.414 -7.308 -12.804 1.00 93.75 345 GLU A CA 1
ATOM 2803 C C . GLU A 1 345 ? -1.919 -8.748 -12.971 1.00 93.75 345 GLU A C 1
ATOM 2805 O O . GLU A 1 345 ? -0.750 -9.047 -12.734 1.00 93.75 345 GLU A O 1
ATOM 2810 N N . TYR A 1 346 ? -2.816 -9.653 -13.360 1.00 93.69 346 TYR A N 1
ATOM 2811 C CA . TYR A 1 346 ? -2.468 -11.030 -13.725 1.00 93.69 346 TYR A CA 1
ATOM 2812 C C . TYR A 1 346 ? -2.111 -11.146 -15.203 1.00 93.69 346 TYR A C 1
ATOM 2814 O O . TYR A 1 346 ? -1.334 -12.016 -15.595 1.00 93.69 346 TYR A O 1
ATOM 2822 N N . ARG A 1 347 ? -2.693 -10.271 -16.029 1.00 93.88 347 ARG A N 1
ATOM 2823 C CA . ARG A 1 347 ? -2.392 -10.169 -17.453 1.00 93.88 347 ARG A CA 1
ATOM 2824 C C . ARG A 1 347 ? -2.486 -8.724 -17.907 1.00 93.88 347 ARG A C 1
ATOM 2826 O O . ARG A 1 347 ? -3.541 -8.113 -17.759 1.00 93.88 347 ARG A O 1
ATOM 2833 N N . THR A 1 348 ? -1.407 -8.233 -18.508 1.00 92.75 348 THR A N 1
ATOM 2834 C CA . THR A 1 348 ? -1.337 -6.890 -19.081 1.00 92.75 348 THR A CA 1
ATOM 2835 C C . THR A 1 348 ? -2.093 -6.792 -20.391 1.00 92.75 348 THR A C 1
ATOM 2837 O O . THR A 1 348 ? -2.054 -7.706 -21.218 1.00 92.75 348 THR A O 1
ATOM 2840 N N . GLN A 1 349 ? -2.762 -5.658 -20.602 1.00 93.38 349 GLN A N 1
ATOM 2841 C CA . GLN A 1 349 ? -3.341 -5.338 -21.901 1.00 93.38 349 GLN A CA 1
ATOM 2842 C C . GLN A 1 349 ? -2.228 -5.314 -22.954 1.00 93.38 349 GLN A C 1
ATOM 2844 O O . GLN A 1 349 ? -1.210 -4.646 -22.786 1.00 93.38 349 GLN A O 1
ATOM 2849 N N . THR A 1 350 ? -2.418 -6.028 -24.061 1.00 91.06 350 THR A N 1
ATOM 2850 C CA . THR A 1 350 ? -1.441 -6.017 -25.153 1.00 91.06 350 THR A CA 1
ATOM 2851 C C . THR A 1 350 ? -2.103 -6.104 -26.519 1.00 91.06 350 THR A C 1
ATOM 2853 O O . THR A 1 350 ? -3.136 -6.748 -26.699 1.00 91.06 350 THR A O 1
ATOM 2856 N N . LYS A 1 351 ? -1.496 -5.423 -27.496 1.00 86.94 351 LYS A N 1
ATOM 2857 C CA . LYS A 1 351 ? -1.777 -5.595 -28.932 1.00 86.94 351 LYS A CA 1
ATOM 2858 C C . LYS A 1 351 ? -0.717 -6.458 -29.625 1.00 86.94 351 LYS A C 1
ATOM 2860 O O . LYS A 1 351 ? -0.908 -6.845 -30.772 1.00 86.94 351 LYS A O 1
ATOM 2865 N N . ASN A 1 352 ? 0.380 -6.768 -28.932 1.00 87.44 352 ASN A N 1
ATOM 2866 C CA . ASN A 1 352 ? 1.515 -7.528 -29.453 1.00 87.44 352 ASN A CA 1
ATOM 2867 C C . ASN A 1 352 ? 1.248 -9.030 -29.328 1.00 87.44 352 ASN A C 1
ATOM 2869 O O . ASN A 1 352 ? 1.971 -9.754 -28.645 1.00 87.44 352 ASN A O 1
ATOM 2873 N N . LEU A 1 353 ? 0.159 -9.474 -29.948 1.00 89.44 353 LEU A N 1
ATOM 2874 C CA . LEU A 1 353 ? -0.237 -10.871 -29.988 1.00 89.44 353 LEU A CA 1
ATOM 2875 C C . LEU A 1 353 ? 0.349 -11.555 -31.237 1.00 89.44 353 LEU A C 1
ATOM 2877 O O . LEU A 1 353 ? 0.511 -10.905 -32.275 1.00 89.44 353 LEU A O 1
ATOM 2881 N N . PRO A 1 354 ? 0.655 -12.864 -31.175 1.00 90.06 354 PRO A N 1
ATOM 2882 C CA . PRO A 1 354 ? 0.952 -13.653 -32.367 1.00 90.06 354 PRO A CA 1
ATOM 2883 C C . PRO A 1 354 ? -0.146 -13.506 -33.429 1.00 90.06 354 PRO A C 1
ATOM 2885 O O . PRO A 1 354 ? -1.317 -13.358 -33.093 1.00 90.06 354 PRO A O 1
ATOM 2888 N N . HIS A 1 355 ? 0.208 -13.625 -34.713 1.00 85.31 355 HIS A N 1
ATOM 2889 C CA . HIS A 1 355 ? -0.727 -13.409 -35.832 1.00 85.31 355 HIS A CA 1
ATOM 2890 C C . HIS A 1 355 ? -2.017 -14.254 -35.757 1.00 85.31 355 HIS A C 1
ATOM 2892 O O . HIS A 1 355 ? -3.048 -13.836 -36.271 1.00 85.31 355 HIS A O 1
ATOM 2898 N N . ASN A 1 356 ? -1.959 -15.412 -35.090 1.00 88.81 356 ASN A N 1
ATOM 2899 C CA . ASN A 1 356 ? -3.070 -16.357 -34.953 1.00 88.81 356 ASN A CA 1
ATOM 2900 C C . ASN A 1 356 ? -3.607 -16.474 -33.513 1.00 88.81 356 ASN A C 1
ATOM 2902 O O . ASN A 1 356 ? -4.333 -17.423 -33.228 1.00 88.81 356 ASN A O 1
ATOM 2906 N N . ALA A 1 357 ? -3.206 -15.589 -32.598 1.00 89.31 357 ALA A N 1
ATOM 2907 C CA . ALA A 1 357 ? -3.691 -15.623 -31.220 1.00 89.31 357 ALA A CA 1
ATOM 2908 C C . ALA A 1 357 ? -5.117 -15.074 -31.118 1.00 89.31 357 ALA A C 1
ATOM 2910 O O . ALA A 1 357 ? -5.528 -14.212 -31.902 1.00 89.31 357 ALA A O 1
ATOM 2911 N N . ASP A 1 358 ? -5.866 -15.568 -30.135 1.00 89.69 358 ASP A N 1
ATOM 2912 C CA . ASP A 1 358 ? -7.203 -15.054 -29.859 1.00 89.69 358 ASP A CA 1
ATOM 2913 C C . ASP A 1 358 ? -7.075 -13.616 -29.313 1.00 89.69 358 ASP A C 1
ATOM 2915 O O . ASP A 1 358 ? -6.328 -13.398 -28.356 1.00 89.69 358 ASP A O 1
ATOM 2919 N N . PRO A 1 359 ? -7.792 -12.610 -29.856 1.00 86.44 359 PRO A N 1
ATOM 2920 C CA . PRO A 1 359 ? -7.818 -11.259 -29.289 1.00 86.44 359 PRO A CA 1
ATOM 2921 C C . PRO A 1 359 ? -8.148 -11.214 -27.789 1.00 86.44 359 PRO A C 1
ATOM 2923 O O . PRO A 1 359 ? -7.731 -10.282 -27.097 1.00 86.44 359 PRO A O 1
ATOM 2926 N N . MET A 1 360 ? -8.860 -12.221 -27.272 1.00 89.00 360 MET A N 1
ATOM 2927 C CA . MET A 1 360 ? -9.134 -12.406 -25.846 1.00 89.00 360 MET A CA 1
ATOM 2928 C C . MET A 1 360 ? -7.854 -12.522 -25.002 1.00 89.00 360 MET A C 1
ATOM 2930 O O . MET A 1 360 ? -7.860 -12.169 -23.822 1.00 89.00 360 MET A O 1
ATOM 2934 N N . GLU A 1 361 ? -6.744 -12.984 -25.582 1.00 90.62 361 GLU A N 1
ATOM 2935 C CA . GLU A 1 361 ? -5.436 -13.065 -24.923 1.00 90.62 361 GLU A CA 1
ATOM 2936 C C . GLU A 1 361 ? -4.836 -11.681 -24.638 1.00 90.62 361 GLU A C 1
ATOM 2938 O O . GLU A 1 361 ? -4.033 -11.541 -23.719 1.00 90.62 361 GLU A O 1
ATOM 2943 N N . GLY A 1 362 ? -5.263 -10.646 -25.367 1.00 92.00 362 GLY A N 1
ATOM 2944 C CA . GLY A 1 362 ? -4.844 -9.257 -25.156 1.00 92.00 362 GLY A CA 1
ATOM 2945 C C . GLY A 1 362 ? -5.708 -8.474 -24.163 1.00 92.00 362 GLY A C 1
ATOM 2946 O O . GLY A 1 362 ? -5.405 -7.309 -23.890 1.00 92.00 362 GLY A O 1
ATOM 2947 N N . VAL A 1 363 ? -6.787 -9.077 -23.645 1.00 94.62 363 VAL A N 1
ATOM 2948 C CA . VAL A 1 363 ? -7.690 -8.459 -22.659 1.00 94.62 363 VAL A CA 1
ATOM 2949 C C . VAL A 1 363 ? -7.056 -8.539 -21.266 1.00 94.62 363 VAL A C 1
ATOM 2951 O O . VAL A 1 363 ? -6.721 -9.642 -20.829 1.00 94.62 363 VAL A O 1
ATOM 2954 N N . PRO A 1 364 ? -6.897 -7.429 -20.530 1.00 96.44 364 PRO A N 1
ATOM 2955 C CA . PRO A 1 364 ? -6.296 -7.460 -19.206 1.00 96.44 364 PRO A CA 1
ATOM 2956 C C . PRO A 1 364 ? -7.130 -8.262 -18.200 1.00 96.44 364 PRO A C 1
ATOM 2958 O O . PRO A 1 364 ? -8.362 -8.314 -18.276 1.00 96.44 364 PRO A O 1
ATOM 2961 N N . ILE A 1 365 ? -6.435 -8.882 -17.249 1.00 96.44 365 ILE A N 1
ATOM 2962 C CA . ILE A 1 365 ? -7.037 -9.534 -16.082 1.00 96.44 365 ILE A CA 1
ATOM 2963 C C . ILE A 1 365 ? -6.421 -8.884 -14.855 1.00 96.44 365 ILE A C 1
ATOM 2965 O O . ILE A 1 365 ? -5.210 -8.979 -14.643 1.00 96.44 365 ILE A O 1
ATOM 2969 N N . VAL A 1 366 ? -7.253 -8.226 -14.062 1.00 96.81 366 VAL A N 1
ATOM 2970 C CA . VAL A 1 366 ? -6.826 -7.388 -12.942 1.00 96.81 366 VAL A CA 1
ATOM 2971 C C . VAL A 1 366 ? -7.625 -7.713 -11.687 1.00 96.81 366 VAL A C 1
ATOM 2973 O O . VAL A 1 366 ? -8.739 -8.228 -11.766 1.00 96.81 366 VAL A O 1
ATOM 2976 N N . SER A 1 367 ? -7.064 -7.411 -10.522 1.00 96.31 367 SER A N 1
ATOM 2977 C CA . SER A 1 367 ? -7.754 -7.521 -9.240 1.00 96.31 367 SER A CA 1
ATOM 2978 C C . SER A 1 367 ? -7.567 -6.281 -8.391 1.00 96.31 367 SER A C 1
ATOM 2980 O O . SER A 1 367 ? -6.432 -5.827 -8.247 1.00 96.31 367 SER A O 1
ATOM 2982 N N . ASN A 1 368 ? -8.631 -5.845 -7.727 1.00 95.62 368 ASN A N 1
ATOM 2983 C CA . ASN A 1 368 ? -8.530 -4.929 -6.598 1.00 95.62 368 ASN A CA 1
ATOM 2984 C C . ASN A 1 368 ? -8.689 -5.687 -5.293 1.00 95.62 368 ASN A C 1
ATOM 2986 O O . ASN A 1 368 ? -9.643 -6.445 -5.101 1.00 95.62 368 ASN A O 1
ATOM 2990 N N . ASN A 1 369 ? -7.744 -5.444 -4.395 1.00 94.56 369 ASN A N 1
ATOM 2991 C CA . ASN A 1 369 ? -7.636 -6.105 -3.115 1.00 94.56 369 ASN A CA 1
ATOM 2992 C C . ASN A 1 369 ? -7.791 -5.064 -2.009 1.00 94.56 369 ASN A C 1
ATOM 2994 O O . ASN A 1 369 ? -6.974 -4.156 -1.894 1.00 94.56 369 ASN A O 1
ATOM 2998 N N . ASN A 1 370 ? -8.813 -5.225 -1.173 1.00 93.81 370 ASN A N 1
ATOM 2999 C CA . ASN A 1 370 ? -8.999 -4.471 0.066 1.00 93.81 370 ASN A CA 1
ATOM 3000 C C . ASN A 1 370 ? -8.901 -5.409 1.278 1.00 93.81 370 ASN A C 1
ATOM 3002 O O . ASN A 1 370 ? -8.899 -6.632 1.138 1.00 93.81 370 ASN A O 1
ATOM 3006 N N . ASN A 1 371 ? -8.839 -4.855 2.486 1.00 89.62 371 ASN A N 1
ATOM 3007 C CA . ASN A 1 371 ? -8.791 -5.632 3.728 1.00 89.62 371 ASN A CA 1
ATOM 3008 C C . ASN A 1 371 ? -9.832 -5.129 4.735 1.00 89.62 371 ASN A C 1
ATOM 3010 O O . ASN A 1 371 ? -9.503 -4.731 5.852 1.00 89.62 371 ASN A O 1
ATOM 3014 N N . PHE A 1 372 ? -11.099 -5.122 4.325 1.00 90.00 372 PHE A N 1
ATOM 3015 C CA . PHE A 1 372 ? -12.205 -4.744 5.198 1.00 90.00 372 PHE A CA 1
ATOM 3016 C C . PHE A 1 372 ? -12.554 -5.887 6.152 1.00 90.00 372 PHE A C 1
ATOM 3018 O O . PHE A 1 372 ? -12.521 -7.061 5.771 1.00 90.00 372 PHE A O 1
ATOM 3025 N N . ALA A 1 373 ? -12.915 -5.547 7.389 1.00 83.44 373 ALA A N 1
ATOM 3026 C CA . ALA A 1 373 ? -13.478 -6.522 8.315 1.00 83.44 373 ALA A CA 1
ATOM 3027 C C . ALA A 1 373 ? -14.828 -7.002 7.770 1.00 83.44 373 ALA A C 1
ATOM 3029 O O . ALA A 1 373 ? -15.686 -6.189 7.419 1.00 83.44 373 ALA A O 1
ATOM 3030 N N . LYS A 1 374 ? -15.009 -8.319 7.678 1.00 83.81 374 LYS A N 1
ATOM 3031 C CA . LYS A 1 374 ? -16.266 -8.903 7.215 1.00 83.81 374 LYS A CA 1
ATOM 3032 C C . LYS A 1 374 ? -17.343 -8.661 8.276 1.00 83.81 374 LYS A C 1
ATOM 3034 O O . LYS A 1 374 ? -17.129 -8.932 9.448 1.00 83.81 374 LYS A O 1
ATOM 3039 N N . GLY A 1 375 ? -18.481 -8.109 7.864 1.00 79.62 375 GLY A N 1
ATOM 3040 C CA . GLY A 1 375 ? -19.644 -7.889 8.731 1.00 79.62 375 GLY A CA 1
ATOM 3041 C C . GLY A 1 375 ? -20.812 -8.804 8.366 1.00 79.62 375 GLY A C 1
ATOM 3042 O O . GLY A 1 375 ? -20.934 -9.215 7.210 1.00 79.62 375 GLY A O 1
ATOM 3043 N N . GLN A 1 376 ? -21.687 -9.080 9.337 1.00 75.88 376 GLN A N 1
ATOM 3044 C CA . GLN A 1 376 ? -22.931 -9.845 9.179 1.00 75.88 376 GLN A CA 1
ATOM 3045 C C . GLN A 1 376 ? -24.128 -9.003 9.662 1.00 75.88 376 GLN A C 1
ATOM 3047 O O . GLN A 1 376 ? -24.014 -8.382 10.716 1.00 75.88 376 GLN A O 1
ATOM 3052 N N . PRO A 1 377 ? -25.269 -8.943 8.936 1.00 80.00 377 PRO A N 1
ATOM 3053 C CA . PRO A 1 377 ? -25.556 -9.566 7.634 1.00 80.00 377 PRO A CA 1
ATOM 3054 C C . PRO A 1 377 ? -24.922 -8.833 6.437 1.00 80.00 377 PRO A C 1
ATOM 3056 O O . PRO A 1 377 ? -24.934 -9.342 5.321 1.00 80.00 377 PRO A O 1
ATOM 3059 N N . SER A 1 378 ? -24.375 -7.633 6.648 1.00 84.56 378 SER A N 1
ATOM 3060 C CA . SER A 1 378 ? -23.720 -6.831 5.611 1.00 84.56 378 SER A CA 1
ATOM 3061 C C . SER A 1 378 ? -22.426 -6.217 6.130 1.00 84.56 378 SER A C 1
ATOM 3063 O O . SER A 1 378 ? -22.351 -5.806 7.286 1.00 84.56 378 SER A O 1
ATOM 3065 N N . THR A 1 379 ? -21.425 -6.082 5.262 1.00 89.94 379 THR A N 1
ATOM 3066 C CA . THR A 1 379 ? -20.185 -5.374 5.606 1.00 89.94 379 THR A CA 1
ATOM 3067 C C . THR A 1 379 ? -20.375 -3.868 5.478 1.00 89.94 379 THR A C 1
ATOM 3069 O O . THR A 1 379 ? -20.716 -3.378 4.401 1.00 89.94 379 THR A O 1
ATOM 3072 N N . LEU A 1 380 ? -20.136 -3.145 6.573 1.00 89.88 380 LEU A N 1
ATOM 3073 C CA . LEU A 1 380 ? -20.209 -1.687 6.633 1.00 89.88 380 LEU A CA 1
ATOM 3074 C C . LEU A 1 380 ? -18.806 -1.080 6.606 1.00 89.88 380 LEU A C 1
ATOM 3076 O O . LEU A 1 380 ? -17.935 -1.472 7.385 1.00 89.88 380 LEU A O 1
ATOM 3080 N N . LEU A 1 381 ? -18.612 -0.099 5.736 1.00 90.12 381 LEU A N 1
ATOM 3081 C CA . LEU A 1 381 ? -17.345 0.577 5.502 1.00 90.12 381 LEU A CA 1
ATOM 3082 C C . LEU A 1 381 ? -17.269 1.871 6.313 1.00 90.12 381 LEU A C 1
ATOM 3084 O O . LEU A 1 381 ? -18.240 2.620 6.410 1.00 90.12 381 LEU A O 1
ATOM 3088 N N . SER A 1 382 ? -16.098 2.164 6.875 1.00 86.50 382 SER A N 1
ATOM 3089 C CA . SER A 1 382 ? -15.807 3.529 7.322 1.00 86.50 382 SER A CA 1
ATOM 3090 C C . SER A 1 382 ? -15.757 4.487 6.123 1.00 86.50 382 SER A C 1
ATOM 3092 O O . SER A 1 382 ? -15.656 4.061 4.967 1.00 86.50 382 SER A O 1
ATOM 3094 N N . TYR A 1 383 ? -15.769 5.799 6.372 1.00 88.19 383 TYR A N 1
ATOM 3095 C CA . TYR A 1 383 ? -15.608 6.766 5.281 1.00 88.19 383 TYR A CA 1
ATOM 3096 C C . TYR A 1 383 ? -14.250 6.598 4.580 1.00 88.19 383 TYR A C 1
ATOM 3098 O O . TYR A 1 383 ? -14.140 6.728 3.359 1.00 88.19 383 TYR A O 1
ATOM 3106 N N . ASN A 1 384 ? -13.210 6.261 5.348 1.00 87.38 384 ASN A N 1
ATOM 3107 C CA . ASN A 1 384 ? -11.887 5.983 4.799 1.00 87.38 384 ASN A CA 1
ATOM 3108 C C . ASN A 1 384 ? -11.865 4.695 3.969 1.00 87.38 384 ASN A C 1
ATOM 3110 O O . ASN A 1 384 ? -11.293 4.716 2.886 1.00 87.38 384 ASN A O 1
ATOM 3114 N N . ASP A 1 385 ? -12.530 3.627 4.412 1.00 90.50 385 ASP A N 1
ATOM 3115 C CA . ASP A 1 385 ? -12.647 2.384 3.637 1.00 90.50 385 ASP A CA 1
ATOM 3116 C C . ASP A 1 385 ? -13.387 2.614 2.314 1.00 90.50 385 ASP A C 1
ATOM 3118 O O . ASP A 1 385 ? -12.956 2.133 1.267 1.00 90.50 385 ASP A O 1
ATOM 3122 N N . ALA A 1 386 ? -14.459 3.415 2.329 1.00 93.38 386 ALA A N 1
ATOM 3123 C CA . ALA A 1 386 ? -15.169 3.796 1.112 1.00 93.38 386 ALA A CA 1
ATOM 3124 C C . ALA A 1 386 ? -14.259 4.579 0.150 1.00 93.38 386 ALA A C 1
ATOM 3126 O O . ALA A 1 386 ? -14.226 4.295 -1.048 1.00 93.38 386 ALA A O 1
ATOM 3127 N N . LYS A 1 387 ? -13.457 5.522 0.662 1.00 94.19 387 LYS A N 1
ATOM 3128 C CA . LYS A 1 387 ? -12.443 6.219 -0.145 1.00 94.19 387 LYS A CA 1
ATOM 3129 C C . LYS A 1 387 ? -11.365 5.278 -0.674 1.00 94.19 387 LYS A C 1
ATOM 3131 O O . LYS A 1 387 ? -10.933 5.461 -1.807 1.00 94.19 387 LYS A O 1
ATOM 3136 N N . THR A 1 388 ? -10.928 4.305 0.122 1.00 93.50 388 THR A N 1
ATOM 3137 C CA . THR A 1 388 ? -9.961 3.287 -0.297 1.00 93.50 388 THR A CA 1
ATOM 3138 C C . THR A 1 388 ? -10.523 2.444 -1.434 1.00 93.50 388 THR A C 1
ATOM 3140 O O . THR A 1 388 ? -9.848 2.295 -2.444 1.00 93.50 388 THR A O 1
ATOM 3143 N N . LEU A 1 389 ? -11.783 2.008 -1.355 1.00 94.62 389 LEU A N 1
ATOM 3144 C CA . LEU A 1 389 ? -12.439 1.288 -2.450 1.00 94.62 389 LEU A CA 1
ATOM 3145 C C . LEU A 1 389 ? -12.434 2.115 -3.747 1.00 94.62 389 LEU A C 1
ATOM 3147 O O . LEU A 1 389 ? -12.058 1.604 -4.800 1.00 94.62 389 LEU A O 1
ATOM 3151 N N . PHE A 1 390 ? -12.778 3.406 -3.671 1.00 96.00 390 PHE A N 1
ATOM 3152 C CA . PHE A 1 390 ? -12.686 4.321 -4.818 1.00 96.00 390 PHE A CA 1
ATOM 3153 C C . PHE A 1 390 ? -11.251 4.504 -5.328 1.00 96.00 390 PHE A C 1
ATOM 3155 O O . PHE A 1 390 ? -11.051 4.628 -6.532 1.00 96.00 390 PHE A O 1
ATOM 3162 N N . HIS A 1 391 ? -10.262 4.545 -4.432 1.00 94.81 391 HIS A N 1
ATOM 3163 C CA . HIS A 1 391 ? -8.853 4.665 -4.797 1.00 94.81 391 HIS A CA 1
ATOM 3164 C C . HIS A 1 391 ? -8.371 3.441 -5.577 1.00 94.81 391 HIS A C 1
ATOM 3166 O O . HIS A 1 391 ? -7.815 3.607 -6.659 1.00 94.81 391 HIS A O 1
ATOM 3172 N N . GLU A 1 392 ? -8.632 2.231 -5.074 1.00 93.81 392 GLU A N 1
ATOM 3173 C CA . GLU A 1 392 ? -8.239 0.999 -5.764 1.00 93.81 392 GLU A CA 1
ATOM 3174 C C . GLU A 1 392 ? -8.973 0.850 -7.099 1.00 93.81 392 GLU A C 1
ATOM 3176 O O . GLU A 1 392 ? -8.359 0.516 -8.108 1.00 93.81 392 GLU A O 1
ATOM 3181 N N . MET A 1 393 ? -10.264 1.196 -7.154 1.00 91.56 393 MET A N 1
ATOM 3182 C CA . MET A 1 393 ? -11.028 1.244 -8.412 1.00 91.56 393 MET A CA 1
ATOM 3183 C C . MET A 1 393 ? -10.551 2.344 -9.375 1.00 91.56 393 MET A C 1
ATOM 3185 O O . MET A 1 393 ? -10.958 2.370 -10.527 1.00 91.56 393 MET A O 1
ATOM 3189 N N . GLY A 1 394 ? -9.717 3.280 -8.918 1.00 91.38 394 GLY A N 1
ATOM 3190 C CA . GLY A 1 394 ? -9.034 4.228 -9.795 1.00 91.38 394 GLY A CA 1
ATOM 3191 C C . GLY A 1 394 ? -7.785 3.643 -10.461 1.00 91.38 394 GLY A C 1
ATOM 3192 O O . GLY A 1 394 ? -7.386 4.142 -11.512 1.00 91.38 394 GLY A O 1
ATOM 3193 N N . HIS A 1 395 ? -7.162 2.624 -9.855 1.00 90.50 395 HIS A N 1
ATOM 3194 C CA . HIS A 1 395 ? -6.024 1.901 -10.439 1.00 90.50 395 HIS A CA 1
ATOM 3195 C C . HIS A 1 395 ? -6.467 0.765 -11.360 1.00 90.50 395 HIS A C 1
ATOM 3197 O O . HIS A 1 395 ? -5.842 0.563 -12.400 1.00 90.50 395 HIS A O 1
ATOM 3203 N N . GLY A 1 396 ? -7.476 -0.000 -10.928 1.00 80.19 396 GLY A N 1
ATOM 3204 C CA . GLY A 1 396 ? -8.049 -1.128 -11.674 1.00 80.19 396 GLY A CA 1
ATOM 3205 C C . GLY A 1 396 ? -8.965 -0.673 -12.793 1.00 80.19 396 GLY A C 1
ATOM 3206 O O . GLY A 1 396 ? -8.893 -1.300 -13.874 1.00 80.19 396 GLY A O 1
#

pLDDT: mean 91.94, std 8.31, range [27.39, 98.38]

Secondary structure (DSSP, 8-state):
-HHHHHHHHHT-TTHHHHHHHHHHHTTSSTTTT--HHHHHHHHHHHHHHHHTTTTS-HHHHHHHHHHHHHHHHHHHHHHHHHHHHHHH--EEE-TGGGTT--HHHHHHHHHHHHTTT--TT-EEE-SSHHHHHHHHHH-S-HHHHHHHHHHHHTTT-SBTTB-HHHHHHHHHHHHHHHHHHTT-SSHHHHHHTTSTT-SHHHHHHHHHHHHHHHHHHHHHHHHHHHHHHHHHT---TTSS-TTTHHHHHHHHHHHHH---HHHHGGG-BHHHHHHHHHHHHHHHH-EEEEEESSS--SSTT-EEEEEEEEEEPTTT--EEEEEEEEEEEEEE--TTSPSS-EEEEEE---S---TTS-GGGGS-EEEEEEEEPP-SSSPBPPHHHHHHHHHHHHH-

InterPro domains:
  IPR001567 Peptidase M3A/M3B catalytic domain [PF01432] (135-396)
  IPR024077 Neurolysin/Thimet oligopeptidase, domain 2 [G3DSA:1.10.1370.10] (61-268)
  IPR024079 Metallopeptidase, catalytic domain superfamily [G3DSA:3.40.390.10] (269-396)
  IPR045090 Peptidase M3A/M3B [PTHR43660] (7-396)

Foldseek 3Di:
DVLVVLLCVLQPPPPLVVLVVCLVCCPPPVNPPDDPVRNVVSVVVNVVSVLSQSVPDPVLSVVSVVLSVLLVVLVVLLQVQLLVLQQPDKDKDFPVQQPQQDPLLQQLQQVVCVVVVHDSRIGIQGLFCQNLLSCLQGGPDLVVLVVSVVSNVCRQNPDPVRNCVVSVVVSLVSLQVSCVSSVHNGSQCSVLVPPPLNGVVSVVVVVVVVCVVVVVVVVVLLVLLQVVCVVVVHDDDVGDDPSNSNHSSQVSCCVPPVDHLSVCQVVAFVVVLVVVLQVVCCVPPVKDWAWDPPDDDPDPQKIKTFIWHFDQDPPPRDTDIDGQAIEIEAAAADRPDDHDKAKDWPAAQDPPDPPPDDNVSNHTYMYIHHHHRADPPTGTDGPVSSVRVSVRSVVD

Radius of gyration: 26.02 Å; chains: 1; bounding box: 58×45×75 Å

Sequence (396 aa):
IASCLLSSTYTLPGLFEKIDAVHQNRHNSENSHLTKEEVRLIERVWMDFTRQGARFNDAVKEEYADIMAEMSSLQTQFQQNVMKDEETYEMVLSLEEMAGCPDSLIDAARQAAAEREKDDEYYVITLSRSLVEPFLTYSDRRDLREQVCRAWMKRGELSADRDNSVLAVQLLKLRKRIAELHGCSSFAEFQCLDKMAKTPANVIDLLENVWARARKSANRERLALEQYVESTGEVLDGGIEFWDWRYYAEKVRKARYDLDESLIKPYFSLQSVTEAVMAVSKNLFGLRYIRRHDVEAYHPDVDVYEVRENVADTKTGKLSDKLVALFLHDNYARKHKSSGAWMSEYRTQTKNLPHNADPMEGVPIVSNNNNFAKGQPSTLLSYNDAKTLFHEMGHG

Organism: NCBI:txid420281